Protein AF-0000000085030422 (afdb_homodimer)

Solvent-accessible surface area (backbone atoms only — not comparable to full-atom values): 24181 Å² total; per-residue (Å²): 124,34,35,36,41,31,42,29,16,66,44,42,18,39,69,92,37,77,67,31,69,33,58,70,54,45,41,51,40,28,44,49,54,39,71,50,86,71,44,41,37,40,26,30,38,37,32,14,23,27,50,48,40,49,71,70,34,94,43,62,76,78,30,46,45,57,26,44,47,33,33,46,54,53,47,51,53,54,49,51,43,27,50,75,46,64,30,50,46,41,75,43,46,53,57,44,62,80,77,45,62,60,67,52,55,56,35,43,77,58,68,28,27,36,30,37,41,26,42,74,26,80,28,88,91,57,81,48,61,38,79,42,46,32,66,56,51,53,46,59,55,44,77,76,54,33,56,33,38,35,46,22,29,80,43,62,34,49,46,92,56,62,75,88,63,74,70,52,39,59,70,35,40,35,67,53,28,41,52,50,18,57,59,43,56,77,68,54,77,90,52,88,90,53,43,73,30,50,51,28,43,43,40,20,55,37,10,73,70,65,18,41,23,27,32,20,33,46,69,41,44,66,47,48,47,37,45,75,72,69,43,92,45,40,17,32,29,33,117,125,34,35,37,41,32,41,29,16,66,43,42,18,40,69,91,38,77,66,32,69,34,60,70,56,47,42,50,40,28,45,50,55,40,72,50,86,72,46,40,39,40,27,29,38,38,32,15,24,28,51,48,39,50,71,69,34,94,43,63,75,79,31,48,45,57,28,45,50,33,34,47,54,53,46,51,51,53,49,51,43,26,49,74,45,63,31,48,46,42,76,44,46,53,57,46,62,80,77,46,63,59,68,52,55,56,34,43,77,57,68,27,26,36,31,37,40,25,42,73,26,79,27,88,93,55,80,49,60,39,79,41,46,31,67,56,50,53,47,59,56,42,77,77,55,34,56,32,36,35,46,23,28,80,43,62,34,50,47,92,55,62,76,88,64,74,69,52,39,59,69,33,41,36,66,54,28,40,53,50,19,58,59,43,56,76,68,54,79,89,52,88,91,53,42,73,31,52,51,28,43,44,42,19,57,38,11,73,70,67,17,39,24,30,32,20,33,44,68,40,43,66,47,47,46,37,46,76,70,69,43,91,45,41,17,33,29,33,118

Sequence (478 aa):
MFTVLKLGGSVITDKSKPKTAREDRIRRLMKVISDWRGDLVLIHGGGSFGHYAASRVSDLQKGVSEVRRAMHELLSIVEKVAVDSGVRVYPVTPATVLYSLNVLVDLLERGCVPLLYGDVVPDHDGDGFRIMSGDEIAERVSWLGPDRVGFGMSVDGVYPRTPEEGEPLRELSPDEARDLARQLEGSAGVDVTGGIAEKLRRAARIAERGAEVYMFDARDPENVDRFLRGEHVGTRITRMFTVLKLGGSVITDKSKPKTAREDRIRRLMKVISDWRGDLVLIHGGGSFGHYAASRVSDLQKGVSEVRRAMHELLSIVEKVAVDSGVRVYPVTPATVLYSLNVLVDLLERGCVPLLYGDVVPDHDGDGFRIMSGDEIAERVSWLGPDRVGFGMSVDGVYPRTPEEGEPLRELSPDEARDLARQLEGSAGVDVTGGIAEKLRRAARIAERGAEVYMFDARDPENVDRFLRGEHVGTRITR

pLDDT: mean 93.3, std 11.18, range [38.88, 98.94]

Foldseek 3Di:
DEEEEEAELVLQAPLVDALGGPLVLLLLLLLLVQPFQGQYAYEYELRNQLVVQVVPDPDCQVSQVSSQVSSVSVVVSSVVSNVVSRAQEDEDELLVLVPDPVVSVVQSVVRHHYYYYWGWYDDPVDGGIDTDHSLNSQLSNLVVPHQEYEDADQAQADDLDPPVDDAFAQEDELVRLQVSLVVVVVPDPDPPNDPSSVSSNSLSSSQVSPYKYAYGHVSDSVLVSCVSVVHGTYYIYHD/DEEEEEAELVLQAPLVDALGGPLVLLLLLLLLVQPFQGQYAYEYELRNQLVVQVVPDPDCQVSQVSSQVSSVSVVVSSVVSNVVSRAQEDEDELLVLVPDPVVSVVQSVVRHHYYYYWGWYDDPVDGGIDTDHSLNSQLSNLVVPHQEYEDADQAQADCLDPPVDDAFAQEDELVRLQVSLVVVVVPDPDDPNDPSSVSSNSLSSSQVSPYKYAYGHVSDSVQVSCVSVVHGTYYIYHD

Structure (mmCIF, N/CA/C/O backbone):
data_AF-0000000085030422-model_v1
#
loop_
_entity.id
_entity.type
_entity.pdbx_description
1 polymer 'Isopentenyl phosphate kinase'
#
loop_
_atom_site.group_PDB
_atom_site.id
_atom_site.type_symbol
_atom_site.label_atom_id
_atom_site.label_alt_id
_atom_site.label_comp_id
_atom_site.label_asym_id
_atom_site.label_entity_id
_atom_site.label_seq_id
_atom_site.pdbx_PDB_ins_code
_atom_site.Cartn_x
_atom_site.Cartn_y
_atom_site.Cartn_z
_atom_site.occupancy
_atom_site.B_iso_or_equiv
_atom_site.auth_seq_id
_atom_site.auth_comp_id
_atom_site.auth_asym_id
_atom_site.auth_atom_id
_atom_site.pdbx_PDB_model_num
ATOM 1 N N . MET A 1 1 ? 15.18 11.633 15.047 1 86.69 1 MET A N 1
ATOM 2 C CA . MET A 1 1 ? 14.211 12.727 15.016 1 86.69 1 MET A CA 1
ATOM 3 C C . MET A 1 1 ? 13.523 12.805 13.656 1 86.69 1 MET A C 1
ATOM 5 O O . MET A 1 1 ? 14.172 12.695 12.617 1 86.69 1 MET A O 1
ATOM 9 N N . PHE A 1 2 ? 12.102 12.781 13.664 1 96.81 2 PHE A N 1
ATOM 10 C CA . PHE A 1 2 ? 11.438 12.914 12.367 1 96.81 2 PHE A CA 1
ATOM 11 C C . PHE A 1 2 ? 10.203 13.797 12.484 1 96.81 2 PHE A C 1
ATOM 13 O O . PHE A 1 2 ? 9.781 14.141 13.594 1 96.81 2 PHE A O 1
ATOM 20 N N . THR A 1 3 ? 9.789 14.336 11.344 1 98.62 3 THR A N 1
ATOM 21 C CA . THR A 1 3 ? 8.648 15.234 11.211 1 98.62 3 THR A CA 1
ATOM 22 C C . THR A 1 3 ? 7.52 14.562 10.43 1 98.62 3 THR A C 1
ATOM 24 O O . THR A 1 3 ? 7.773 13.734 9.547 1 98.62 3 THR A O 1
ATOM 27 N N . VAL A 1 4 ? 6.273 14.852 10.789 1 98.94 4 VAL A N 1
ATOM 28 C CA . VAL A 1 4 ? 5.105 14.398 10.039 1 98.94 4 VAL A CA 1
ATOM 29 C C . VAL A 1 4 ? 4.398 15.602 9.414 1 98.94 4 VAL A C 1
ATOM 31 O O . VAL A 1 4 ? 4.129 16.594 10.094 1 98.94 4 VAL A O 1
ATOM 34 N N . LEU A 1 5 ? 4.145 15.57 8.141 1 98.94 5 LEU A N 1
ATOM 35 C CA . LEU A 1 5 ? 3.422 16.625 7.438 1 98.94 5 LEU A CA 1
ATOM 36 C C . LEU A 1 5 ? 2.217 16.047 6.695 1 98.94 5 LEU A C 1
ATOM 38 O O . LEU A 1 5 ? 2.369 15.188 5.832 1 98.94 5 LEU A O 1
ATOM 42 N N . LYS A 1 6 ? 1.058 16.453 7.09 1 98.81 6 LYS A N 1
ATOM 43 C CA . LYS A 1 6 ? -0.168 16.125 6.367 1 98.81 6 LYS A CA 1
ATOM 44 C C . LYS A 1 6 ? -0.597 17.281 5.461 1 98.81 6 LYS A C 1
ATOM 46 O O . LYS A 1 6 ? -0.804 18.406 5.934 1 98.81 6 LYS A O 1
ATOM 51 N N . LEU A 1 7 ? -0.653 17.062 4.211 1 98.75 7 LEU A N 1
ATOM 52 C CA . LEU A 1 7 ? -1.228 18.016 3.258 1 98.75 7 LEU A CA 1
ATOM 53 C C . LEU A 1 7 ? -2.705 17.719 3.025 1 98.75 7 LEU A C 1
ATOM 55 O O . LEU A 1 7 ? -3.053 16.703 2.416 1 98.75 7 LEU A O 1
ATOM 59 N N . GLY A 1 8 ? -3.555 18.609 3.445 1 97.31 8 GLY A N 1
ATOM 60 C CA . GLY A 1 8 ? -4.988 18.422 3.314 1 97.31 8 GLY A CA 1
ATOM 61 C C . GLY A 1 8 ? -5.441 18.266 1.876 1 97.31 8 GLY A C 1
ATOM 62 O O . GLY A 1 8 ? -4.789 18.766 0.958 1 97.31 8 GLY A O 1
ATOM 63 N N . GLY A 1 9 ? -6.559 17.594 1.71 1 96.25 9 GLY A N 1
ATOM 64 C CA . GLY A 1 9 ? -7.129 17.438 0.38 1 96.25 9 GLY A CA 1
ATOM 65 C C . GLY A 1 9 ? -7.395 18.766 -0.303 1 96.25 9 GLY A C 1
ATOM 66 O O . GLY A 1 9 ? -7.199 18.906 -1.514 1 96.25 9 GLY A O 1
ATOM 67 N N . SER A 1 10 ? -7.762 19.766 0.495 1 94.62 10 SER A N 1
ATOM 68 C CA . SER A 1 10 ? -8.062 21.094 -0.056 1 94.62 10 SER A CA 1
ATOM 69 C C . SER A 1 10 ? -6.789 21.812 -0.495 1 94.62 10 SER A C 1
ATOM 71 O O . SER A 1 10 ? -6.844 22.766 -1.277 1 94.62 10 SER A O 1
ATOM 73 N N . VAL A 1 11 ? -5.695 21.359 0.06 1 97.5 11 VAL A N 1
ATOM 74 C CA . VAL A 1 11 ? -4.414 21.953 -0.306 1 97.5 11 VAL A CA 1
ATOM 75 C C . VAL A 1 11 ? -3.967 21.422 -1.667 1 97.5 11 VAL A C 1
ATOM 77 O O . VAL A 1 11 ? -3.492 22.188 -2.512 1 97.5 11 VAL A O 1
ATOM 80 N N . ILE A 1 12 ? -4.266 20.109 -1.946 1 98.19 12 ILE A N 1
ATOM 81 C CA . ILE A 1 12 ? -3.605 19.516 -3.1 1 98.19 12 ILE A CA 1
ATOM 82 C C . ILE A 1 12 ? -4.633 19.219 -4.191 1 98.19 12 ILE A C 1
ATOM 84 O O . ILE A 1 12 ? -4.281 18.75 -5.277 1 98.19 12 ILE A O 1
ATOM 88 N N . THR A 1 13 ? -5.914 19.453 -3.936 1 97.88 13 THR A N 1
ATOM 89 C CA . THR A 1 13 ? -6.941 19.25 -4.949 1 97.88 13 THR A CA 1
ATOM 90 C C . THR A 1 13 ? -7.891 20.438 -5 1 97.88 13 THR A C 1
ATOM 92 O O . THR A 1 13 ? -7.906 21.266 -4.09 1 97.88 13 THR A O 1
ATOM 95 N N . ASP A 1 14 ? -8.602 20.578 -6.137 1 95.94 14 ASP A N 1
ATOM 96 C CA . ASP A 1 14 ? -9.719 21.516 -6.266 1 95.94 14 ASP A CA 1
ATOM 97 C C . ASP A 1 14 ? -11.031 20.859 -5.84 1 95.94 14 ASP A C 1
ATOM 99 O O . ASP A 1 14 ? -11.594 20.047 -6.582 1 95.94 14 ASP A O 1
ATOM 103 N N . LYS A 1 15 ? -11.508 21.188 -4.727 1 89.75 15 LYS A N 1
ATOM 104 C CA . LYS A 1 15 ? -12.672 20.531 -4.141 1 89.75 15 LYS A CA 1
ATOM 105 C C . LYS A 1 15 ? -13.945 20.875 -4.918 1 89.75 15 LYS A C 1
ATOM 107 O O . LYS A 1 15 ? -14.969 20.203 -4.773 1 89.75 15 LYS A O 1
ATOM 112 N N . SER A 1 16 ? -13.875 21.922 -5.73 1 90.12 16 SER A N 1
ATOM 113 C CA . SER A 1 16 ? -15.047 22.359 -6.477 1 90.12 16 SER A CA 1
ATOM 114 C C . SER A 1 16 ? -15.234 21.531 -7.75 1 90.12 16 SER A C 1
ATOM 116 O O . SER A 1 16 ? -16.297 21.578 -8.383 1 90.12 16 SER A O 1
ATOM 118 N N . LYS A 1 17 ? -14.227 20.75 -8.125 1 93.38 17 LYS A N 1
ATOM 119 C CA . LYS A 1 17 ? -14.258 19.922 -9.32 1 93.38 17 LYS A CA 1
ATOM 120 C C . LYS A 1 17 ? -13.836 18.484 -9 1 93.38 17 LYS A C 1
ATOM 122 O O . LYS A 1 17 ? -12.789 18.266 -8.375 1 93.38 17 LYS A O 1
ATOM 127 N N . PRO A 1 18 ? -14.648 17.562 -9.438 1 91.81 18 PRO A N 1
ATOM 128 C CA . PRO A 1 18 ? -14.297 16.172 -9.156 1 91.81 18 PRO A CA 1
ATOM 129 C C . PRO A 1 18 ? -12.938 15.781 -9.734 1 91.81 18 PRO A C 1
ATOM 131 O O . PRO A 1 18 ? -12.586 16.203 -10.844 1 91.81 18 PRO A O 1
ATOM 134 N N . LYS A 1 19 ? -12.203 15.078 -8.938 1 94.31 19 LYS A N 1
ATOM 135 C CA . LYS A 1 19 ? -10.969 14.422 -9.375 1 94.31 19 LYS A CA 1
ATOM 136 C C . LYS A 1 19 ? -10.023 15.414 -10.047 1 94.31 19 LYS A C 1
ATOM 138 O O . LYS A 1 19 ? -9.562 15.18 -11.164 1 94.31 19 LYS A O 1
ATOM 143 N N . THR A 1 20 ? -9.75 16.531 -9.336 1 96.94 20 THR A N 1
ATOM 144 C CA . THR A 1 20 ? -8.883 17.562 -9.883 1 96.94 20 THR A CA 1
ATOM 145 C C . THR A 1 20 ? -7.746 17.891 -8.922 1 96.94 20 THR A C 1
ATOM 147 O O . THR A 1 20 ? -7.941 18.594 -7.93 1 96.94 20 THR A O 1
ATOM 150 N N . ALA A 1 21 ? -6.598 17.422 -9.25 1 98 21 ALA A N 1
ATOM 151 C CA . ALA A 1 21 ? -5.402 17.703 -8.461 1 98 21 ALA A CA 1
ATOM 152 C C . ALA A 1 21 ? -4.828 19.078 -8.805 1 98 21 ALA A C 1
ATOM 154 O O . ALA A 1 21 ? -4.875 19.5 -9.961 1 98 21 ALA A O 1
ATOM 155 N N . ARG A 1 22 ? -4.359 19.766 -7.855 1 98.19 22 ARG A N 1
ATOM 156 C CA . ARG A 1 22 ? -3.596 20.984 -8.078 1 98.19 22 ARG A CA 1
ATOM 157 C C . ARG A 1 22 ? -2.119 20.688 -8.297 1 98.19 22 ARG A C 1
ATOM 159 O O . ARG A 1 22 ? -1.28 20.984 -7.445 1 98.19 22 ARG A O 1
ATOM 166 N N . GLU A 1 23 ? -1.843 20.172 -9.445 1 98.25 23 GLU A N 1
ATOM 167 C CA . GLU A 1 23 ? -0.521 19.625 -9.727 1 98.25 23 GLU A CA 1
ATOM 168 C C . GLU A 1 23 ? 0.562 20.703 -9.594 1 98.25 23 GLU A C 1
ATOM 170 O O . GLU A 1 23 ? 1.666 20.406 -9.125 1 98.25 23 GLU A O 1
ATOM 175 N N . ASP A 1 24 ? 0.273 21.938 -10.023 1 98.19 24 ASP A N 1
ATOM 176 C CA . ASP A 1 24 ? 1.242 23.016 -9.914 1 98.19 24 ASP A CA 1
ATOM 177 C C . ASP A 1 24 ? 1.593 23.297 -8.453 1 98.19 24 ASP A C 1
ATOM 179 O O . ASP A 1 24 ? 2.762 23.5 -8.117 1 98.19 24 ASP A O 1
ATOM 183 N N . ARG A 1 25 ? 0.622 23.344 -7.617 1 98.5 25 ARG A N 1
ATOM 184 C CA . ARG A 1 25 ? 0.862 23.562 -6.195 1 98.5 25 ARG A CA 1
ATOM 185 C C . ARG A 1 25 ? 1.615 22.391 -5.582 1 98.5 25 ARG A C 1
ATOM 187 O O . ARG A 1 25 ? 2.541 22.578 -4.789 1 98.5 25 ARG A O 1
ATOM 194 N N . ILE A 1 26 ? 1.186 21.172 -5.926 1 98.81 26 ILE A N 1
ATOM 195 C CA . ILE A 1 26 ? 1.886 19.984 -5.445 1 98.81 26 ILE A CA 1
ATOM 196 C C . ILE A 1 26 ? 3.363 20.062 -5.816 1 98.81 26 ILE A C 1
ATOM 198 O O . ILE A 1 26 ? 4.234 19.797 -4.992 1 98.81 26 ILE A O 1
ATOM 202 N N . ARG A 1 27 ? 3.625 20.469 -7.031 1 98.75 27 ARG A N 1
ATOM 203 C CA . ARG A 1 27 ? 5 20.578 -7.508 1 98.75 27 ARG A CA 1
ATOM 204 C C . ARG A 1 27 ? 5.789 21.578 -6.68 1 98.75 27 ARG A C 1
ATOM 206 O O . ARG A 1 27 ? 6.926 21.312 -6.289 1 98.75 27 ARG A O 1
ATOM 213 N N . ARG A 1 28 ? 5.211 22.719 -6.406 1 98.69 28 ARG A N 1
ATOM 214 C CA . ARG A 1 28 ? 5.879 23.734 -5.609 1 98.69 28 ARG A CA 1
ATOM 215 C C . ARG A 1 28 ? 6.137 23.234 -4.191 1 98.69 28 ARG A C 1
ATOM 217 O O . ARG A 1 28 ? 7.195 23.5 -3.615 1 98.69 28 ARG A O 1
ATOM 224 N N . LEU A 1 29 ? 5.227 22.562 -3.619 1 98.88 29 LEU A N 1
ATOM 225 C CA . LEU A 1 29 ? 5.379 22 -2.283 1 98.88 29 LEU A CA 1
ATOM 226 C C . LEU A 1 29 ? 6.48 20.953 -2.264 1 98.88 29 LEU A C 1
ATOM 228 O O . LEU A 1 29 ? 7.309 20.922 -1.348 1 98.88 29 LEU A O 1
ATOM 232 N N . MET A 1 30 ? 6.488 20.078 -3.299 1 98.69 30 MET A N 1
ATOM 233 C CA . MET A 1 30 ? 7.477 19 -3.352 1 98.69 30 MET A CA 1
ATOM 234 C C . MET A 1 30 ? 8.883 19.562 -3.539 1 98.69 30 MET A C 1
ATOM 236 O O . MET A 1 30 ? 9.852 19 -3.039 1 98.69 30 MET A O 1
ATOM 240 N N . LYS A 1 31 ? 9.008 20.703 -4.211 1 98.19 31 LYS A N 1
ATOM 241 C CA . LYS A 1 31 ? 10.312 21.359 -4.344 1 98.19 31 LYS A CA 1
ATOM 242 C C . LYS A 1 31 ? 10.859 21.766 -2.979 1 98.19 31 LYS A C 1
ATOM 244 O O . LYS A 1 31 ? 12.039 21.531 -2.682 1 98.19 31 LYS A O 1
ATOM 249 N N . VAL A 1 32 ? 10.031 22.312 -2.172 1 98.5 32 VAL A N 1
ATOM 250 C CA . VAL A 1 32 ? 10.422 22.703 -0.821 1 98.5 32 VAL A CA 1
ATOM 251 C C . VAL A 1 32 ? 10.812 21.453 -0.02 1 98.5 32 VAL A C 1
ATOM 253 O O . VAL A 1 32 ? 11.836 21.453 0.675 1 98.5 32 VAL A O 1
ATOM 256 N N . ILE A 1 33 ? 10.055 20.422 -0.126 1 98.38 33 ILE A N 1
ATOM 257 C CA . ILE A 1 33 ? 10.281 19.188 0.611 1 98.38 33 ILE A CA 1
ATOM 258 C C . ILE A 1 33 ? 11.586 18.547 0.151 1 98.38 33 ILE A C 1
ATOM 260 O O . ILE A 1 33 ? 12.336 18 0.962 1 98.38 33 ILE A O 1
ATOM 264 N N . SER A 1 34 ? 11.852 18.625 -1.151 1 97.5 34 SER A N 1
ATOM 265 C CA . SER A 1 34 ? 13.055 18.016 -1.716 1 97.5 34 SER A CA 1
ATOM 266 C C . SER A 1 34 ? 14.312 18.703 -1.179 1 97.5 34 SER A C 1
ATOM 268 O O . SER A 1 34 ? 15.375 18.078 -1.13 1 97.5 34 SER A O 1
ATOM 270 N N . ASP A 1 35 ? 14.188 19.938 -0.762 1 96.19 35 ASP A N 1
ATOM 271 C CA . ASP A 1 35 ? 15.32 20.719 -0.269 1 96.19 35 ASP A CA 1
ATOM 272 C C . ASP A 1 35 ? 15.562 20.453 1.215 1 96.19 35 ASP A C 1
ATOM 274 O O . ASP A 1 35 ? 16.609 20.812 1.752 1 96.19 35 ASP A O 1
ATOM 278 N N . TRP A 1 36 ? 14.609 19.812 1.808 1 93.31 36 TRP A N 1
ATOM 279 C CA . TRP A 1 36 ? 14.703 19.516 3.232 1 93.31 36 TRP A CA 1
ATOM 280 C C . TRP A 1 36 ? 15.477 18.219 3.467 1 93.31 36 TRP A C 1
ATOM 282 O O . TRP A 1 36 ? 15.297 17.25 2.732 1 93.31 36 TRP A O 1
ATOM 292 N N . ARG A 1 37 ? 16.344 18.109 4.492 1 89.62 37 ARG A N 1
ATOM 293 C CA . ARG A 1 37 ? 17.219 16.969 4.703 1 89.62 37 ARG A CA 1
ATOM 294 C C . ARG A 1 37 ? 16.781 16.156 5.914 1 89.62 37 ARG A C 1
ATOM 296 O O . ARG A 1 37 ? 17.359 15.094 6.199 1 89.62 37 ARG A O 1
ATOM 303 N N . GLY A 1 38 ? 15.797 16.562 6.609 1 95 38 GLY A N 1
ATOM 304 C CA . GLY A 1 38 ? 15.336 15.828 7.773 1 95 38 GLY A CA 1
ATOM 305 C C . GLY A 1 38 ? 14.414 14.672 7.426 1 95 38 GLY A C 1
ATOM 306 O O . GLY A 1 38 ? 13.961 14.555 6.285 1 95 38 GLY A O 1
ATOM 307 N N . ASP A 1 39 ? 14.219 13.711 8.359 1 98 39 ASP A N 1
ATOM 308 C CA . ASP A 1 39 ? 13.305 12.586 8.203 1 98 39 ASP A CA 1
ATOM 309 C C . ASP A 1 39 ? 11.852 13.047 8.195 1 98 39 ASP A C 1
ATOM 311 O O . ASP A 1 39 ? 11.438 13.828 9.062 1 98 39 ASP A O 1
ATOM 315 N N . LEU A 1 40 ? 11.133 12.609 7.211 1 98.75 40 LEU A N 1
ATOM 316 C CA . LEU A 1 40 ? 9.781 13.109 7 1 98.75 40 LEU A CA 1
ATOM 317 C C . LEU A 1 40 ? 8.828 11.969 6.66 1 98.75 40 LEU A C 1
ATOM 319 O O . LEU A 1 40 ? 9.164 11.086 5.867 1 98.75 40 LEU A O 1
ATOM 323 N N . VAL A 1 41 ? 7.734 11.914 7.328 1 98.88 41 VAL A N 1
ATOM 324 C CA . VAL A 1 41 ? 6.57 11.164 6.867 1 98.88 41 VAL A CA 1
ATOM 325 C C . VAL A 1 41 ? 5.559 12.117 6.234 1 98.88 41 VAL A C 1
ATOM 327 O O . VAL A 1 41 ? 5.145 13.102 6.855 1 98.88 41 VAL A O 1
ATOM 330 N N . LEU A 1 42 ? 5.211 11.859 5.008 1 98.94 42 LEU A N 1
ATOM 331 C CA . LEU A 1 42 ? 4.277 12.688 4.254 1 98.94 42 LEU A CA 1
ATOM 332 C C . LEU A 1 42 ? 2.922 12 4.129 1 98.94 42 LEU A C 1
ATOM 334 O O . LEU A 1 42 ? 2.854 10.797 3.854 1 98.94 42 LEU A O 1
ATOM 338 N N . ILE A 1 43 ? 1.856 12.734 4.422 1 98.94 43 ILE A N 1
ATOM 339 C CA . ILE A 1 43 ? 0.488 12.234 4.32 1 98.94 43 ILE A CA 1
ATOM 340 C C . ILE A 1 43 ? -0.352 13.211 3.492 1 98.94 43 ILE A C 1
ATOM 342 O O . ILE A 1 43 ? -0.25 14.422 3.66 1 98.94 43 ILE A O 1
ATOM 346 N N . HIS A 1 44 ? -1.115 12.719 2.57 1 98.56 44 HIS A N 1
ATOM 347 C CA . HIS A 1 44 ? -2.02 13.648 1.896 1 98.56 44 HIS A CA 1
ATOM 348 C C . HIS A 1 44 ? -3.475 13.219 2.072 1 98.56 44 HIS A C 1
ATOM 350 O O . HIS A 1 44 ? -3.754 12.047 2.338 1 98.56 44 HIS A O 1
ATOM 356 N N . GLY A 1 45 ? -4.395 14.164 1.975 1 96.62 45 GLY A N 1
ATOM 357 C CA . GLY A 1 45 ? -5.824 13.906 2.029 1 96.62 45 GLY A CA 1
ATOM 358 C C . GLY A 1 45 ? -6.402 13.461 0.698 1 96.62 45 GLY A C 1
ATOM 359 O O . GLY A 1 45 ? -5.668 13.281 -0.275 1 96.62 45 GLY A O 1
ATOM 360 N N . GLY A 1 46 ? -7.715 13.211 0.713 1 94.44 46 GLY A N 1
ATOM 361 C CA . GLY A 1 46 ? -8.352 12.672 -0.479 1 94.44 46 GLY A CA 1
ATOM 362 C C . GLY A 1 46 ? -8.945 13.742 -1.374 1 94.44 46 GLY A C 1
ATOM 363 O O . GLY A 1 46 ? -9.125 13.523 -2.574 1 94.44 46 GLY A O 1
ATOM 364 N N . GLY A 1 47 ? -9.32 14.867 -0.762 1 92.5 47 GLY A N 1
ATOM 365 C CA . GLY A 1 47 ? -9.875 15.992 -1.503 1 92.5 47 GLY A CA 1
ATOM 366 C C . GLY A 1 47 ? -10.977 15.586 -2.459 1 92.5 47 GLY A C 1
ATOM 367 O O . GLY A 1 47 ? -11.906 14.875 -2.076 1 92.5 47 GLY A O 1
ATOM 368 N N . SER A 1 48 ? -10.891 16.094 -3.682 1 91.88 48 SER A N 1
ATOM 369 C CA . SER A 1 48 ? -11.953 15.922 -4.668 1 91.88 48 SER A CA 1
ATOM 370 C C . SER A 1 48 ? -11.922 14.531 -5.289 1 91.88 48 SER A C 1
ATOM 372 O O . SER A 1 48 ? -12.703 14.227 -6.191 1 91.88 48 SER A O 1
ATOM 374 N N . PHE A 1 49 ? -11.008 13.633 -4.836 1 94.38 49 PHE A N 1
ATOM 375 C CA . PHE A 1 49 ? -10.938 12.258 -5.301 1 94.38 49 PHE A CA 1
ATOM 376 C C . PHE A 1 49 ? -11.664 11.32 -4.34 1 94.38 49 PHE A C 1
ATOM 378 O O . PHE A 1 49 ? -12.727 10.797 -4.672 1 94.38 49 PHE A O 1
ATOM 385 N N . GLY A 1 50 ? -11.156 11.234 -3.156 1 91.06 50 GLY A N 1
ATOM 386 C CA . GLY A 1 50 ? -11.742 10.352 -2.164 1 91.06 50 GLY A CA 1
ATOM 387 C C . GLY A 1 50 ? -13.164 10.734 -1.786 1 91.06 50 GLY A C 1
ATOM 388 O O . GLY A 1 50 ? -14.055 9.883 -1.766 1 91.06 50 GLY A O 1
ATOM 389 N N . HIS A 1 51 ? -13.32 11.969 -1.562 1 86.88 51 HIS A N 1
ATOM 390 C CA . HIS A 1 51 ? -14.633 12.453 -1.146 1 86.88 51 HIS A CA 1
ATOM 391 C C . HIS A 1 51 ? -15.672 12.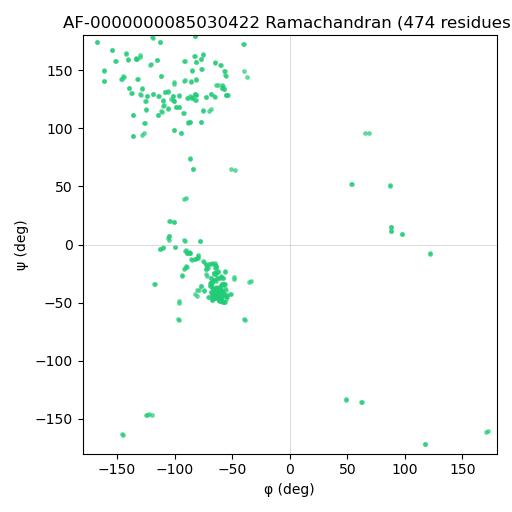25 -2.248 1 86.88 51 HIS A C 1
ATOM 393 O O . HIS A 1 51 ? -16.797 11.812 -1.977 1 86.88 51 HIS A O 1
ATOM 399 N N . TYR A 1 52 ? -15.297 12.594 -3.336 1 86.12 52 TYR A N 1
ATOM 400 C CA . TYR A 1 52 ? -16.203 12.422 -4.473 1 86.12 52 TYR A CA 1
ATOM 401 C C . TYR A 1 52 ? -16.562 10.953 -4.664 1 86.12 52 TYR A C 1
ATOM 403 O O . TYR A 1 52 ? -17.75 10.609 -4.789 1 86.12 52 TYR A O 1
ATOM 411 N N . ALA A 1 53 ? -15.609 10.078 -4.68 1 90.44 53 ALA A N 1
ATOM 412 C CA . ALA A 1 53 ? -15.859 8.656 -4.871 1 90.44 53 ALA A CA 1
ATOM 413 C C . ALA A 1 53 ? -16.719 8.086 -3.74 1 90.44 53 ALA A C 1
ATOM 415 O O . ALA A 1 53 ? -17.641 7.309 -3.982 1 90.44 53 ALA A O 1
ATOM 416 N N . ALA A 1 54 ? -16.406 8.508 -2.557 1 88.81 54 ALA A N 1
ATOM 417 C CA . ALA A 1 54 ? -17.156 8.031 -1.396 1 88.81 54 ALA A CA 1
ATOM 418 C C . ALA A 1 54 ? -18.609 8.477 -1.463 1 88.81 54 ALA A C 1
ATOM 420 O O . ALA A 1 54 ? -19.516 7.734 -1.07 1 88.81 54 ALA A O 1
ATOM 421 N N . SER A 1 55 ? -18.812 9.695 -1.925 1 87.94 55 SER A N 1
ATOM 422 C CA . SER A 1 55 ? -20.172 10.234 -2 1 87.94 55 SER A CA 1
ATOM 423 C C . SER A 1 55 ? -20.984 9.555 -3.098 1 87.94 55 SER A C 1
ATOM 425 O O . SER A 1 55 ? -22.203 9.562 -3.064 1 87.94 55 SER A O 1
ATOM 427 N N . ARG A 1 56 ? -20.359 8.961 -4 1 88.88 56 ARG A N 1
ATOM 428 C CA . ARG A 1 56 ? -21.031 8.359 -5.148 1 88.88 56 ARG A CA 1
ATOM 429 C C . ARG A 1 56 ? -21.406 6.91 -4.863 1 88.88 56 ARG A C 1
ATOM 431 O O . ARG A 1 56 ? -22.203 6.316 -5.594 1 88.88 56 ARG A O 1
ATOM 438 N N . VAL A 1 57 ? -20.75 6.375 -3.852 1 88.25 57 VAL A N 1
ATOM 439 C CA . VAL A 1 57 ? -21.078 4.992 -3.518 1 88.25 57 VAL A CA 1
ATOM 440 C C . VAL A 1 57 ? -22.219 4.965 -2.512 1 88.25 57 VAL A C 1
ATOM 442 O O . VAL A 1 57 ? -22.203 5.703 -1.525 1 88.25 57 VAL A O 1
ATOM 445 N N . SER A 1 58 ? -23.312 4.27 -2.729 1 86.06 58 SER A N 1
ATOM 446 C CA . SER A 1 58 ? -24.469 4.172 -1.853 1 86.06 58 SER A CA 1
ATOM 447 C C . SER A 1 58 ? -24.141 3.406 -0.575 1 86.06 58 SER A C 1
ATOM 449 O O . SER A 1 58 ? -24.719 3.672 0.482 1 86.06 58 SER A O 1
ATOM 451 N N . ASP A 1 59 ? -23.281 2.486 -0.707 1 91.75 59 ASP A N 1
ATOM 452 C CA . ASP A 1 59 ? -22.812 1.619 0.37 1 91.75 59 ASP A CA 1
ATOM 453 C C . ASP A 1 59 ? -21.297 1.457 0.323 1 91.75 59 ASP A C 1
ATOM 455 O O . ASP A 1 59 ? -20.766 0.784 -0.563 1 91.75 59 ASP A O 1
ATOM 459 N N . LEU A 1 60 ? -20.609 2.027 1.316 1 90.5 60 LEU A N 1
ATOM 460 C CA . LEU A 1 60 ? -19.156 1.976 1.361 1 90.5 60 LEU A CA 1
ATOM 461 C C . LEU A 1 60 ? -18.656 0.533 1.35 1 90.5 60 LEU A C 1
ATOM 463 O O . LEU A 1 60 ? -17.625 0.232 0.75 1 90.5 60 LEU A O 1
ATOM 467 N N . GLN A 1 61 ? -19.422 -0.312 1.965 1 91.25 61 GLN A N 1
ATOM 468 C CA . GLN A 1 61 ? -19 -1.706 2.072 1 91.25 61 GLN A CA 1
ATOM 469 C C . GLN A 1 61 ? -18.938 -2.369 0.7 1 91.25 61 GLN A C 1
ATOM 471 O O . GLN A 1 61 ? -18.109 -3.25 0.467 1 91.25 61 GLN A O 1
ATOM 476 N N . LYS A 1 62 ? -19.766 -1.923 -0.165 1 90.62 62 LYS A N 1
ATOM 477 C CA . LYS A 1 62 ? -19.812 -2.477 -1.516 1 90.62 62 LYS A CA 1
ATOM 478 C C . LYS A 1 62 ? -18.906 -1.695 -2.459 1 90.62 62 LYS A C 1
ATOM 480 O O . LYS A 1 62 ? -18.469 -2.217 -3.49 1 90.62 62 LYS A O 1
ATOM 485 N N . GLY A 1 63 ? -18.594 -0.438 -2.062 1 93.81 63 GLY A N 1
ATOM 486 C CA . GLY A 1 63 ? -17.875 0.46 -2.949 1 93.81 63 GLY A CA 1
ATOM 487 C C . GLY A 1 63 ? -16.422 0.625 -2.574 1 93.81 63 GLY A C 1
ATOM 488 O O . GLY A 1 63 ? -15.766 1.59 -2.986 1 93.81 63 GLY A O 1
ATOM 489 N N . VAL A 1 64 ? -15.797 -0.251 -1.824 1 95.88 64 VAL A N 1
ATOM 490 C CA . VAL A 1 64 ? -14.445 -0.133 -1.28 1 95.88 64 VAL A CA 1
ATOM 491 C C . VAL A 1 64 ? -13.438 -0.019 -2.42 1 95.88 64 VAL A C 1
ATOM 493 O O . VAL A 1 64 ? -12.602 0.888 -2.428 1 95.88 64 VAL A O 1
ATOM 496 N N . SER A 1 65 ? -13.578 -0.856 -3.414 1 95 65 SER A N 1
ATOM 497 C CA . SER A 1 65 ? -12.609 -0.885 -4.504 1 95 65 SER A CA 1
ATOM 498 C C . SER A 1 65 ? -12.672 0.391 -5.336 1 95 65 SER A C 1
ATOM 500 O O . SER A 1 65 ? -11.648 0.872 -5.828 1 95 65 SER A O 1
ATOM 502 N N . GLU A 1 66 ? -13.844 0.945 -5.441 1 93.12 66 GLU A N 1
ATOM 503 C CA . GLU A 1 66 ? -14.023 2.176 -6.207 1 93.12 66 GLU A CA 1
ATOM 504 C C . GLU A 1 66 ? -13.391 3.365 -5.496 1 93.12 66 GLU A C 1
ATOM 506 O O . GLU A 1 66 ? -12.727 4.191 -6.125 1 93.12 66 GLU A O 1
ATOM 511 N N . VAL A 1 67 ? -13.641 3.441 -4.238 1 95.25 67 VAL A N 1
ATOM 512 C CA . VAL A 1 67 ? -13.07 4.539 -3.463 1 95.25 67 VAL A CA 1
ATOM 513 C C . VAL A 1 67 ? -11.547 4.414 -3.426 1 95.25 67 VAL A C 1
ATOM 515 O O . VAL A 1 67 ? -10.836 5.402 -3.598 1 95.25 67 VAL A O 1
ATOM 518 N N . ARG A 1 68 ? -11.086 3.17 -3.268 1 96.81 68 ARG A N 1
ATOM 519 C CA . ARG A 1 68 ? -9.648 2.92 -3.256 1 96.81 68 ARG A CA 1
ATOM 520 C C . ARG A 1 68 ? -9.008 3.32 -4.582 1 96.81 68 ARG A C 1
ATOM 522 O O . ARG A 1 68 ? -7.922 3.898 -4.605 1 96.81 68 ARG A O 1
ATOM 529 N N . ARG A 1 69 ? -9.656 3.014 -5.605 1 94.5 69 ARG A N 1
ATOM 530 C CA . ARG A 1 69 ? -9.125 3.352 -6.926 1 94.5 69 ARG A CA 1
ATOM 531 C C . ARG A 1 69 ? -9 4.859 -7.094 1 94.5 69 ARG A C 1
ATOM 533 O O . ARG A 1 69 ? -8.008 5.348 -7.637 1 94.5 69 ARG A O 1
ATOM 540 N N . ALA A 1 70 ? -10.008 5.594 -6.633 1 95.44 70 ALA A N 1
ATOM 541 C CA . ALA A 1 70 ? -9.953 7.055 -6.699 1 95.44 70 ALA A CA 1
ATOM 542 C C . ALA A 1 70 ? -8.773 7.594 -5.898 1 95.44 70 ALA A C 1
ATOM 544 O O . ALA A 1 70 ? -8.07 8.5 -6.352 1 95.44 70 ALA A O 1
ATOM 545 N N . MET A 1 71 ? -8.555 7.008 -4.754 1 97.31 71 MET A N 1
ATOM 546 C CA . MET A 1 71 ? -7.441 7.441 -3.918 1 97.31 71 MET A CA 1
ATOM 547 C C . MET A 1 71 ? -6.105 7.09 -4.566 1 97.31 71 MET A C 1
ATOM 549 O O . MET A 1 71 ? -5.141 7.844 -4.453 1 97.31 71 MET A O 1
ATOM 553 N N . HIS A 1 72 ? -6.059 5.984 -5.277 1 97.12 72 HIS A N 1
ATOM 554 C CA . HIS A 1 72 ? -4.844 5.582 -5.977 1 97.12 72 HIS A CA 1
ATOM 555 C C . HIS A 1 72 ? -4.539 6.52 -7.141 1 97.12 72 HIS A C 1
ATOM 557 O O . HIS A 1 72 ? -3.375 6.777 -7.449 1 97.12 72 HIS A O 1
ATOM 563 N N . GLU A 1 73 ? -5.57 6.98 -7.766 1 96.06 73 GLU A N 1
ATOM 564 C CA . GLU A 1 73 ? -5.363 7.961 -8.828 1 96.06 73 GLU A CA 1
ATOM 565 C C . GLU A 1 73 ? -4.672 9.211 -8.289 1 96.06 73 GLU A C 1
ATOM 567 O O . GLU A 1 73 ? -3.709 9.695 -8.891 1 96.06 73 GLU A O 1
ATOM 572 N N . LEU A 1 74 ? -5.164 9.703 -7.168 1 97.88 74 LEU A N 1
ATOM 573 C CA . LEU A 1 74 ? -4.539 10.875 -6.566 1 97.88 74 LEU A CA 1
ATOM 574 C C . LEU A 1 74 ? -3.119 10.555 -6.105 1 97.88 74 LEU A C 1
ATOM 576 O O . LEU A 1 74 ? -2.199 11.352 -6.316 1 97.88 74 LEU A O 1
ATOM 580 N N . LEU A 1 75 ? -2.969 9.414 -5.504 1 98.06 75 LEU A N 1
ATOM 581 C CA . LEU A 1 75 ? -1.645 8.992 -5.062 1 98.06 75 LEU A CA 1
ATOM 582 C C . LEU A 1 75 ? -0.66 8.977 -6.23 1 98.06 75 LEU A C 1
ATOM 584 O O . LEU A 1 75 ? 0.488 9.406 -6.082 1 98.06 75 LEU A O 1
ATOM 588 N N . SER A 1 76 ? -1.111 8.461 -7.348 1 97.06 76 SER A N 1
ATOM 589 C CA . SER A 1 76 ? -0.247 8.359 -8.516 1 97.06 76 SER A CA 1
ATOM 590 C C . SER A 1 76 ? 0.255 9.734 -8.953 1 97.06 76 SER A C 1
ATOM 592 O O . SER A 1 76 ? 1.42 9.891 -9.328 1 97.06 76 SER A O 1
ATOM 594 N N . ILE A 1 77 ? -0.573 10.719 -8.891 1 97.81 77 ILE A N 1
ATOM 595 C CA . ILE A 1 77 ? -0.206 12.086 -9.266 1 97.81 77 ILE A CA 1
ATOM 596 C C . ILE A 1 77 ? 0.809 12.633 -8.266 1 97.81 77 ILE A C 1
ATOM 598 O O . ILE A 1 77 ? 1.858 13.148 -8.656 1 97.81 77 ILE A O 1
ATOM 602 N N . VAL A 1 78 ? 0.521 12.469 -6.965 1 98.56 78 VAL A N 1
ATOM 603 C CA . VAL A 1 78 ? 1.396 12.992 -5.918 1 98.56 78 VAL A CA 1
ATOM 604 C C . VAL A 1 78 ? 2.756 12.305 -5.992 1 98.56 78 VAL A C 1
ATOM 606 O O . VAL A 1 78 ? 3.797 12.961 -5.918 1 98.56 78 VAL A O 1
ATOM 609 N N . GLU A 1 79 ? 2.709 11.008 -6.168 1 98.25 79 GLU A N 1
ATOM 610 C CA . GLU A 1 79 ? 3.938 10.227 -6.258 1 98.25 79 GLU A CA 1
ATOM 611 C C . GLU A 1 79 ? 4.781 10.656 -7.453 1 98.25 79 GLU A C 1
ATOM 613 O O . GLU A 1 79 ? 5.992 10.844 -7.332 1 98.25 79 GLU A O 1
ATOM 618 N N . LYS A 1 80 ? 4.152 10.773 -8.578 1 97.19 80 LYS A N 1
ATOM 619 C CA . LYS A 1 80 ? 4.863 11.18 -9.789 1 97.19 80 LYS A CA 1
ATOM 620 C C . LYS A 1 80 ? 5.555 12.531 -9.58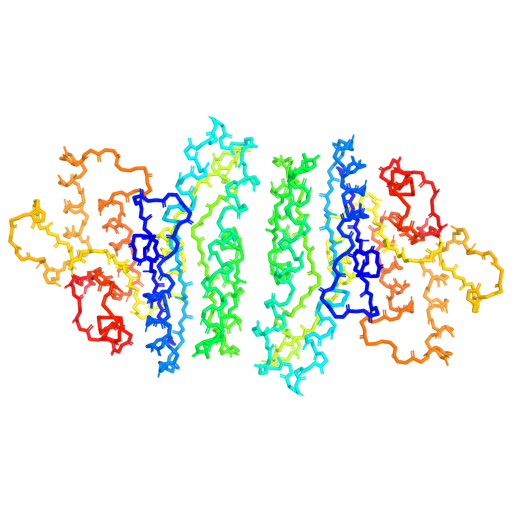6 1 97.19 80 LYS A C 1
ATOM 622 O O . LYS A 1 80 ? 6.738 12.68 -9.898 1 97.19 80 LYS A O 1
ATOM 627 N N . VAL A 1 81 ? 4.824 13.508 -9.078 1 98.31 81 VAL A N 1
ATOM 628 C CA . VAL A 1 81 ? 5.359 14.852 -8.891 1 98.31 81 VAL A CA 1
ATOM 629 C C . VAL A 1 81 ? 6.484 14.82 -7.855 1 98.31 81 VAL A C 1
ATOM 631 O O . VAL A 1 81 ? 7.508 15.492 -8.023 1 98.31 81 VAL A O 1
ATOM 634 N N . ALA A 1 82 ? 6.289 14.047 -6.789 1 98.12 82 ALA A N 1
ATOM 635 C CA . ALA A 1 82 ? 7.312 13.938 -5.75 1 98.12 82 ALA A CA 1
ATOM 636 C C . ALA A 1 82 ? 8.609 13.367 -6.32 1 98.12 82 ALA A C 1
ATOM 638 O O . ALA A 1 82 ? 9.688 13.93 -6.109 1 98.12 82 ALA A O 1
ATOM 639 N N . VAL A 1 83 ? 8.484 12.281 -7.09 1 96.62 83 VAL A N 1
ATOM 640 C CA . VAL A 1 83 ? 9.656 11.625 -7.672 1 96.62 83 VAL A CA 1
ATOM 641 C C . VAL A 1 83 ? 10.328 12.562 -8.672 1 96.62 83 VAL A C 1
ATOM 643 O O . VAL A 1 83 ? 11.555 12.727 -8.648 1 96.62 83 VAL A O 1
ATOM 646 N N . ASP A 1 84 ? 9.555 13.234 -9.469 1 96.81 84 ASP A N 1
ATOM 647 C CA . ASP A 1 84 ? 10.078 14.172 -10.453 1 96.81 84 ASP A CA 1
ATOM 648 C C . ASP A 1 84 ? 10.805 15.336 -9.773 1 96.81 84 ASP A C 1
ATOM 650 O O . ASP A 1 84 ? 11.703 15.938 -10.359 1 96.81 84 ASP A O 1
ATOM 654 N N . SER A 1 85 ? 10.398 15.672 -8.562 1 97.25 85 SER A N 1
ATOM 655 C CA . SER A 1 85 ? 10.977 16.797 -7.824 1 97.25 85 SER A CA 1
ATOM 656 C C . SER A 1 85 ? 12.18 16.359 -6.996 1 97.25 85 SER A C 1
ATOM 658 O O . SER A 1 85 ? 12.805 17.172 -6.32 1 97.25 85 SER A O 1
ATOM 660 N N . GLY A 1 86 ? 12.461 15.016 -6.93 1 95.38 86 GLY A N 1
ATOM 661 C CA . GLY A 1 86 ? 13.641 14.516 -6.242 1 95.38 86 GLY A CA 1
ATOM 662 C C . GLY A 1 86 ? 13.352 14.047 -4.828 1 95.38 86 GLY A C 1
ATOM 663 O O . GLY A 1 86 ? 14.273 13.805 -4.047 1 95.38 86 GLY A O 1
ATOM 664 N N . VAL A 1 87 ? 12.086 13.977 -4.477 1 97.31 87 VAL A N 1
ATOM 665 C CA . VAL A 1 87 ? 11.734 13.453 -3.16 1 97.31 87 VAL A CA 1
ATOM 666 C C . VAL A 1 87 ? 11.719 11.93 -3.195 1 97.31 87 VAL A C 1
ATOM 668 O O . VAL A 1 87 ? 11.062 11.328 -4.051 1 97.31 87 VAL A O 1
ATOM 671 N N . ARG A 1 88 ? 12.359 11.227 -2.311 1 96.25 88 ARG A N 1
ATOM 672 C CA . ARG A 1 88 ? 12.461 9.773 -2.266 1 96.25 88 ARG A CA 1
ATOM 673 C C . ARG A 1 88 ? 11.25 9.156 -1.565 1 96.25 88 ARG A C 1
ATOM 675 O O . ARG A 1 88 ? 11.391 8.484 -0.545 1 96.25 88 ARG A O 1
ATOM 682 N N . VAL A 1 89 ? 10.141 9.336 -2.176 1 97.81 89 VAL A N 1
ATOM 683 C CA . VAL A 1 89 ? 8.906 8.867 -1.55 1 97.81 89 VAL A CA 1
ATOM 684 C C . VAL A 1 89 ? 8.805 7.348 -1.688 1 97.81 89 VAL A C 1
ATOM 686 O O . VAL A 1 89 ? 9.32 6.77 -2.643 1 97.81 89 VAL A O 1
ATOM 689 N N . TYR A 1 90 ? 8.156 6.762 -0.759 1 98.31 90 TYR A N 1
ATOM 690 C CA . TYR A 1 90 ? 7.758 5.359 -0.724 1 98.31 90 TYR A CA 1
ATOM 691 C C . TYR A 1 90 ? 6.316 5.219 -0.252 1 98.31 90 TYR A C 1
ATOM 693 O O . TYR A 1 90 ? 6.051 5.18 0.952 1 98.31 90 TYR A O 1
ATOM 701 N N . PRO A 1 91 ? 5.363 5.176 -1.231 1 98.44 91 PRO A N 1
ATOM 702 C CA . PRO A 1 91 ? 3.957 5.016 -0.847 1 98.44 91 PRO A CA 1
ATOM 703 C C . PRO A 1 91 ? 3.707 3.732 -0.056 1 98.44 91 PRO A C 1
ATOM 705 O O . PRO A 1 91 ? 4.281 2.688 -0.369 1 98.44 91 PRO A O 1
ATOM 708 N N . VAL A 1 92 ? 2.973 3.838 0.991 1 98.31 92 VAL A N 1
ATOM 709 C CA . VAL A 1 92 ? 2.559 2.738 1.856 1 98.31 92 VAL A CA 1
ATOM 710 C C . VAL A 1 92 ? 1.036 2.711 1.967 1 98.31 92 VAL A C 1
ATOM 712 O O . VAL A 1 92 ? 0.41 3.734 2.256 1 98.31 92 VAL A O 1
ATOM 715 N N . THR A 1 93 ? 0.449 1.555 1.713 1 97.81 93 THR A N 1
ATOM 716 C CA . THR A 1 93 ? -0.994 1.429 1.884 1 97.81 93 THR A CA 1
ATOM 717 C C . THR A 1 93 ? -1.41 1.838 3.293 1 97.81 93 THR A C 1
ATOM 719 O O . THR A 1 93 ? -0.887 1.312 4.277 1 97.81 93 THR A O 1
ATOM 722 N N . PRO A 1 94 ? -2.381 2.721 3.424 1 98.19 94 PRO A N 1
ATOM 723 C CA . PRO A 1 94 ? -2.734 3.277 4.73 1 98.19 94 PRO A CA 1
ATOM 724 C C . PRO A 1 94 ? -3.164 2.209 5.734 1 98.19 94 PRO A C 1
ATOM 726 O O . PRO A 1 94 ? -2.84 2.301 6.918 1 98.19 94 PRO A O 1
ATOM 729 N N . ALA A 1 95 ? -3.836 1.173 5.316 1 97.75 95 ALA A N 1
ATOM 730 C CA . ALA A 1 95 ? -4.277 0.109 6.215 1 97.75 95 ALA A CA 1
ATOM 731 C C . ALA A 1 95 ? -3.1 -0.488 6.98 1 97.75 95 ALA A C 1
ATOM 733 O O . ALA A 1 95 ? -3.275 -1.044 8.062 1 97.75 95 ALA A O 1
ATOM 734 N N . THR A 1 96 ? -1.898 -0.361 6.445 1 97.19 96 THR A N 1
ATOM 735 C CA . THR A 1 96 ? -0.699 -0.949 7.031 1 97.19 96 THR A CA 1
ATOM 736 C C . THR A 1 96 ? -0.481 -0.433 8.453 1 97.19 96 THR A C 1
ATOM 738 O O . THR A 1 96 ? -0.073 -1.188 9.336 1 97.19 96 THR A O 1
ATOM 741 N N . VAL A 1 97 ? -0.824 0.791 8.711 1 97.31 97 VAL A N 1
ATOM 742 C CA . VAL A 1 97 ? -0.486 1.405 9.984 1 97.31 97 VAL A CA 1
ATOM 743 C C . VAL A 1 97 ? -1.471 0.943 11.062 1 97.31 97 VAL A C 1
ATOM 745 O O . VAL A 1 97 ? -1.297 1.244 12.242 1 97.31 97 VAL A O 1
ATOM 748 N N . LEU A 1 98 ? -2.561 0.244 10.648 1 97.19 98 LEU A N 1
ATOM 749 C CA . LEU A 1 98 ? -3.447 -0.386 11.625 1 97.19 98 LEU A CA 1
ATOM 750 C C . LEU A 1 98 ? -2.791 -1.616 12.242 1 97.19 98 LEU A C 1
ATOM 752 O O . LEU A 1 98 ? -3.211 -2.082 13.305 1 97.19 98 LEU A O 1
ATOM 756 N N . TYR A 1 99 ? -1.769 -2.09 11.594 1 96.75 99 TYR A N 1
ATOM 757 C CA . TYR A 1 99 ? -1.196 -3.371 11.992 1 96.75 99 TYR A CA 1
ATOM 758 C C . TYR A 1 99 ? 0.246 -3.201 12.453 1 96.75 99 TYR A C 1
ATOM 760 O O . TYR A 1 99 ? 0.716 -3.938 13.328 1 96.75 99 TYR A O 1
ATOM 768 N N . SER A 1 100 ? 0.967 -2.273 11.836 1 96.31 100 SER A N 1
ATOM 769 C CA . SER A 1 100 ? 2.359 -2.045 12.211 1 96.31 100 SER A CA 1
ATOM 770 C C . SER A 1 100 ? 2.844 -0.682 11.727 1 96.31 100 SER A C 1
ATOM 772 O O . SER A 1 100 ? 2.529 -0.263 10.609 1 96.31 100 SER A O 1
ATOM 774 N N . LEU A 1 101 ? 3.623 -0.055 12.594 1 97.75 101 LEU A N 1
ATOM 775 C CA . LEU A 1 101 ? 4.27 1.197 12.219 1 97.75 101 LEU A CA 1
ATOM 776 C C . LEU A 1 101 ? 5.723 0.958 11.812 1 97.75 101 LEU A C 1
ATOM 778 O O . LEU A 1 101 ? 6.387 1.865 11.305 1 97.75 101 LEU A O 1
ATOM 782 N N . ASN A 1 102 ? 6.18 -0.274 11.891 1 97.19 102 ASN A N 1
ATOM 783 C CA . ASN A 1 102 ? 7.594 -0.581 11.719 1 97.19 102 ASN A CA 1
ATOM 784 C C . ASN A 1 102 ? 8.055 -0.35 10.281 1 97.19 102 ASN A C 1
ATOM 786 O O . ASN A 1 102 ? 9.219 -0.029 10.039 1 97.19 102 ASN A O 1
ATOM 790 N N . VAL A 1 103 ? 7.125 -0.506 9.383 1 97.19 103 VAL A N 1
ATOM 791 C CA . VAL A 1 103 ? 7.48 -0.267 7.992 1 97.19 103 VAL A CA 1
ATOM 792 C C . VAL A 1 103 ? 7.93 1.182 7.812 1 97.19 103 VAL A C 1
ATOM 794 O O . VAL A 1 103 ? 8.859 1.459 7.051 1 97.19 103 VAL A O 1
ATOM 797 N N . LEU A 1 104 ? 7.32 2.096 8.508 1 98.31 104 LEU A N 1
ATOM 798 C CA . LEU A 1 104 ? 7.68 3.506 8.406 1 98.31 104 LEU A CA 1
ATOM 799 C C . LEU A 1 104 ? 9.062 3.76 8.992 1 98.31 104 LEU A C 1
ATOM 801 O O . LEU A 1 104 ? 9.859 4.5 8.414 1 98.31 104 LEU A O 1
ATOM 805 N N . VAL A 1 105 ? 9.367 3.127 10.125 1 97.62 105 VAL A N 1
ATOM 806 C CA . VAL A 1 105 ? 10.664 3.26 10.781 1 97.62 105 VAL A CA 1
ATOM 807 C C . VAL A 1 105 ? 11.766 2.785 9.836 1 97.62 105 VAL A C 1
ATOM 809 O O . VAL A 1 105 ? 12.766 3.48 9.641 1 97.62 105 VAL A O 1
ATOM 812 N N . ASP A 1 106 ? 11.547 1.629 9.219 1 97.19 106 ASP A N 1
ATOM 813 C CA . ASP A 1 106 ? 12.531 1.045 8.312 1 97.19 106 ASP A CA 1
ATOM 814 C C . ASP A 1 106 ? 12.773 1.95 7.105 1 97.19 106 ASP A C 1
ATOM 816 O O . ASP A 1 106 ? 13.906 2.1 6.648 1 97.19 106 ASP A O 1
ATOM 820 N N . LEU A 1 107 ? 11.727 2.508 6.617 1 97.38 107 LEU A N 1
ATOM 821 C CA . LEU A 1 107 ? 11.844 3.375 5.449 1 97.38 107 LEU A CA 1
ATOM 822 C C . LEU A 1 107 ? 12.602 4.652 5.797 1 97.38 107 LEU A C 1
ATOM 824 O O . LEU A 1 107 ? 13.461 5.102 5.031 1 97.38 107 LEU A O 1
ATOM 828 N N . LEU A 1 108 ? 12.281 5.223 6.965 1 97.38 108 LEU A N 1
ATOM 829 C CA . LEU A 1 108 ? 12.969 6.426 7.422 1 97.38 108 LEU A CA 1
ATOM 830 C C . LEU A 1 108 ? 14.461 6.16 7.594 1 97.38 108 LEU A C 1
ATOM 832 O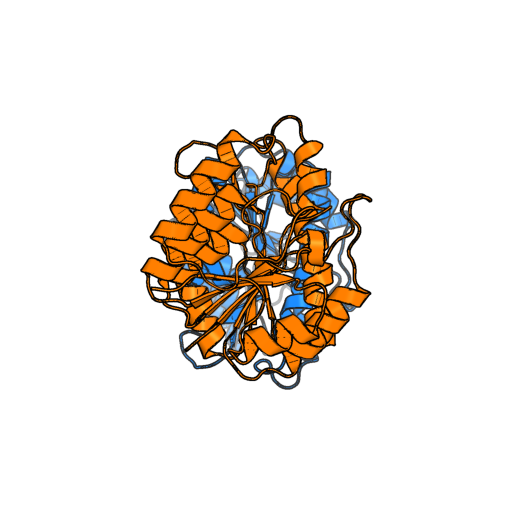 O . LEU A 1 108 ? 15.297 6.957 7.148 1 97.38 108 LEU A O 1
ATOM 836 N N . GLU A 1 109 ? 14.773 5.035 8.141 1 96.31 109 GLU A N 1
ATOM 837 C CA . GLU A 1 109 ? 16.156 4.668 8.391 1 96.31 109 GLU A CA 1
ATOM 838 C C . GLU A 1 109 ? 16.938 4.508 7.086 1 96.31 109 GLU A C 1
ATOM 840 O O . GLU A 1 109 ? 18.156 4.633 7.066 1 96.31 109 GLU A O 1
ATOM 845 N N . ARG A 1 110 ? 16.203 4.305 6.039 1 96.06 110 ARG A N 1
ATOM 846 C CA . ARG A 1 110 ? 16.828 4.059 4.746 1 96.06 110 ARG A CA 1
ATOM 847 C C . ARG A 1 110 ? 16.734 5.285 3.848 1 96.06 110 ARG A C 1
ATOM 849 O O . ARG A 1 110 ? 16.984 5.203 2.645 1 96.06 110 ARG A O 1
ATOM 856 N N . GLY A 1 111 ? 16.266 6.379 4.406 1 95.12 111 GLY A N 1
ATOM 857 C CA . GLY A 1 111 ? 16.328 7.66 3.723 1 95.12 111 GLY A CA 1
ATOM 858 C C . GLY A 1 111 ? 15.133 7.922 2.832 1 95.12 111 GLY A C 1
ATOM 859 O O . GLY A 1 111 ? 15.156 8.82 1.991 1 95.12 111 GLY A O 1
ATOM 860 N N . CYS A 1 112 ? 14.109 7.133 2.953 1 96.88 112 CYS A N 1
ATOM 861 C CA . CYS A 1 112 ? 12.898 7.352 2.17 1 96.88 112 CYS A CA 1
ATOM 862 C C . CYS A 1 112 ? 11.914 8.234 2.924 1 96.88 112 CYS A C 1
ATOM 864 O O . CYS A 1 112 ? 12.031 8.414 4.137 1 96.88 112 CYS A O 1
ATOM 866 N N . VAL A 1 113 ? 11.07 8.828 2.189 1 98.19 113 VAL A N 1
ATOM 867 C CA . VAL A 1 113 ? 9.914 9.531 2.734 1 98.19 113 VAL A CA 1
ATOM 868 C C . VAL A 1 113 ? 8.672 8.656 2.602 1 98.19 113 VAL A C 1
ATOM 870 O O . VAL A 1 113 ? 8.07 8.578 1.527 1 98.19 113 VAL A O 1
ATOM 873 N N . PRO A 1 114 ? 8.305 7.961 3.713 1 98.56 114 PRO A N 1
ATOM 874 C CA . PRO A 1 114 ? 7.016 7.266 3.631 1 98.56 114 PRO A CA 1
ATOM 875 C C . PRO A 1 114 ? 5.867 8.188 3.23 1 98.56 114 PRO A C 1
ATOM 877 O O . PRO A 1 114 ? 5.719 9.281 3.797 1 98.56 114 PRO A O 1
ATOM 880 N N . LEU A 1 115 ? 5.133 7.773 2.225 1 98.75 115 LEU A N 1
ATOM 881 C CA . LEU A 1 115 ? 3.996 8.531 1.714 1 98.75 115 LEU A CA 1
ATOM 882 C C . LEU A 1 115 ? 2.689 7.785 1.954 1 98.75 115 LEU A C 1
ATOM 884 O O . LEU A 1 115 ? 2.475 6.707 1.397 1 98.75 115 LEU A O 1
ATOM 888 N N . LEU A 1 116 ? 1.855 8.336 2.85 1 98.81 116 LEU A N 1
ATOM 889 C CA . LEU A 1 116 ? 0.542 7.777 3.156 1 98.81 116 LEU A CA 1
ATOM 890 C C . LEU A 1 116 ? -0.567 8.711 2.684 1 98.81 116 LEU A C 1
ATOM 892 O O . LEU A 1 116 ? -0.294 9.805 2.184 1 98.81 116 LEU A O 1
ATOM 896 N N . TYR A 1 117 ? -1.8 8.258 2.801 1 98.62 117 TYR A N 1
ATOM 897 C CA . TYR A 1 117 ? -2.953 9.023 2.336 1 98.62 117 TYR A CA 1
ATOM 898 C C . TYR A 1 117 ? -4.238 8.516 2.977 1 98.62 117 TYR A C 1
ATOM 900 O O . TYR A 1 117 ? -4.316 7.352 3.383 1 98.62 117 TYR A O 1
ATOM 908 N N . GLY A 1 118 ? -5.195 9.414 3.158 1 97.69 118 GLY A N 1
ATOM 909 C CA . GLY A 1 118 ? -6.5 8.938 3.586 1 97.69 118 GLY A CA 1
ATOM 910 C C . GLY A 1 118 ? -7.082 7.883 2.66 1 97.69 118 GLY A C 1
ATOM 911 O O . GLY A 1 118 ? -6.914 7.961 1.441 1 97.69 118 GLY A O 1
ATOM 912 N N . ASP A 1 119 ? -7.809 6.945 3.316 1 97.38 119 ASP A N 1
ATOM 913 C CA . ASP A 1 119 ? -8.297 5.84 2.5 1 97.38 119 ASP A CA 1
ATOM 914 C C . ASP A 1 119 ? -9.352 5.027 3.25 1 97.38 119 ASP A C 1
ATOM 916 O O . ASP A 1 119 ? -9.672 5.332 4.402 1 97.38 119 ASP A O 1
ATOM 920 N N . VAL A 1 120 ? -9.938 4.078 2.527 1 97.06 120 VAL A N 1
ATOM 921 C CA . VAL A 1 120 ? -10.82 3.086 3.131 1 97.06 120 VAL A CA 1
ATOM 922 C C . VAL A 1 120 ? -9.992 1.968 3.756 1 97.06 120 VAL A C 1
ATOM 924 O O . VAL A 1 120 ? -9.07 1.439 3.123 1 97.06 120 VAL A O 1
ATOM 927 N N . VAL A 1 121 ? -10.273 1.665 5.016 1 97.81 121 VAL A N 1
ATOM 928 C CA . VAL A 1 121 ? -9.508 0.654 5.738 1 97.81 121 VAL A CA 1
ATOM 929 C C . VAL A 1 121 ? -10.453 -0.286 6.473 1 97.81 121 VAL A C 1
ATOM 931 O O . VAL A 1 121 ? -11.625 0.042 6.68 1 97.81 121 VAL A O 1
ATOM 934 N N . PRO A 1 122 ? -9.992 -1.469 6.84 1 97.62 122 PRO A N 1
ATOM 935 C CA . PRO A 1 122 ? -10.82 -2.34 7.68 1 97.62 122 PRO A CA 1
ATOM 936 C C . PRO A 1 122 ? -11.234 -1.673 8.992 1 97.62 122 PRO A C 1
ATOM 938 O O . PRO A 1 122 ? -10.43 -0.969 9.609 1 97.62 122 PRO A O 1
ATOM 941 N N . ASP A 1 123 ? -12.477 -1.796 9.32 1 96.81 123 ASP A N 1
ATOM 942 C CA . ASP A 1 123 ? -13 -1.297 10.594 1 96.81 123 ASP A CA 1
ATOM 943 C C . ASP A 1 123 ? -12.836 -2.338 11.695 1 96.81 123 ASP A C 1
ATOM 945 O O . ASP A 1 123 ? -13.625 -3.273 11.797 1 96.81 123 ASP A O 1
ATOM 949 N N . HIS A 1 124 ? -11.914 -2.156 12.57 1 94.38 124 HIS A N 1
ATOM 950 C CA . HIS A 1 124 ? -11.633 -3.137 13.609 1 94.38 124 HIS A CA 1
ATOM 951 C C . HIS A 1 124 ? -12.703 -3.111 14.695 1 94.38 124 HIS A C 1
ATOM 953 O O . HIS A 1 124 ? -12.773 -4.023 15.523 1 94.38 124 HIS A O 1
ATOM 959 N N . ASP A 1 125 ? -13.492 -2.08 14.711 1 92.31 125 ASP A N 1
ATOM 960 C CA . ASP A 1 125 ? -14.594 -1.998 15.664 1 92.31 125 ASP A CA 1
ATOM 961 C C . ASP A 1 125 ? -15.875 -2.602 15.086 1 92.31 125 ASP A C 1
ATOM 963 O O . ASP A 1 125 ? -16.891 -2.676 15.773 1 92.31 125 ASP A O 1
ATOM 967 N N . GLY A 1 126 ? -15.828 -3.023 13.781 1 90 126 GLY A N 1
ATOM 968 C CA . GLY A 1 126 ? -16.969 -3.617 13.102 1 90 126 GLY A CA 1
ATOM 969 C C . GLY A 1 126 ? -16.562 -4.688 12.102 1 90 126 GLY A C 1
ATOM 970 O O . GLY A 1 126 ? -15.5 -5.285 12.211 1 90 126 GLY A O 1
ATOM 971 N N . ASP A 1 127 ? -17.562 -5.008 11.195 1 87.31 127 ASP A N 1
ATOM 972 C CA . ASP A 1 127 ? -17.312 -6.094 10.258 1 87.31 127 ASP A CA 1
ATOM 973 C C . ASP A 1 127 ? -17.047 -5.551 8.852 1 87.31 127 ASP A C 1
ATOM 975 O O . ASP A 1 127 ? -16.75 -6.32 7.934 1 87.31 127 ASP A O 1
ATOM 979 N N . GLY A 1 128 ? -16.969 -4.293 8.75 1 95.81 128 GLY A N 1
ATOM 980 C CA . GLY A 1 128 ? -16.828 -3.725 7.418 1 95.81 128 GLY A CA 1
ATOM 981 C C . GLY A 1 128 ? -15.617 -2.818 7.285 1 95.81 128 GLY A C 1
ATOM 982 O O . GLY A 1 128 ? -14.539 -3.139 7.789 1 95.81 128 GLY A O 1
ATOM 983 N N . PHE A 1 129 ? -15.797 -1.837 6.473 1 97.19 129 PHE A N 1
ATOM 984 C CA . PHE A 1 129 ? -14.758 -0.857 6.199 1 97.19 129 PHE A CA 1
ATOM 985 C C . PHE A 1 129 ? -15.172 0.528 6.68 1 97.19 129 PHE A C 1
ATOM 987 O O . PHE A 1 129 ? -16.359 0.783 6.906 1 97.19 129 PHE A O 1
ATOM 994 N N . ARG A 1 130 ? -14.211 1.366 6.883 1 96.06 130 ARG A N 1
ATOM 995 C CA . ARG A 1 130 ? -14.414 2.768 7.234 1 96.06 130 ARG A CA 1
ATOM 996 C C . ARG A 1 130 ? -13.383 3.662 6.555 1 96.06 130 ARG A C 1
ATOM 998 O O . ARG A 1 130 ? -12.367 3.176 6.059 1 96.06 130 ARG A O 1
ATOM 1005 N N . ILE A 1 131 ? -13.672 4.898 6.551 1 95.56 131 ILE A N 1
ATOM 1006 C CA . ILE A 1 131 ? -12.719 5.867 6.035 1 95.56 131 ILE A CA 1
ATOM 1007 C C . ILE A 1 131 ? -11.727 6.254 7.137 1 95.56 131 ILE A C 1
ATOM 1009 O O . ILE A 1 131 ? -12.133 6.555 8.258 1 95.56 131 ILE A O 1
ATOM 1013 N N . MET A 1 132 ? -10.516 6.148 6.906 1 96.75 132 MET A N 1
ATOM 1014 C CA . MET A 1 132 ? -9.461 6.68 7.766 1 96.75 132 MET A CA 1
ATOM 1015 C C . MET A 1 132 ? -8.828 7.922 7.145 1 96.75 132 MET A C 1
ATOM 1017 O O . MET A 1 132 ? -8.234 7.852 6.07 1 96.75 132 MET A O 1
ATOM 1021 N N . SER A 1 133 ? -8.977 9.031 7.824 1 96.56 133 SER A N 1
ATOM 1022 C CA . SER A 1 133 ? -8.5 10.297 7.297 1 96.56 133 SER A CA 1
ATOM 1023 C C . SER A 1 133 ? -6.984 10.422 7.441 1 96.56 133 SER A C 1
ATOM 1025 O O . SER A 1 133 ? -6.371 9.695 8.234 1 96.56 133 SER A O 1
ATOM 1027 N N . GLY A 1 134 ? -6.434 11.312 6.629 1 97.81 134 GLY A N 1
ATOM 1028 C CA . GLY A 1 134 ? -5.031 11.633 6.812 1 97.81 134 GLY A CA 1
ATOM 1029 C C . GLY A 1 134 ? -4.719 12.156 8.203 1 97.81 134 GLY A C 1
ATOM 1030 O O . GLY A 1 134 ? -3.621 11.93 8.727 1 97.81 134 GLY A O 1
ATOM 1031 N N . ASP A 1 135 ? -5.66 12.805 8.859 1 97.81 135 ASP A N 1
ATOM 1032 C CA . ASP A 1 135 ? -5.484 13.297 10.219 1 97.81 135 ASP A CA 1
ATOM 1033 C C . ASP A 1 135 ? -5.34 12.148 11.211 1 97.81 135 ASP A C 1
ATOM 1035 O O . ASP A 1 135 ? -4.512 12.211 12.125 1 97.81 135 ASP A O 1
ATOM 1039 N N . GLU A 1 136 ? -6.188 11.188 11.031 1 97.81 136 GLU A N 1
ATOM 1040 C CA . GLU A 1 136 ? -6.094 10.016 11.891 1 97.81 136 GLU A CA 1
ATOM 1041 C C . GLU A 1 136 ? -4.766 9.289 11.695 1 97.81 136 GLU A C 1
ATOM 1043 O O . GLU A 1 136 ? -4.176 8.797 12.656 1 97.81 136 GLU A O 1
ATOM 1048 N N . ILE A 1 137 ? -4.309 9.188 10.453 1 98.69 137 ILE A N 1
ATOM 1049 C CA . ILE A 1 137 ? -3.023 8.562 10.164 1 98.69 137 ILE A CA 1
ATOM 1050 C C . ILE A 1 137 ? -1.907 9.32 10.875 1 98.69 137 ILE A C 1
ATOM 1052 O O . ILE A 1 137 ? -1.031 8.711 11.492 1 98.69 137 ILE A O 1
ATOM 1056 N N . ALA A 1 138 ? -1.943 10.68 10.844 1 98.75 138 ALA A N 1
ATOM 1057 C CA . ALA A 1 138 ? -0.947 11.5 11.539 1 98.75 138 ALA A CA 1
ATOM 1058 C C . ALA A 1 138 ? -0.942 11.203 13.031 1 98.75 138 ALA A C 1
ATOM 1060 O O . ALA A 1 138 ? 0.122 11.102 13.648 1 98.75 138 ALA A O 1
ATOM 1061 N N . GLU A 1 139 ? -2.148 11.078 13.586 1 98.62 139 GLU A N 1
ATOM 1062 C CA . GLU A 1 139 ? -2.244 10.75 15.008 1 98.62 139 GLU A CA 1
ATOM 1063 C C . GLU A 1 139 ? -1.623 9.391 15.305 1 98.62 139 GLU A C 1
ATOM 1065 O O . GLU A 1 139 ? -0.889 9.234 16.281 1 98.62 139 GLU A O 1
ATOM 1070 N N . ARG A 1 140 ? -1.896 8.43 14.469 1 98.31 140 ARG A N 1
ATOM 1071 C CA . ARG A 1 140 ? -1.35 7.09 14.672 1 98.31 140 ARG A CA 1
ATOM 1072 C C . ARG A 1 140 ? 0.171 7.094 14.555 1 98.31 140 ARG A C 1
ATOM 1074 O O . ARG A 1 140 ? 0.864 6.488 15.375 1 98.31 140 ARG A O 1
ATOM 1081 N N . VAL A 1 141 ? 0.677 7.758 13.57 1 98.62 141 VAL A N 1
ATOM 1082 C CA . VAL A 1 141 ? 2.113 7.816 13.328 1 98.62 141 VAL A CA 1
ATOM 1083 C C . VAL A 1 141 ? 2.809 8.516 14.492 1 98.62 141 VAL A C 1
ATOM 1085 O O . VAL A 1 141 ? 3.975 8.242 14.789 1 98.62 141 VAL A O 1
ATOM 1088 N N . SER A 1 142 ? 2.074 9.359 15.227 1 98.25 142 SER A N 1
ATOM 1089 C CA . SER A 1 142 ? 2.66 10.141 16.312 1 98.25 142 SER A CA 1
ATOM 1090 C C . SER A 1 142 ? 3.102 9.234 17.469 1 98.25 142 SER A C 1
ATOM 1092 O O . SER A 1 142 ? 3.896 9.648 18.312 1 98.25 142 SER A O 1
ATOM 1094 N N . TRP A 1 143 ? 2.623 7.988 17.5 1 97.94 143 TRP A N 1
ATOM 1095 C CA . TRP A 1 143 ? 3.064 7.031 18.516 1 97.94 143 TRP A CA 1
ATOM 1096 C C . TRP A 1 143 ? 4.547 6.719 18.359 1 97.94 143 TRP A C 1
ATOM 1098 O O . TRP A 1 143 ? 5.184 6.219 19.297 1 97.94 143 TRP A O 1
ATOM 1108 N N . LEU A 1 144 ? 5.141 7.016 17.156 1 97.94 144 LEU A N 1
ATOM 1109 C CA . LEU A 1 144 ? 6.562 6.793 16.922 1 97.94 144 LEU A CA 1
ATOM 1110 C C . LEU A 1 144 ? 7.395 7.922 17.516 1 97.94 144 LEU A C 1
ATOM 1112 O O . LEU A 1 144 ? 8.625 7.859 17.516 1 97.94 144 LEU A O 1
ATOM 1116 N N . GLY A 1 145 ? 6.816 9.023 17.938 1 97.94 145 GLY A N 1
ATOM 1117 C CA . GLY A 1 145 ? 7.484 10.094 18.656 1 97.94 145 GLY A CA 1
ATOM 1118 C C . GLY A 1 145 ? 8.125 11.117 17.734 1 97.94 145 GLY A C 1
ATOM 1119 O O . GLY A 1 145 ? 9.312 11.414 17.859 1 97.94 145 GLY A O 1
ATOM 1120 N N . PRO A 1 146 ? 7.367 11.633 16.766 1 98.44 146 PRO A N 1
ATOM 1121 C CA . PRO A 1 146 ? 7.914 12.727 15.969 1 98.44 146 PRO A CA 1
ATOM 1122 C C . PRO A 1 146 ? 8.172 13.992 16.781 1 98.44 146 PRO A C 1
ATOM 1124 O O . PRO A 1 146 ? 7.523 14.211 17.812 1 98.44 146 PRO A O 1
ATOM 1127 N N . ASP A 1 147 ? 9.109 14.836 16.25 1 97.62 147 ASP A N 1
ATOM 1128 C CA . ASP A 1 147 ? 9.375 16.125 16.875 1 97.62 147 ASP A CA 1
ATOM 1129 C C . ASP A 1 147 ? 8.234 17.109 16.594 1 97.62 147 ASP A C 1
ATOM 1131 O O . ASP A 1 147 ? 7.832 17.859 17.484 1 97.62 147 ASP A O 1
ATOM 1135 N N . ARG A 1 148 ? 7.746 17.047 15.414 1 98.38 148 ARG A N 1
ATOM 1136 C CA . ARG A 1 148 ? 6.691 17.969 15 1 98.38 148 ARG A CA 1
ATOM 1137 C C . ARG A 1 148 ? 5.703 17.281 14.062 1 98.38 148 ARG A C 1
ATOM 1139 O O . ARG A 1 148 ? 6.09 16.406 13.273 1 98.38 148 ARG A O 1
ATOM 1146 N N . VAL A 1 149 ? 4.5 17.656 14.188 1 98.88 149 VAL A N 1
ATOM 1147 C CA . VAL A 1 149 ? 3.42 17.203 13.312 1 98.88 149 VAL A CA 1
ATOM 1148 C C . VAL A 1 149 ? 2.699 18.422 12.727 1 98.88 149 VAL A C 1
ATOM 1150 O O . VAL A 1 149 ? 2.293 19.328 13.461 1 98.88 149 VAL A O 1
ATOM 1153 N N . GLY A 1 150 ? 2.627 18.516 11.43 1 98.88 150 GLY A N 1
ATOM 1154 C CA . GLY A 1 150 ? 1.947 19.609 10.766 1 98.88 150 GLY A CA 1
ATOM 1155 C C . GLY A 1 150 ? 0.661 19.188 10.078 1 98.88 150 GLY A C 1
ATOM 1156 O O . GLY A 1 150 ? 0.658 18.266 9.273 1 98.88 150 GLY A O 1
ATOM 1157 N N . PHE A 1 151 ? -0.384 19.859 10.453 1 98.69 151 PHE A N 1
ATOM 1158 C CA . PHE A 1 151 ? -1.636 19.781 9.703 1 98.69 151 PHE A CA 1
ATOM 1159 C C . PHE A 1 151 ? -1.736 20.922 8.695 1 98.69 151 PHE A C 1
ATOM 1161 O O . PHE A 1 151 ? -2.135 22.031 9.047 1 98.69 151 PHE A O 1
ATOM 1168 N N . GLY A 1 152 ? -1.34 20.594 7.453 1 98.44 152 GLY A N 1
ATOM 1169 C CA . GLY A 1 152 ? -1.447 21.562 6.383 1 98.44 152 GLY A CA 1
ATOM 1170 C C . GLY A 1 152 ? -2.867 21.75 5.883 1 98.44 152 GLY A C 1
ATOM 1171 O O . GLY A 1 152 ? -3.436 20.859 5.258 1 98.44 152 GLY A O 1
ATOM 1172 N N . MET A 1 153 ? -3.379 22.938 6.082 1 96.75 153 MET A N 1
ATOM 1173 C CA . MET A 1 153 ? -4.758 23.297 5.742 1 96.75 153 MET A CA 1
ATOM 1174 C C . MET A 1 153 ? -4.797 24.422 4.719 1 96.75 153 MET A C 1
ATOM 1176 O O . MET A 1 153 ? -3.754 24.859 4.234 1 96.75 153 MET A O 1
ATOM 1180 N N . SER A 1 154 ? -6.016 24.781 4.324 1 94.94 154 SER A N 1
ATOM 1181 C CA . SER A 1 154 ? -6.18 25.891 3.381 1 94.94 154 SER A CA 1
ATOM 1182 C C . SER A 1 154 ? -6.582 27.172 4.098 1 94.94 154 SER A C 1
ATOM 1184 O O . SER A 1 154 ? -7.195 28.062 3.496 1 94.94 154 SER A O 1
ATOM 1186 N N . VAL A 1 155 ? -6.34 27.234 5.418 1 92.88 155 VAL A N 1
ATOM 1187 C CA . VAL A 1 155 ? -6.562 28.422 6.246 1 92.88 155 VAL A CA 1
ATOM 1188 C C . VAL A 1 155 ? -5.312 28.719 7.074 1 92.88 155 VAL A C 1
ATOM 1190 O O . VAL A 1 155 ? -4.48 27.828 7.285 1 92.88 155 VAL A O 1
ATOM 1193 N N . ASP A 1 156 ? -5.168 29.891 7.617 1 94.12 156 ASP A N 1
ATOM 1194 C CA . ASP A 1 156 ? -3.934 30.375 8.227 1 94.12 156 ASP A CA 1
ATOM 1195 C C . ASP A 1 156 ? -3.672 29.688 9.562 1 94.12 156 ASP A C 1
ATOM 1197 O O . ASP A 1 156 ? -2.527 29.609 10.016 1 94.12 156 ASP A O 1
ATOM 1201 N N . GLY A 1 157 ? -4.645 29.219 10.219 1 95.12 157 GLY A N 1
ATOM 1202 C CA . GLY A 1 157 ? -4.598 28.609 11.531 1 95.12 157 GLY A CA 1
ATOM 1203 C C . GLY A 1 157 ? -5.973 28.359 12.125 1 95.12 157 GLY A C 1
ATOM 1204 O O . GLY A 1 157 ? -6.953 28.203 11.391 1 95.12 157 GLY A O 1
ATOM 1205 N N . VAL A 1 158 ? -6.016 28.188 13.375 1 93.5 158 VAL A N 1
ATOM 1206 C CA . VAL A 1 158 ? -7.277 27.969 14.078 1 93.5 158 VAL A CA 1
ATOM 1207 C C . VAL A 1 158 ? -7.785 29.297 14.656 1 93.5 158 VAL A C 1
ATOM 1209 O O . VAL A 1 158 ? -7.039 30.016 15.32 1 93.5 158 VAL A O 1
ATOM 1212 N N . TYR A 1 159 ? -9.031 29.547 14.32 1 89.5 159 TYR A N 1
ATOM 1213 C CA . TYR A 1 159 ? -9.664 30.781 14.805 1 89.5 159 TYR A CA 1
ATOM 1214 C C . TYR A 1 159 ? -10.562 30.5 16 1 89.5 159 TYR A C 1
ATOM 1216 O O . TYR A 1 159 ? -11.156 29.422 16.109 1 89.5 159 TYR A O 1
ATOM 1224 N N . PRO A 1 160 ? -10.539 31.406 17.031 1 79.5 160 PRO A N 1
ATOM 1225 C CA . PRO A 1 160 ? -11.406 31.188 18.188 1 79.5 160 PRO A CA 1
ATOM 1226 C C . PRO A 1 160 ? -12.883 31.047 17.797 1 79.5 160 PRO A C 1
ATOM 1228 O O . PRO A 1 160 ? -13.641 30.344 18.469 1 79.5 160 PRO A O 1
ATOM 1231 N N . ARG A 1 161 ? -13.359 31.906 16.984 1 73 161 ARG A N 1
ATOM 1232 C CA . ARG A 1 161 ? -14.734 31.844 16.484 1 73 161 ARG A CA 1
ATOM 1233 C C . ARG A 1 161 ? -14.758 31.719 14.969 1 73 161 ARG A C 1
ATOM 1235 O O . ARG A 1 161 ? -13.727 31.453 14.352 1 73 161 ARG A O 1
ATOM 1242 N N . THR A 1 162 ? -15.641 32.219 14.211 1 57.81 162 THR A N 1
ATOM 1243 C CA . THR A 1 162 ? -15.703 32.125 12.75 1 57.81 162 THR A CA 1
ATOM 1244 C C . THR A 1 162 ? -14.531 32.844 12.117 1 57.81 162 THR A C 1
ATOM 1246 O O . THR A 1 162 ? -14.039 33.844 12.656 1 57.81 162 THR A O 1
ATOM 1249 N N . PRO A 1 163 ? -13.695 32.062 11.133 1 55.94 163 PRO A N 1
ATOM 1250 C CA . PRO A 1 163 ? -12.547 32.688 10.461 1 55.94 163 PRO A CA 1
ATOM 1251 C C . PRO A 1 163 ? -12.758 34.156 10.172 1 55.94 163 PRO A C 1
ATOM 1253 O O . PRO A 1 163 ? -11.789 34.906 10 1 55.94 163 PRO A O 1
ATOM 1256 N N . GLU A 1 164 ? -14.031 34.469 9.93 1 53.34 164 GLU A N 1
ATOM 1257 C CA . GLU A 1 164 ? -14.273 35.812 9.391 1 53.34 164 GLU A CA 1
ATOM 1258 C C . GLU A 1 164 ? -13.883 36.875 10.398 1 53.34 164 GLU A C 1
ATOM 1260 O O . GLU A 1 164 ? -13.711 38.062 10.039 1 53.34 164 GLU A O 1
ATOM 1265 N N . GLU A 1 165 ? -13.773 36.406 11.656 1 57.75 165 GLU A N 1
ATOM 1266 C CA . GLU A 1 165 ? -13.523 37.531 12.562 1 57.75 165 GLU A CA 1
ATOM 1267 C C . GLU A 1 165 ? -12.273 37.281 13.406 1 57.75 165 GLU A C 1
ATOM 1269 O O . GLU A 1 165 ? -12.188 36.281 14.125 1 57.75 165 GLU A O 1
ATOM 1274 N N . GLY A 1 166 ? -11.094 37.875 12.891 1 73 166 GLY A N 1
ATOM 1275 C CA . GLY A 1 166 ? -9.93 38.062 13.742 1 73 166 GLY A CA 1
ATOM 1276 C C . GLY A 1 166 ? -8.719 37.281 13.258 1 73 166 GLY A C 1
ATOM 1277 O O . GLY A 1 166 ? -8.609 36.969 12.062 1 73 166 GLY A O 1
ATOM 1278 N N . GLU A 1 167 ? -7.719 37.25 14.016 1 86.06 167 GLU A N 1
ATOM 1279 C CA . GLU A 1 167 ? -6.434 36.594 13.781 1 86.06 167 GLU A CA 1
ATOM 1280 C C . GLU A 1 167 ? -6.43 35.156 14.336 1 86.06 167 GLU A C 1
ATOM 1282 O O . GLU A 1 167 ? -7.086 34.875 15.336 1 86.06 167 GLU A O 1
ATOM 1287 N N . PRO A 1 168 ? -5.816 34.25 13.594 1 91.94 168 PRO A N 1
ATOM 1288 C CA . PRO A 1 168 ? -5.688 32.906 14.164 1 91.94 168 PRO A CA 1
ATOM 1289 C C . PRO A 1 168 ? -4.984 32.875 15.516 1 91.94 168 PRO A C 1
ATOM 1291 O O . PRO A 1 168 ? -4.141 33.75 15.781 1 91.94 168 PRO A O 1
ATOM 1294 N N . LEU A 1 169 ? -5.348 31.984 16.281 1 94.5 169 LEU A N 1
ATOM 1295 C CA . LEU A 1 169 ? -4.645 31.766 17.531 1 94.5 169 LEU A CA 1
ATOM 1296 C C . LEU A 1 169 ? -3.197 31.359 17.297 1 94.5 169 LEU A C 1
ATOM 1298 O O . LEU A 1 169 ? -2.92 30.562 16.375 1 94.5 169 LEU A O 1
ATOM 1302 N N . ARG A 1 170 ? -2.295 31.938 18.094 1 96.12 170 ARG A N 1
ATOM 1303 C CA . ARG A 1 170 ? -0.884 31.641 17.859 1 96.12 170 ARG A CA 1
ATOM 1304 C C . ARG A 1 170 ? -0.487 30.328 18.516 1 96.12 170 ARG A C 1
ATOM 1306 O O . ARG A 1 170 ? 0.282 29.547 17.953 1 96.12 170 ARG A O 1
ATOM 1313 N N . GLU A 1 171 ? -0.986 30.109 19.797 1 97.69 171 GLU A N 1
ATOM 1314 C CA . GLU A 1 171 ? -0.602 28.922 20.547 1 97.69 171 GLU A CA 1
ATOM 1315 C C . GLU A 1 171 ? -1.75 28.438 21.422 1 97.69 171 GLU A C 1
ATOM 1317 O O . GLU A 1 171 ? -2.514 29.234 21.969 1 97.69 171 GLU A O 1
ATOM 1322 N N . LEU A 1 172 ? -1.86 27.156 21.5 1 97.88 172 LEU A N 1
ATOM 1323 C CA . LEU A 1 172 ? -2.805 26.5 22.391 1 97.88 172 LEU A CA 1
ATOM 1324 C C . LEU A 1 172 ? -2.121 25.375 23.172 1 97.88 172 LEU A C 1
ATOM 1326 O O . LEU A 1 172 ? -1.269 24.672 22.641 1 97.88 172 LEU A O 1
ATOM 1330 N N . SER A 1 173 ? -2.508 25.219 24.469 1 98.38 173 SER A N 1
ATOM 1331 C CA . SER A 1 173 ? -2.221 23.969 25.172 1 98.38 173 SER A CA 1
ATOM 1332 C C . SER A 1 173 ? -3.16 22.844 24.719 1 98.38 173 SER A C 1
ATOM 1334 O O . SER A 1 173 ? -4.184 23.109 24.078 1 98.38 173 SER A O 1
ATOM 1336 N N . PRO A 1 174 ? -2.811 21.609 25 1 98.5 174 PRO A N 1
ATOM 1337 C CA . PRO A 1 174 ? -3.732 20.516 24.656 1 98.5 174 PRO A CA 1
ATOM 1338 C C . PRO A 1 174 ? -5.121 20.703 25.281 1 98.5 174 PRO A C 1
ATOM 1340 O O . PRO A 1 174 ? -6.129 20.484 24.609 1 98.5 174 PRO A O 1
ATOM 1343 N N . ASP A 1 175 ? -5.156 21.203 26.469 1 98.12 175 ASP A N 1
ATOM 1344 C CA . ASP A 1 175 ? -6.438 21.438 27.141 1 98.12 175 ASP A CA 1
ATOM 1345 C C . ASP A 1 175 ? -7.23 22.531 26.438 1 98.12 175 ASP A C 1
ATOM 1347 O O . ASP A 1 175 ? -8.445 22.406 26.25 1 98.12 175 ASP A O 1
ATOM 1351 N N . GLU A 1 176 ? -6.543 23.594 26.094 1 97.25 176 GLU A N 1
ATOM 1352 C CA . GLU A 1 176 ? -7.203 24.688 25.375 1 97.25 176 GLU A CA 1
ATOM 1353 C C . GLU A 1 176 ? -7.73 24.219 24.031 1 97.25 176 GLU A C 1
ATOM 1355 O O . GLU A 1 176 ? -8.812 24.625 23.594 1 97.25 176 GLU A O 1
ATOM 1360 N N . ALA A 1 177 ? -6.953 23.375 23.391 1 97 177 ALA A N 1
ATOM 1361 C CA . ALA A 1 177 ? -7.375 22.828 22.094 1 97 177 ALA A CA 1
ATOM 1362 C C . ALA A 1 177 ? -8.633 21.984 22.234 1 97 177 ALA A C 1
ATOM 1364 O O . ALA A 1 177 ? -9.555 22.094 21.438 1 97 177 ALA A O 1
ATOM 1365 N N . ARG A 1 178 ? -8.727 21.188 23.266 1 96.25 178 ARG A N 1
ATOM 1366 C CA . ARG A 1 178 ? -9.898 20.359 23.516 1 96.25 178 ARG A CA 1
ATOM 1367 C C . ARG A 1 178 ? -11.117 21.219 23.812 1 96.25 178 ARG A C 1
ATOM 1369 O O . ARG A 1 178 ? -12.219 20.922 23.344 1 96.25 178 ARG A O 1
ATOM 1376 N N . ASP A 1 179 ? -10.859 22.203 24.625 1 94.62 179 ASP A N 1
ATOM 1377 C CA . ASP A 1 179 ? -11.953 23.109 24.953 1 94.62 179 ASP A CA 1
ATOM 1378 C C . ASP A 1 179 ? -12.492 23.812 23.719 1 94.62 179 ASP A C 1
ATOM 1380 O O . ASP A 1 179 ? -13.703 23.938 23.547 1 94.62 179 ASP A O 1
ATOM 1384 N N . LEU A 1 180 ? -11.547 24.266 22.969 1 92.56 180 LEU A N 1
ATOM 1385 C CA . LEU A 1 180 ? -11.945 24.938 21.734 1 92.56 180 LEU A CA 1
ATOM 1386 C C . LEU A 1 180 ? -12.711 23.984 20.812 1 92.56 180 LEU A C 1
ATOM 1388 O O . LEU A 1 180 ? -13.703 24.375 20.188 1 92.56 180 LEU A O 1
ATOM 1392 N N . ALA A 1 181 ? -12.281 22.75 20.703 1 93.44 181 ALA A N 1
ATOM 1393 C CA . ALA A 1 181 ? -12.969 21.734 19.906 1 93.44 181 ALA A CA 1
ATOM 1394 C C . ALA A 1 181 ? -14.414 21.562 20.359 1 93.44 181 ALA A C 1
ATOM 1396 O O . ALA A 1 181 ? -15.328 21.469 19.547 1 93.44 181 ALA A O 1
ATOM 1397 N N . ARG A 1 182 ? -14.625 21.547 21.594 1 91.31 182 ARG A N 1
ATOM 1398 C CA . ARG A 1 182 ? -15.961 21.391 22.172 1 91.31 182 ARG A CA 1
ATOM 1399 C C . ARG A 1 182 ? -16.859 22.578 21.781 1 91.31 182 ARG A C 1
ATOM 1401 O O . ARG A 1 182 ? -18.031 22.391 21.469 1 91.31 182 ARG A O 1
ATOM 1408 N N . GLN A 1 183 ? -16.281 23.719 21.812 1 87.5 183 GLN A N 1
ATOM 1409 C CA . GLN A 1 183 ? -17.031 24.938 21.5 1 87.5 183 GLN A CA 1
ATOM 1410 C C . GLN A 1 183 ? -17.438 24.969 20.031 1 87.5 183 GLN A C 1
ATOM 1412 O O . GLN A 1 183 ? -18.531 25.438 19.688 1 87.5 183 GLN A O 1
ATOM 1417 N N . LEU A 1 184 ? -16.578 24.484 19.219 1 84.06 184 LEU A N 1
ATOM 1418 C CA . LEU A 1 184 ? -16.812 24.562 17.781 1 84.06 184 LEU A CA 1
ATOM 1419 C C . LEU A 1 184 ? -17.766 23.453 17.328 1 84.06 184 LEU A C 1
ATOM 1421 O O . LEU A 1 184 ? -18.359 23.547 16.25 1 84.06 184 LEU A O 1
ATOM 1425 N N . GLU A 1 185 ? -17.672 22.234 17.859 1 77.88 185 GLU A N 1
ATOM 1426 C CA . GLU A 1 185 ? -18.609 21.172 17.531 1 77.88 185 GLU A CA 1
ATOM 1427 C C . GLU A 1 185 ? -20.062 21.641 17.688 1 77.88 185 GLU A C 1
ATOM 1429 O O . GLU A 1 185 ? -20.938 21.234 16.922 1 77.88 185 GLU A O 1
ATOM 1434 N N . GLY A 1 186 ? -20.328 22.328 18.703 1 60.84 186 GLY A N 1
ATOM 1435 C CA . GLY A 1 186 ? -21.672 22.828 18.953 1 60.84 186 GLY A CA 1
ATOM 1436 C C . GLY A 1 186 ? -22.141 23.844 17.922 1 60.84 186 GLY A C 1
ATOM 1437 O O . GLY A 1 186 ? -23.344 24.094 17.797 1 60.84 186 GLY A O 1
ATOM 1438 N N . SER A 1 187 ? -21.25 24.469 17.328 1 53.81 187 SER A N 1
ATOM 1439 C CA . SER A 1 187 ? -21.656 25.531 16.406 1 53.81 187 SER A CA 1
ATOM 1440 C C . SER A 1 187 ? -21.719 25.031 14.969 1 53.81 187 SER A C 1
ATOM 1442 O O . SER A 1 187 ? -22.375 25.625 14.125 1 53.81 187 SER A O 1
ATOM 1444 N N . ALA A 1 188 ? -20.578 24.281 14.469 1 51.44 188 ALA A N 1
ATOM 1445 C CA . ALA A 1 188 ? -20.328 24.109 13.039 1 51.44 188 ALA A CA 1
ATOM 1446 C C . ALA A 1 188 ? -21.094 22.891 12.492 1 51.44 188 ALA A C 1
ATOM 1448 O O . ALA A 1 188 ? -21.234 21.891 13.188 1 51.44 188 ALA A O 1
ATOM 1449 N N . GLY A 1 189 ? -21.844 22.953 11.5 1 44.25 189 GLY A N 1
ATOM 1450 C CA . GLY A 1 189 ? -22.484 21.938 10.68 1 44.25 189 GLY A CA 1
ATOM 1451 C C . GLY A 1 189 ? -21.594 20.734 10.414 1 44.25 189 GLY A C 1
ATOM 1452 O O . GLY A 1 189 ? -20.375 20.812 10.594 1 44.25 189 GLY A O 1
ATOM 1453 N N . VAL A 1 190 ? -22.125 19.406 10.227 1 39.94 190 VAL A N 1
ATOM 1454 C CA . VAL A 1 190 ? -21.656 18.031 10.094 1 39.94 190 VAL A CA 1
ATOM 1455 C C . VAL A 1 190 ? -20.578 17.969 9.023 1 39.94 190 VAL A C 1
ATOM 1457 O O . VAL A 1 190 ? -20.859 18.078 7.828 1 39.94 190 VAL A O 1
ATOM 1460 N N . ASP A 1 191 ? -19.344 18.516 8.969 1 42.34 191 ASP A N 1
ATOM 1461 C CA . ASP A 1 191 ? -18.422 18.172 7.887 1 42.34 191 ASP A CA 1
ATOM 1462 C C . ASP A 1 191 ? -17.922 16.734 8.016 1 42.34 191 ASP A C 1
ATOM 1464 O O . ASP A 1 191 ? -17.641 16.266 9.117 1 42.34 191 ASP A O 1
ATOM 1468 N N . VAL A 1 192 ? -18.156 15.766 7.195 1 39.25 192 VAL A N 1
ATOM 1469 C CA . VAL A 1 192 ? -17.953 14.336 7.004 1 39.25 192 VAL A CA 1
ATOM 1470 C C . VAL A 1 192 ? -16.547 13.945 7.488 1 39.25 192 VAL A C 1
ATOM 1472 O O . VAL A 1 192 ? -16.359 12.867 8.055 1 39.25 192 VAL A O 1
ATOM 1475 N N . THR A 1 193 ? -15.344 14.352 6.984 1 45.34 193 THR A N 1
ATOM 1476 C CA . THR A 1 193 ? -13.992 13.859 7.254 1 45.34 193 THR A CA 1
ATOM 1477 C C . THR A 1 193 ? -13.352 14.648 8.398 1 45.34 193 THR A C 1
ATOM 1479 O O . THR A 1 193 ? -12.148 14.898 8.383 1 45.34 193 THR A O 1
ATOM 1482 N N . GLY A 1 194 ? -14.125 14.969 9.398 1 55.53 194 GLY A N 1
ATOM 1483 C CA . GLY A 1 194 ? -13.969 15.555 10.719 1 55.53 194 GLY A CA 1
ATOM 1484 C C . GLY A 1 194 ? -13.562 17.016 10.68 1 55.53 194 GLY A C 1
ATOM 1485 O O . GLY A 1 194 ? -12.531 17.359 10.086 1 55.53 194 GLY A O 1
ATOM 1486 N N . GLY A 1 195 ? -14.305 17.875 10.758 1 79.88 195 GLY A N 1
ATOM 1487 C CA . GLY A 1 195 ? -14.242 19.312 10.852 1 79.88 195 GLY A CA 1
ATOM 1488 C C . GLY A 1 195 ? -13.133 19.812 11.758 1 79.88 195 GLY A C 1
ATOM 1489 O O . GLY A 1 195 ? -12.258 19.047 12.148 1 79.88 195 GLY A O 1
ATOM 1490 N N . ILE A 1 196 ? -12.867 20.938 11.844 1 88.56 196 ILE A N 1
ATOM 1491 C CA . ILE A 1 196 ? -11.828 21.609 12.609 1 88.56 196 ILE A CA 1
ATOM 1492 C C . ILE A 1 196 ? -11.836 21.109 14.055 1 88.56 196 ILE A C 1
ATOM 1494 O O . ILE A 1 196 ? -10.781 20.984 14.68 1 88.56 196 ILE A O 1
ATOM 1498 N N . ALA A 1 197 ? -13.008 20.672 14.555 1 92 197 ALA A N 1
ATOM 1499 C CA . ALA A 1 197 ? -13.117 20.172 15.922 1 92 197 ALA A CA 1
ATOM 1500 C C . ALA A 1 197 ? -12.352 18.875 16.094 1 92 197 ALA A C 1
ATOM 1502 O O . ALA A 1 197 ? -11.602 18.703 17.062 1 92 197 ALA A O 1
ATOM 1503 N N . GLU A 1 198 ? -12.492 17.938 15.203 1 93.88 198 GLU A N 1
ATOM 1504 C CA . GLU A 1 198 ? -11.805 16.641 15.281 1 93.88 198 GLU A CA 1
ATOM 1505 C C . GLU A 1 198 ? -10.297 16.812 15.125 1 93.88 198 GLU A C 1
ATOM 1507 O O . GLU A 1 198 ? -9.516 16.125 15.781 1 93.88 198 GLU A O 1
ATOM 1512 N N . LYS A 1 199 ? -9.898 17.719 14.266 1 95.88 199 LYS A N 1
ATOM 1513 C CA . LYS A 1 199 ? -8.477 18 14.102 1 95.88 199 LYS A CA 1
ATOM 1514 C C . LYS A 1 199 ? -7.867 18.531 15.398 1 95.88 199 LYS A C 1
ATOM 1516 O O . LYS A 1 199 ? -6.762 18.141 15.773 1 95.88 199 LYS A O 1
ATOM 1521 N N . LEU A 1 200 ? -8.648 19.344 16.016 1 96.25 200 LEU A N 1
ATOM 1522 C CA . LEU A 1 200 ? -8.18 19.922 17.281 1 96.25 200 LEU A CA 1
ATOM 1523 C C . LEU A 1 200 ? -8.031 18.828 18.344 1 96.25 200 LEU A C 1
ATOM 1525 O O . LEU A 1 200 ? -7.051 18.812 19.094 1 96.25 200 LEU A O 1
ATOM 1529 N N . ARG A 1 201 ? -8.953 17.969 18.422 1 97.44 201 ARG A N 1
ATOM 1530 C CA . ARG A 1 201 ? -8.883 16.875 19.375 1 97.44 201 ARG A CA 1
ATOM 1531 C C . ARG A 1 201 ? -7.668 15.992 19.109 1 97.44 201 ARG A C 1
ATOM 1533 O O . ARG A 1 201 ? -6.957 15.609 20.047 1 97.44 201 ARG A O 1
ATOM 1540 N N . ARG A 1 202 ? -7.422 15.695 17.891 1 98.12 202 ARG A N 1
ATOM 1541 C CA . ARG A 1 202 ? -6.273 14.875 17.516 1 98.12 202 ARG A CA 1
ATOM 1542 C C . ARG A 1 202 ? -4.965 15.602 17.812 1 98.12 202 ARG A C 1
ATOM 1544 O O . ARG A 1 202 ? -4.016 15 18.312 1 98.12 202 ARG A O 1
ATOM 1551 N N . ALA A 1 203 ? -4.977 16.875 17.453 1 98.5 203 ALA A N 1
ATOM 1552 C CA . ALA A 1 203 ? -3.789 17.688 17.719 1 98.5 203 ALA A CA 1
ATOM 1553 C C . ALA A 1 203 ? -3.451 17.688 19.219 1 98.5 203 ALA A C 1
ATOM 1555 O O . ALA A 1 203 ? -2.279 17.609 19.594 1 98.5 203 ALA A O 1
ATOM 1556 N N . ALA A 1 204 ? -4.5 17.797 20.016 1 98.62 204 ALA A N 1
ATOM 1557 C CA . ALA A 1 204 ? -4.305 17.781 21.469 1 98.62 204 ALA A CA 1
ATOM 1558 C C . ALA A 1 204 ? -3.676 16.469 21.922 1 98.62 204 ALA A C 1
ATOM 1560 O O . ALA A 1 204 ? -2.717 16.453 22.688 1 98.62 204 ALA A O 1
ATOM 1561 N N . ARG A 1 205 ? -4.164 15.367 21.422 1 98.62 205 ARG A N 1
ATOM 1562 C CA . ARG A 1 205 ? -3.652 14.047 21.797 1 98.62 205 ARG A CA 1
ATOM 1563 C C . ARG A 1 205 ? -2.211 13.875 21.328 1 98.62 205 ARG A C 1
ATOM 1565 O O . ARG A 1 205 ? -1.385 13.305 22.047 1 98.62 205 ARG A O 1
ATOM 1572 N N . ILE A 1 206 ? -1.896 14.352 20.172 1 98.75 206 ILE A N 1
ATOM 1573 C CA . ILE A 1 206 ? -0.547 14.258 19.625 1 98.75 206 ILE A CA 1
ATOM 1574 C C . ILE A 1 206 ? 0.413 15.086 20.469 1 98.75 206 ILE A C 1
ATOM 1576 O O . ILE A 1 206 ? 1.503 14.625 20.812 1 98.75 206 ILE A O 1
ATOM 1580 N N . ALA A 1 207 ? -0.009 16.281 20.812 1 98.69 207 ALA A N 1
ATOM 1581 C CA . ALA A 1 207 ? 0.82 17.172 21.625 1 98.69 207 ALA A CA 1
ATOM 1582 C C . ALA A 1 207 ? 1.079 16.562 23.016 1 98.69 207 ALA A C 1
ATOM 1584 O O . ALA A 1 207 ? 2.172 16.719 23.562 1 98.69 207 ALA A O 1
ATOM 1585 N N . GLU A 1 208 ? 0.094 15.914 23.547 1 98.19 208 GLU A N 1
ATOM 1586 C CA . GLU A 1 208 ? 0.232 15.273 24.844 1 98.19 208 GLU A CA 1
ATOM 1587 C C . GLU A 1 208 ? 1.296 14.18 24.812 1 98.19 208 GLU A C 1
ATOM 1589 O O . GLU A 1 208 ? 1.907 13.867 25.844 1 98.19 208 GLU A O 1
ATOM 1594 N N . ARG A 1 209 ? 1.561 13.648 23.656 1 97.31 209 ARG A N 1
ATOM 1595 C CA . ARG A 1 209 ? 2.559 12.602 23.5 1 97.31 209 ARG A CA 1
ATOM 1596 C C . ARG A 1 209 ? 3.951 13.188 23.297 1 97.31 209 ARG A C 1
ATOM 1598 O O . ARG A 1 209 ? 4.934 12.453 23.203 1 97.31 209 ARG A O 1
ATOM 1605 N N . GLY A 1 210 ? 4.031 14.531 23.141 1 97.44 210 GLY A N 1
ATOM 1606 C CA . GLY A 1 210 ? 5.344 15.156 23.203 1 97.44 210 GLY A CA 1
ATOM 1607 C C . GLY A 1 210 ? 5.691 15.922 21.938 1 97.44 210 GLY A C 1
ATOM 1608 O O . GLY A 1 210 ? 6.691 16.641 21.891 1 97.44 210 GLY A O 1
ATOM 1609 N N . ALA A 1 211 ? 4.879 15.828 20.906 1 98.44 211 ALA A N 1
ATOM 1610 C CA . ALA A 1 211 ? 5.176 16.5 19.656 1 98.44 211 ALA A CA 1
ATOM 1611 C C . ALA A 1 211 ? 4.688 17.953 19.688 1 98.44 211 ALA A C 1
ATOM 1613 O O . ALA A 1 211 ? 3.701 18.266 20.359 1 98.44 211 ALA A O 1
ATOM 1614 N N . GLU A 1 212 ? 5.379 18.828 18.953 1 98.62 212 GLU A N 1
ATOM 1615 C CA . GLU A 1 212 ? 4.809 20.125 18.609 1 98.62 212 GLU A CA 1
ATOM 1616 C C . GLU A 1 212 ? 3.887 20.016 17.391 1 98.62 212 GLU A C 1
ATOM 1618 O O . GLU A 1 212 ? 4.301 19.547 16.344 1 98.62 212 GLU A O 1
ATOM 1623 N N . VAL A 1 213 ? 2.656 20.469 17.594 1 98.88 213 VAL A N 1
ATOM 1624 C CA . VAL A 1 213 ? 1.693 20.328 16.516 1 98.88 213 VAL A CA 1
ATOM 1625 C C . VAL A 1 213 ? 1.412 21.703 15.906 1 98.88 213 VAL A C 1
ATOM 1627 O O . VAL A 1 213 ? 1.211 22.688 16.625 1 98.88 213 VAL A O 1
ATOM 1630 N N . TYR A 1 214 ? 1.467 21.781 14.602 1 98.88 214 TYR A N 1
ATOM 1631 C CA . TYR A 1 214 ? 1.182 23.016 13.891 1 98.88 214 TYR A CA 1
ATOM 1632 C C . TYR A 1 214 ? -0.015 22.859 12.961 1 98.88 214 TYR A C 1
ATOM 1634 O O . TYR A 1 214 ? -0.11 21.859 12.234 1 98.88 214 TYR A O 1
ATOM 1642 N N . MET A 1 215 ? -0.928 23.719 13.039 1 98.19 215 MET A N 1
ATOM 1643 C CA . MET A 1 215 ? -2.035 23.859 12.094 1 98.19 215 MET A CA 1
ATOM 1644 C C . MET A 1 215 ? -1.903 25.141 11.281 1 98.19 215 MET A C 1
ATOM 1646 O O . MET A 1 215 ? -2 26.234 11.836 1 98.19 215 MET A O 1
ATOM 1650 N N . PHE A 1 216 ? -1.689 25.031 9.961 1 98.19 216 PHE A N 1
ATOM 1651 C CA . PHE A 1 216 ? -1.263 26.203 9.219 1 98.19 216 PHE A CA 1
ATOM 1652 C C . PHE A 1 216 ? -1.666 26.094 7.75 1 98.19 216 PHE A C 1
ATOM 1654 O O . PHE A 1 216 ? -2.113 25.047 7.301 1 98.19 216 PHE A O 1
ATOM 1661 N N . ASP A 1 217 ? -1.578 27.203 7.016 1 98 217 ASP A N 1
ATOM 1662 C CA . ASP A 1 217 ? -1.883 27.25 5.59 1 98 217 ASP A CA 1
ATOM 1663 C C . ASP A 1 217 ? -0.742 26.656 4.766 1 98 217 ASP A C 1
ATOM 1665 O O . ASP A 1 217 ? 0.284 27.297 4.555 1 98 217 ASP A O 1
ATOM 1669 N N . ALA A 1 218 ? -0.932 25.453 4.254 1 98.69 218 ALA A N 1
ATOM 1670 C CA . ALA A 1 218 ? 0.117 24.75 3.516 1 98.69 218 ALA A CA 1
ATOM 1671 C C . ALA A 1 218 ? 0.027 25.047 2.021 1 98.69 218 ALA A C 1
ATOM 1673 O O . ALA A 1 218 ? 0.782 24.484 1.223 1 98.69 218 ALA A O 1
ATOM 1674 N N . ARG A 1 219 ? -0.961 25.984 1.565 1 98.31 219 ARG A N 1
ATOM 1675 C CA . ARG A 1 219 ? -1.03 26.375 0.161 1 98.31 219 ARG A CA 1
ATOM 1676 C C . ARG A 1 219 ? 0.211 27.156 -0.25 1 98.31 219 ARG A C 1
ATOM 1678 O O . ARG A 1 219 ? 0.608 27.141 -1.416 1 98.31 219 ARG A O 1
ATOM 1685 N N . ASP A 1 220 ? 0.763 27.734 0.674 1 97.88 220 ASP A N 1
ATOM 1686 C CA . ASP A 1 220 ? 1.988 28.5 0.463 1 97.88 220 ASP A CA 1
ATOM 1687 C C . ASP A 1 220 ? 3.223 27.672 0.8 1 97.88 220 ASP A C 1
ATOM 1689 O O . ASP A 1 220 ? 3.457 27.344 1.964 1 97.88 220 ASP A O 1
ATOM 1693 N N . PRO A 1 221 ? 4.062 27.453 -0.206 1 98.38 221 PRO A N 1
ATOM 1694 C CA . PRO A 1 221 ? 5.254 26.625 0.029 1 98.38 221 PRO A CA 1
ATOM 1695 C C . PRO A 1 221 ? 6.164 27.203 1.11 1 98.38 221 PRO A C 1
ATOM 1697 O O . PRO A 1 221 ? 6.867 26.469 1.796 1 98.38 221 PRO A O 1
ATOM 1700 N N . GLU A 1 222 ? 6.121 28.5 1.288 1 98.38 222 GLU A N 1
ATOM 1701 C CA . GLU A 1 222 ? 6.949 29.125 2.314 1 98.38 222 GLU A CA 1
ATOM 1702 C C . GLU A 1 222 ? 6.535 28.672 3.711 1 98.38 222 GLU A C 1
ATOM 1704 O O . GLU A 1 222 ? 7.383 28.5 4.586 1 98.38 222 GLU A O 1
ATOM 1709 N N . ASN A 1 223 ? 5.285 28.531 3.947 1 98.81 223 ASN A N 1
ATOM 1710 C CA . ASN A 1 223 ? 4.805 28.031 5.234 1 98.81 223 ASN A CA 1
ATOM 1711 C C . ASN A 1 223 ? 5.258 26.594 5.492 1 98.81 223 ASN A C 1
ATOM 1713 O O . ASN A 1 223 ? 5.586 26.25 6.629 1 98.81 223 ASN A O 1
ATOM 1717 N N . VAL A 1 224 ? 5.297 25.781 4.473 1 98.88 224 VAL A N 1
ATOM 1718 C CA . VAL A 1 224 ? 5.758 24.406 4.598 1 98.88 224 VAL A CA 1
ATOM 1719 C C . VAL A 1 224 ? 7.246 24.375 4.93 1 98.88 224 VAL A C 1
ATOM 1721 O O . VAL A 1 224 ? 7.688 23.609 5.789 1 98.88 224 VAL A O 1
ATOM 1724 N N . ASP A 1 225 ? 7.973 25.281 4.258 1 98.69 225 ASP A N 1
ATOM 1725 C CA . ASP A 1 225 ? 9.406 25.391 4.535 1 98.69 225 ASP A CA 1
ATOM 1726 C C . ASP A 1 225 ? 9.656 25.781 5.988 1 98.69 225 ASP A C 1
ATOM 1728 O O . ASP A 1 225 ? 10.484 25.172 6.664 1 98.69 225 ASP A O 1
ATOM 1732 N N . ARG A 1 226 ? 8.938 26.797 6.449 1 98.56 226 ARG A N 1
ATOM 1733 C CA . ARG A 1 226 ? 9.062 27.25 7.828 1 98.56 226 ARG A CA 1
ATOM 1734 C C . ARG A 1 226 ? 8.711 26.141 8.812 1 98.56 226 ARG A C 1
ATOM 1736 O O . ARG A 1 226 ? 9.438 25.922 9.781 1 98.56 226 ARG A O 1
ATOM 1743 N N . PHE A 1 227 ? 7.672 25.438 8.57 1 98.81 227 PHE A N 1
ATOM 1744 C CA . PHE A 1 227 ? 7.262 24.312 9.414 1 98.81 227 PHE A CA 1
ATOM 1745 C C . PHE A 1 227 ? 8.367 23.266 9.5 1 98.81 227 PHE A C 1
ATOM 1747 O O . PHE A 1 227 ? 8.719 22.812 10.586 1 98.81 227 PHE A O 1
ATOM 1754 N N . LEU A 1 228 ? 8.898 22.891 8.312 1 98.38 228 LEU A N 1
ATOM 1755 C CA . LEU A 1 228 ? 9.93 21.875 8.273 1 98.38 228 LEU A CA 1
ATOM 1756 C C . LEU A 1 228 ? 11.164 22.297 9.055 1 98.38 228 LEU A C 1
ATOM 1758 O O . LEU A 1 228 ? 11.828 21.469 9.688 1 98.38 228 LE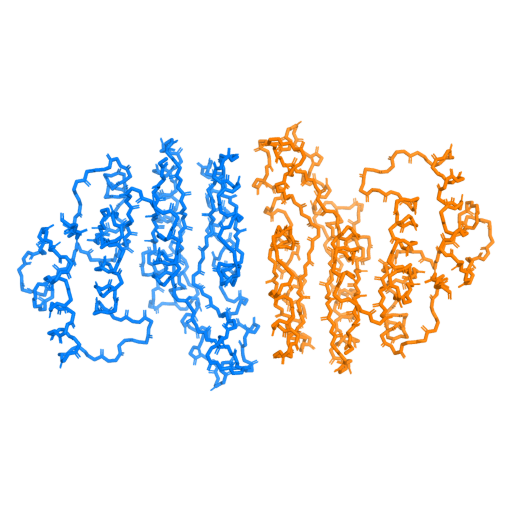U A O 1
ATOM 1762 N N . ARG A 1 229 ? 11.406 23.578 9.133 1 96.94 229 ARG A N 1
ATOM 1763 C CA . ARG A 1 229 ? 12.578 24.125 9.82 1 96.94 229 ARG A CA 1
ATOM 1764 C C . ARG A 1 229 ? 12.297 24.328 11.305 1 96.94 229 ARG A C 1
ATOM 1766 O O . ARG A 1 229 ? 13.188 24.719 12.055 1 96.94 229 ARG A O 1
ATOM 1773 N N . GLY A 1 230 ? 11.117 24.141 11.68 1 96.38 230 GLY A N 1
ATOM 1774 C CA . GLY A 1 230 ? 10.773 24.266 13.086 1 96.38 230 GLY A CA 1
ATOM 1775 C C . GLY A 1 230 ? 10.398 25.672 13.484 1 96.38 230 GLY A C 1
ATOM 1776 O O . GLY A 1 230 ? 10.352 26 14.672 1 96.38 230 GLY A O 1
ATOM 1777 N N . GLU A 1 231 ? 10.141 26.484 12.461 1 97.81 231 GLU A N 1
ATOM 1778 C CA . GLU A 1 231 ? 9.68 27.828 12.742 1 97.81 231 GLU A CA 1
ATOM 1779 C C . GLU A 1 231 ? 8.188 27.859 13.039 1 97.81 231 GLU A C 1
ATOM 1781 O O . GLU A 1 231 ? 7.441 26.984 12.609 1 97.81 231 GLU A O 1
ATOM 1786 N N . HIS A 1 232 ? 7.762 28.906 13.75 1 97.81 232 HIS A N 1
ATOM 1787 C CA . HIS A 1 232 ? 6.348 29.031 14.078 1 97.81 232 HIS A CA 1
ATOM 1788 C C . HIS A 1 232 ? 5.531 29.406 12.844 1 97.81 232 HIS A C 1
ATOM 1790 O O . HIS A 1 232 ? 5.844 30.391 12.164 1 97.81 232 HIS A O 1
ATOM 1796 N N . VAL A 1 233 ? 4.551 28.641 12.609 1 98 233 VAL A N 1
ATOM 1797 C CA . VAL A 1 233 ? 3.592 28.906 11.539 1 98 233 VAL A CA 1
ATOM 1798 C C . VAL A 1 233 ? 2.178 28.578 12.016 1 98 233 VAL A C 1
ATOM 1800 O O . VAL A 1 233 ? 1.97 27.594 12.734 1 98 233 VAL A O 1
ATOM 1803 N N . GLY A 1 234 ? 1.262 29.438 11.742 1 97.81 234 GLY A N 1
ATOM 1804 C CA . GLY A 1 234 ? -0.129 29.188 12.094 1 97.81 234 GLY A CA 1
ATOM 1805 C C . GLY A 1 234 ? -0.358 29.047 13.586 1 97.81 234 GLY A C 1
ATOM 1806 O O . GLY A 1 234 ? 0.081 29.891 14.367 1 97.81 234 GLY A O 1
ATOM 1807 N N . THR A 1 235 ? -1.128 28.078 13.984 1 98.06 235 THR A N 1
ATOM 1808 C CA . THR A 1 235 ? -1.425 27.781 15.391 1 98.06 235 THR A CA 1
ATOM 1809 C C . THR A 1 235 ? -0.604 26.594 15.883 1 98.06 235 THR A C 1
ATOM 1811 O O . THR A 1 235 ? -0.629 25.516 15.281 1 98.06 235 THR A O 1
ATOM 1814 N N . ARG A 1 236 ? 0.111 26.859 16.953 1 98.69 236 ARG A N 1
ATOM 1815 C CA . ARG A 1 236 ? 0.925 25.812 17.547 1 98.69 236 ARG A CA 1
ATOM 1816 C C . ARG A 1 236 ? 0.237 25.234 18.781 1 98.69 236 ARG A C 1
ATOM 1818 O O . ARG A 1 236 ? -0.277 25.969 19.625 1 98.69 236 ARG A O 1
ATOM 1825 N N . ILE A 1 237 ? 0.097 23.938 18.828 1 98.69 237 ILE A N 1
ATOM 1826 C CA . ILE A 1 237 ? -0.39 23.234 20.016 1 98.69 237 ILE A CA 1
ATOM 1827 C C . ILE A 1 237 ? 0.753 22.453 20.656 1 98.69 237 ILE A C 1
ATOM 1829 O O . ILE A 1 237 ? 1.364 21.594 20.016 1 98.69 237 ILE A O 1
ATOM 1833 N N . THR A 1 238 ? 1.079 22.734 21.859 1 96.56 238 THR A N 1
ATOM 1834 C CA . THR A 1 238 ? 2.201 22.094 22.531 1 96.56 238 THR A CA 1
ATOM 1835 C C . THR A 1 238 ? 1.976 22.031 24.031 1 96.56 238 THR A C 1
ATOM 1837 O O . THR A 1 238 ? 1.165 22.797 24.578 1 96.56 238 THR A O 1
ATOM 1840 N N . ARG A 1 239 ? 2.666 21.094 24.734 1 91.44 239 ARG A N 1
ATOM 1841 C CA . ARG A 1 239 ? 2.59 20.953 26.188 1 91.44 239 ARG A CA 1
ATOM 1842 C C . ARG A 1 239 ? 3.307 22.109 26.875 1 91.44 239 ARG A C 1
ATOM 1844 O O . ARG A 1 239 ? 4.258 22.672 26.328 1 91.44 239 ARG A O 1
ATOM 1851 N N . MET B 1 1 ? -10.781 -21.328 4.508 1 86.81 1 MET B N 1
ATOM 1852 C CA . MET B 1 1 ? -10.047 -21.875 3.367 1 86.81 1 MET B CA 1
ATOM 1853 C C . MET B 1 1 ? -9.828 -20.812 2.299 1 86.81 1 MET B C 1
ATOM 1855 O O . MET B 1 1 ? -10.758 -20.062 1.962 1 86.81 1 MET B O 1
ATOM 1859 N N . PHE B 1 2 ? -8.5 -20.578 1.88 1 96.81 2 PHE B N 1
ATOM 1860 C CA . PHE B 1 2 ? -8.297 -19.609 0.819 1 96.81 2 PHE B CA 1
ATOM 1861 C C . PHE B 1 2 ? -7.223 -20.078 -0.157 1 96.81 2 PHE B C 1
ATOM 1863 O O . PHE B 1 2 ? -6.531 -21.062 0.103 1 96.81 2 PHE B O 1
ATOM 1870 N N . THR B 1 3 ? -7.254 -19.516 -1.346 1 98.62 3 THR B N 1
ATOM 1871 C CA . THR B 1 3 ? -6.352 -19.812 -2.451 1 98.62 3 THR B CA 1
ATOM 1872 C C . THR B 1 3 ? -5.434 -18.641 -2.744 1 98.62 3 THR B C 1
ATOM 1874 O O . THR B 1 3 ? -5.82 -17.484 -2.561 1 98.62 3 THR B O 1
ATOM 1877 N N . VAL B 1 4 ? -4.191 -18.922 -3.143 1 98.94 4 VAL B N 1
ATOM 1878 C CA . VAL B 1 4 ? -3.256 -17.891 -3.602 1 98.94 4 VAL B CA 1
ATOM 1879 C C . VAL B 1 4 ? -2.955 -18.109 -5.086 1 98.94 4 VAL B C 1
ATOM 1881 O O . VAL B 1 4 ? -2.635 -19.219 -5.512 1 98.94 4 VAL B O 1
ATOM 1884 N N . LEU B 1 5 ? -3.102 -17.094 -5.883 1 98.94 5 LEU B N 1
ATOM 1885 C CA . LEU B 1 5 ? -2.785 -17.141 -7.309 1 98.94 5 LEU B CA 1
ATOM 1886 C C . LEU B 1 5 ? -1.795 -16.031 -7.68 1 98.94 5 LEU B C 1
ATOM 1888 O O . LEU B 1 5 ? -2.074 -14.852 -7.492 1 98.94 5 LEU B O 1
ATOM 1892 N N . LYS B 1 6 ? -0.64 -16.422 -8.109 1 98.81 6 LYS B N 1
ATOM 1893 C CA . LYS B 1 6 ? 0.343 -15.492 -8.664 1 98.81 6 LYS B CA 1
ATOM 1894 C C . LYS B 1 6 ? 0.307 -15.5 -10.188 1 98.81 6 LYS B C 1
ATOM 1896 O O . LYS B 1 6 ? 0.493 -16.547 -10.812 1 98.81 6 LYS B O 1
ATOM 1901 N N . LEU B 1 7 ? 0.007 -14.414 -10.781 1 98.69 7 LEU B N 1
ATOM 1902 C CA . LEU B 1 7 ? 0.121 -14.227 -12.227 1 98.69 7 LEU B CA 1
ATOM 1903 C C . LEU B 1 7 ? 1.485 -13.648 -12.594 1 98.69 7 LEU B C 1
ATOM 1905 O O . LEU B 1 7 ? 1.774 -12.492 -12.297 1 98.69 7 LEU B O 1
ATOM 1909 N N . GLY B 1 8 ? 2.287 -14.422 -13.273 1 97.25 8 GLY B N 1
ATOM 1910 C CA . GLY B 1 8 ? 3.629 -13.992 -13.641 1 97.25 8 GLY B CA 1
ATOM 1911 C C . GLY B 1 8 ? 3.641 -12.75 -14.516 1 97.25 8 GLY B C 1
ATOM 1912 O O . GLY B 1 8 ? 2.676 -12.484 -15.227 1 97.25 8 GLY B O 1
ATOM 1913 N N . GLY B 1 9 ? 4.738 -12.031 -14.438 1 96.25 9 GLY B N 1
ATOM 1914 C CA . GLY B 1 9 ? 4.891 -10.867 -15.281 1 96.25 9 GLY B CA 1
ATOM 1915 C C . GLY B 1 9 ? 4.738 -11.172 -16.766 1 96.25 9 GLY B C 1
ATOM 1916 O O . GLY B 1 9 ? 4.16 -10.383 -17.516 1 96.25 9 GLY B O 1
ATOM 1917 N N . SER B 1 10 ? 5.184 -12.367 -17.156 1 94.56 10 SER B N 1
ATOM 1918 C CA . SER B 1 10 ? 5.105 -12.766 -18.562 1 94.56 10 SER B CA 1
ATOM 1919 C C . SER B 1 10 ? 3.67 -13.078 -18.969 1 94.56 10 SER B C 1
ATOM 1921 O O . SER B 1 10 ? 3.346 -13.102 -20.156 1 94.56 10 SER B O 1
ATOM 1923 N N . VAL B 1 11 ? 2.877 -13.359 -17.969 1 97.44 11 VAL B N 1
ATOM 1924 C CA . VAL B 1 11 ? 1.473 -13.648 -18.234 1 97.44 11 VAL B CA 1
ATOM 1925 C C . VAL B 1 11 ? 0.716 -12.352 -18.5 1 97.44 11 VAL B C 1
ATOM 1927 O O . VAL B 1 11 ? -0.099 -12.281 -19.422 1 97.44 11 VAL B O 1
ATOM 1930 N N . ILE B 1 12 ? 1.101 -11.25 -17.781 1 98.19 12 ILE B N 1
ATOM 1931 C CA . ILE B 1 12 ? 0.215 -10.094 -17.812 1 98.19 12 ILE B CA 1
ATOM 1932 C C . ILE B 1 12 ? 0.894 -8.945 -18.547 1 98.19 12 ILE B C 1
ATOM 1934 O O . ILE B 1 12 ? 0.304 -7.875 -18.719 1 98.19 12 ILE B O 1
ATOM 1938 N N . THR B 1 13 ? 2.143 -9.102 -18.969 1 97.81 13 THR B N 1
ATOM 1939 C CA . THR B 1 13 ? 2.834 -8.062 -19.719 1 97.81 13 THR B CA 1
ATOM 1940 C C . THR B 1 13 ? 3.539 -8.664 -20.938 1 97.81 13 THR B C 1
ATOM 1942 O O . THR B 1 13 ? 3.709 -9.875 -21.031 1 97.81 13 THR B O 1
ATOM 1945 N N . ASP B 1 14 ? 3.836 -7.797 -21.922 1 95.94 14 ASP B N 1
ATOM 1946 C CA . ASP B 1 14 ? 4.715 -8.141 -23.047 1 95.94 14 ASP B CA 1
ATOM 1947 C C . ASP B 1 14 ? 6.172 -7.844 -22.703 1 95.94 14 ASP B C 1
ATOM 1949 O O . ASP B 1 14 ? 6.594 -6.684 -22.703 1 95.94 14 ASP B O 1
ATOM 1953 N N . LYS B 1 15 ? 6.918 -8.82 -22.438 1 89.62 15 LYS B N 1
ATOM 1954 C CA . LYS B 1 15 ? 8.289 -8.672 -21.953 1 89.62 15 LYS B CA 1
ATOM 1955 C C . LYS B 1 15 ? 9.195 -8.125 -23.047 1 89.62 15 LYS B C 1
ATOM 1957 O O . LYS B 1 15 ? 10.297 -7.648 -22.781 1 89.62 15 LYS B O 1
ATOM 1962 N N . SER B 1 16 ? 8.734 -8.195 -24.281 1 90.06 16 SER B N 1
ATOM 1963 C CA . SER B 1 16 ? 9.547 -7.75 -25.406 1 90.06 16 SER B CA 1
ATOM 1964 C C . SER B 1 16 ? 9.453 -6.238 -25.594 1 90.06 16 SER B C 1
ATOM 1966 O O . SER B 1 16 ? 10.25 -5.645 -26.328 1 90.06 16 SER B O 1
ATOM 1968 N N . LYS B 1 17 ? 8.5 -5.594 -24.938 1 93.25 17 LYS B N 1
ATOM 1969 C CA . LYS B 1 17 ? 8.281 -4.152 -25.016 1 93.25 17 LYS B CA 1
ATOM 1970 C C . LYS B 1 17 ? 8.188 -3.533 -23.625 1 93.25 17 LYS B C 1
ATOM 1972 O O . LYS B 1 17 ? 7.422 -4 -22.781 1 93.25 17 LYS B O 1
ATOM 1977 N N . PRO B 1 18 ? 8.969 -2.502 -23.438 1 91.62 18 PRO B N 1
ATOM 1978 C CA . PRO B 1 18 ? 8.922 -1.865 -22.125 1 91.62 18 PRO B CA 1
ATOM 1979 C C . PRO B 1 18 ? 7.523 -1.371 -21.75 1 91.62 18 PRO B C 1
ATOM 1981 O O . PRO B 1 18 ? 6.797 -0.867 -22.609 1 91.62 18 PRO B O 1
ATOM 1984 N N . LYS B 1 19 ? 7.172 -1.628 -20.531 1 94.19 19 LYS B N 1
ATOM 1985 C CA . LYS B 1 19 ? 5.973 -1.057 -19.922 1 94.19 19 LYS B CA 1
ATOM 1986 C C . LYS B 1 19 ? 4.738 -1.331 -20.766 1 94.19 19 LYS B C 1
ATOM 1988 O O . LYS B 1 19 ? 3.992 -0.408 -21.109 1 94.19 19 LYS B O 1
ATOM 1993 N N . THR B 1 20 ? 4.531 -2.615 -21.109 1 96.88 20 THR B N 1
ATOM 1994 C CA . THR B 1 20 ? 3.404 -3 -21.953 1 96.88 20 THR B CA 1
ATOM 1995 C C . THR B 1 20 ? 2.576 -4.094 -21.281 1 96.88 20 THR B C 1
ATOM 1997 O O . THR B 1 20 ? 2.969 -5.262 -21.281 1 96.88 20 THR B O 1
ATOM 2000 N N . ALA B 1 21 ? 1.46 -3.717 -20.781 1 97.94 21 ALA B N 1
ATOM 2001 C CA . ALA B 1 21 ? 0.537 -4.664 -20.172 1 97.94 21 ALA B CA 1
ATOM 2002 C C . ALA B 1 21 ? -0.307 -5.375 -21.219 1 97.94 21 ALA B C 1
ATOM 2004 O O . ALA B 1 21 ? -0.67 -4.781 -22.234 1 97.94 21 ALA B O 1
ATOM 2005 N N . ARG B 1 22 ? -0.562 -6.598 -21.031 1 98.19 22 ARG B N 1
ATOM 2006 C CA . ARG B 1 22 ? -1.525 -7.336 -21.844 1 98.19 22 ARG B CA 1
ATOM 2007 C C . ARG B 1 22 ? -2.939 -7.18 -21.281 1 98.19 22 ARG B C 1
ATOM 2009 O O . ARG B 1 22 ? -3.514 -8.141 -20.766 1 98.19 22 ARG B O 1
ATOM 2016 N N . GLU B 1 23 ? -3.48 -6.043 -21.5 1 98.25 23 GLU B N 1
ATOM 2017 C CA . GLU B 1 23 ? -4.734 -5.66 -20.844 1 98.25 23 GLU B CA 1
ATOM 2018 C C . GLU B 1 23 ? -5.863 -6.609 -21.234 1 98.25 23 GLU B C 1
ATOM 2020 O O . GLU B 1 23 ? -6.719 -6.934 -20.406 1 98.25 23 GLU B O 1
ATOM 2025 N N . ASP B 1 24 ? -5.898 -7.047 -22.516 1 98.25 24 ASP B N 1
ATOM 2026 C CA . ASP B 1 24 ? -6.934 -7.969 -22.969 1 98.25 24 ASP B CA 1
ATOM 2027 C C . ASP B 1 24 ? -6.859 -9.289 -22.203 1 98.25 24 ASP B C 1
ATOM 2029 O O . ASP B 1 24 ? -7.887 -9.844 -21.797 1 98.25 24 ASP B O 1
ATOM 2033 N N . ARG B 1 25 ? -5.699 -9.805 -22.047 1 98.5 25 ARG B N 1
ATOM 2034 C CA . ARG B 1 25 ? -5.523 -11.047 -21.312 1 98.5 25 ARG B CA 1
ATOM 2035 C C . ARG B 1 25 ? -5.879 -10.859 -19.828 1 98.5 25 ARG B C 1
ATOM 2037 O O . ARG B 1 25 ? -6.539 -11.711 -19.234 1 98.5 25 ARG B O 1
ATOM 2044 N N . ILE B 1 26 ? -5.406 -9.742 -19.25 1 98.81 26 ILE B N 1
ATOM 2045 C CA . ILE B 1 26 ? -5.746 -9.438 -17.859 1 98.81 26 ILE B CA 1
ATOM 2046 C C . ILE B 1 26 ? -7.266 -9.43 -17.688 1 98.81 26 ILE B C 1
ATOM 2048 O O . ILE B 1 26 ? -7.797 -9.992 -16.734 1 98.81 26 ILE B O 1
ATOM 2052 N N . ARG B 1 27 ? -7.93 -8.812 -18.625 1 98.69 27 ARG B N 1
ATOM 2053 C CA . ARG B 1 27 ? -9.383 -8.727 -18.578 1 98.69 27 ARG B CA 1
ATOM 2054 C C . ARG B 1 27 ? -10.023 -10.109 -18.594 1 98.69 27 ARG B C 1
ATOM 2056 O O . ARG B 1 27 ? -10.938 -10.398 -17.828 1 98.69 27 ARG B O 1
ATOM 2063 N N . ARG B 1 28 ? -9.562 -10.961 -19.453 1 98.69 28 ARG B N 1
ATOM 2064 C CA . ARG B 1 28 ? -10.094 -12.32 -19.547 1 98.69 28 ARG B CA 1
ATOM 2065 C C . ARG B 1 28 ? -9.836 -13.102 -18.266 1 98.69 28 ARG B C 1
ATOM 2067 O O 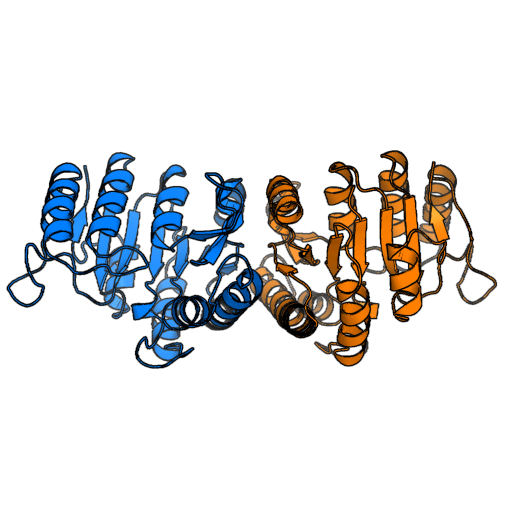. ARG B 1 28 ? -10.695 -13.852 -17.812 1 98.69 28 ARG B O 1
ATOM 2074 N N . LEU B 1 29 ? -8.703 -12.961 -17.703 1 98.88 29 LEU B N 1
ATOM 2075 C CA . LEU B 1 29 ? -8.359 -13.625 -16.453 1 98.88 29 LEU B CA 1
ATOM 2076 C C . LEU B 1 29 ? -9.242 -13.117 -15.32 1 98.88 29 LEU B C 1
ATOM 2078 O O . LEU B 1 29 ? -9.734 -13.906 -14.508 1 98.88 29 LEU B O 1
ATOM 2082 N N . MET B 1 30 ? -9.438 -11.766 -15.266 1 98.69 30 MET B N 1
ATOM 2083 C CA . MET B 1 30 ? -10.227 -11.172 -14.195 1 98.69 30 MET B CA 1
ATOM 2084 C C . MET B 1 30 ? -11.688 -11.602 -14.297 1 98.69 30 MET B C 1
ATOM 2086 O O . MET B 1 30 ? -12.375 -11.742 -13.281 1 98.69 30 MET B O 1
ATOM 2090 N N . LYS B 1 31 ? -12.18 -11.859 -15.516 1 98.19 31 LYS B N 1
ATOM 2091 C CA . LYS B 1 31 ? -13.539 -12.359 -15.68 1 98.19 31 LYS B CA 1
ATOM 2092 C C . LYS B 1 31 ? -13.703 -13.727 -15.016 1 98.19 31 LYS B C 1
ATOM 2094 O O . LYS B 1 31 ? -14.688 -13.961 -14.312 1 98.19 31 LYS B O 1
ATOM 2099 N N . VAL B 1 32 ? -12.758 -14.57 -15.211 1 98.5 32 VAL B N 1
ATOM 2100 C CA . VAL B 1 32 ? -12.773 -15.891 -14.586 1 98.5 32 VAL B CA 1
ATOM 2101 C C . VAL B 1 32 ? -12.719 -15.742 -13.07 1 98.5 32 VAL B C 1
ATOM 2103 O O . VAL B 1 32 ? -13.469 -16.406 -12.344 1 98.5 32 VAL B O 1
ATOM 2106 N N . ILE B 1 33 ? -11.883 -14.891 -12.578 1 98.44 33 ILE B N 1
ATOM 2107 C CA . ILE B 1 33 ? -11.695 -14.672 -11.148 1 98.44 33 ILE B CA 1
ATOM 2108 C C . ILE B 1 33 ? -12.969 -14.102 -10.539 1 98.44 33 ILE B C 1
ATOM 2110 O O . ILE B 1 33 ? -13.344 -14.461 -9.422 1 98.44 33 ILE B O 1
ATOM 2114 N N . SER B 1 34 ? -13.625 -13.203 -11.281 1 97.5 34 SER B N 1
ATOM 2115 C CA . SER B 1 34 ? -14.836 -12.562 -10.797 1 97.5 34 SER B CA 1
ATOM 2116 C C . SER B 1 34 ? -15.961 -13.578 -10.609 1 97.5 34 SER B C 1
ATOM 2118 O O . SER B 1 34 ? -16.859 -13.375 -9.797 1 97.5 34 SER B O 1
ATOM 2120 N N . ASP B 1 35 ? -15.898 -14.688 -11.336 1 96.19 35 ASP B N 1
ATOM 2121 C CA . ASP B 1 35 ? -16.922 -15.719 -11.289 1 96.19 35 ASP B CA 1
ATOM 2122 C C . ASP B 1 35 ? -16.672 -16.688 -10.141 1 96.19 35 ASP B C 1
ATOM 2124 O O . ASP B 1 35 ? -17.547 -17.469 -9.773 1 96.19 35 ASP B O 1
ATOM 2128 N N . TRP B 1 36 ? -15.508 -16.594 -9.602 1 93.44 36 TRP B N 1
ATOM 2129 C CA . TRP B 1 36 ? -15.125 -17.484 -8.516 1 93.44 36 TRP B CA 1
ATOM 2130 C C . TRP B 1 36 ? -15.586 -16.938 -7.168 1 93.44 36 TRP B C 1
ATOM 2132 O O . TRP B 1 36 ? -15.492 -15.727 -6.922 1 93.44 36 TRP B O 1
ATOM 2142 N N . ARG B 1 37 ? -16.078 -17.75 -6.223 1 89.56 37 ARG B N 1
ATOM 2143 C CA . ARG B 1 37 ? -16.672 -17.281 -4.969 1 89.56 37 ARG B CA 1
ATOM 2144 C C . ARG B 1 37 ? -15.766 -17.609 -3.785 1 89.56 37 ARG B C 1
ATOM 2146 O O . ARG B 1 37 ? -16.062 -17.234 -2.648 1 89.56 37 ARG B O 1
ATOM 2153 N N . GLY B 1 38 ? -14.68 -18.25 -3.986 1 95 38 GLY B N 1
ATOM 2154 C CA . GLY B 1 38 ? -13.789 -18.578 -2.891 1 95 38 GLY B CA 1
ATOM 2155 C C . GLY B 1 38 ? -12.859 -17.453 -2.51 1 95 38 GLY B C 1
ATOM 2156 O O . GLY B 1 38 ? -12.766 -16.453 -3.225 1 95 38 GLY B O 1
ATOM 2157 N N . ASP B 1 39 ? -12.25 -17.5 -1.298 1 98 39 ASP B N 1
ATOM 2158 C CA . ASP B 1 39 ? -11.281 -16.531 -0.82 1 98 39 ASP B CA 1
ATOM 2159 C C . ASP B 1 39 ? -9.977 -16.609 -1.612 1 98 39 ASP B C 1
ATOM 2161 O O . ASP B 1 39 ? -9.438 -17.703 -1.81 1 98 39 ASP B O 1
ATOM 2165 N N . LEU B 1 40 ? -9.539 -15.484 -2.074 1 98.75 40 LEU B N 1
ATOM 2166 C CA . LEU B 1 40 ? -8.406 -15.461 -2.99 1 98.75 40 LEU B CA 1
ATOM 2167 C C . LEU B 1 40 ? -7.441 -14.328 -2.631 1 98.75 40 LEU B C 1
ATOM 2169 O O . LEU B 1 40 ? -7.875 -13.211 -2.328 1 98.75 40 LEU B O 1
ATOM 2173 N N . VAL B 1 41 ? -6.199 -14.641 -2.531 1 98.88 41 VAL B N 1
ATOM 2174 C CA . VAL B 1 41 ? -5.137 -13.641 -2.594 1 98.88 41 VAL B CA 1
ATOM 2175 C C . VAL B 1 41 ? -4.516 -13.633 -3.99 1 98.88 41 VAL B C 1
ATOM 2177 O O . VAL B 1 41 ? -4.082 -14.672 -4.488 1 98.88 41 VAL B O 1
ATOM 2180 N N . LEU B 1 42 ? -4.523 -12.492 -4.613 1 98.94 42 LEU B N 1
ATOM 2181 C CA . LEU B 1 42 ? -3.988 -12.328 -5.965 1 98.94 42 LEU B CA 1
ATOM 2182 C C . LEU B 1 42 ? -2.652 -11.594 -5.934 1 98.94 42 LEU B C 1
ATOM 2184 O O . LEU B 1 42 ? -2.5 -10.602 -5.215 1 98.94 42 LEU B O 1
ATOM 2188 N N . ILE B 1 43 ? -1.668 -12.141 -6.641 1 98.94 43 ILE B N 1
ATOM 2189 C CA . ILE B 1 43 ? -0.339 -11.547 -6.746 1 98.94 43 ILE B CA 1
ATOM 2190 C C . ILE B 1 43 ? 0.058 -11.43 -8.219 1 98.94 43 ILE B C 1
ATOM 2192 O O . ILE B 1 43 ? -0.171 -12.352 -9 1 98.94 43 ILE B O 1
ATOM 2196 N N . HIS B 1 44 ? 0.582 -10.312 -8.625 1 98.56 44 HIS B N 1
ATOM 2197 C CA . HIS B 1 44 ? 1.095 -10.273 -9.992 1 98.56 44 HIS B CA 1
ATOM 2198 C C . HIS B 1 44 ? 2.578 -9.922 -10.016 1 98.56 44 HIS B C 1
ATOM 2200 O O . HIS B 1 44 ? 3.09 -9.32 -9.07 1 98.56 44 HIS B O 1
ATOM 2206 N N . GLY B 1 45 ? 3.279 -10.336 -11.062 1 96.56 45 GLY B N 1
ATOM 2207 C CA . GLY B 1 45 ? 4.68 -10 -11.273 1 96.56 45 GLY B CA 1
ATOM 2208 C C . GLY B 1 45 ? 4.875 -8.633 -11.898 1 96.56 45 GLY B C 1
ATOM 2209 O O . GLY B 1 45 ? 3.91 -7.895 -12.109 1 96.56 45 GLY B O 1
ATOM 2210 N N . GLY B 1 46 ? 6.148 -8.289 -12.102 1 94.31 46 GLY B N 1
ATOM 2211 C CA . GLY B 1 46 ? 6.453 -6.957 -12.594 1 94.31 46 GLY B CA 1
ATOM 2212 C C . GLY B 1 46 ? 6.59 -6.895 -14.109 1 94.31 46 GLY B C 1
ATOM 2213 O O . GLY B 1 46 ? 6.438 -5.828 -14.703 1 94.31 46 GLY B O 1
ATOM 2214 N N . GLY B 1 47 ? 6.957 -8.023 -14.703 1 92.44 47 GLY B N 1
ATOM 2215 C CA . GLY B 1 47 ? 7.09 -8.117 -16.141 1 92.44 47 GLY B CA 1
ATOM 2216 C C . GLY B 1 47 ? 7.902 -6.984 -16.75 1 92.44 47 GLY B C 1
ATOM 2217 O O . GLY B 1 47 ? 9 -6.68 -16.266 1 92.44 47 GLY B O 1
ATOM 2218 N N . SER B 1 48 ? 7.395 -6.402 -17.812 1 91.56 48 SER B N 1
ATOM 2219 C CA . SER B 1 48 ? 8.125 -5.406 -18.594 1 91.56 48 SER B CA 1
ATOM 2220 C C . SER B 1 48 ? 8.102 -4.047 -17.906 1 91.56 48 SER B C 1
ATOM 2222 O O . SER B 1 48 ? 8.609 -3.061 -18.453 1 91.56 48 SER B O 1
ATOM 2224 N N . PHE B 1 49 ? 7.5 -3.949 -16.688 1 94.25 49 PHE B N 1
ATOM 2225 C CA . PHE B 1 49 ? 7.492 -2.717 -15.898 1 94.25 49 PHE B CA 1
ATOM 2226 C C . PHE B 1 49 ? 8.609 -2.729 -14.859 1 94.25 49 PHE B C 1
ATOM 2228 O O . PHE B 1 49 ? 9.586 -1.984 -14.984 1 94.25 49 PHE B O 1
ATOM 2235 N N . GLY B 1 50 ? 8.508 -3.623 -13.953 1 90.75 50 GLY B N 1
ATOM 2236 C CA . GLY B 1 50 ? 9.492 -3.713 -12.883 1 90.75 50 GLY B CA 1
ATOM 2237 C C . GLY B 1 50 ? 10.883 -4.035 -13.383 1 90.75 50 GLY B C 1
ATOM 2238 O O . GLY B 1 50 ? 11.852 -3.371 -13.008 1 90.75 50 GLY B O 1
ATOM 2239 N N . HIS B 1 51 ? 10.922 -4.973 -14.234 1 86.75 51 HIS B N 1
ATOM 2240 C CA . HIS B 1 51 ? 12.219 -5.402 -14.75 1 86.75 51 HIS B CA 1
ATOM 2241 C C . HIS B 1 51 ? 12.891 -4.297 -15.555 1 86.75 51 HIS B C 1
ATOM 2243 O O . HIS B 1 51 ? 14.086 -4.059 -15.422 1 86.75 51 HIS B O 1
ATOM 2249 N N . TYR B 1 52 ? 12.148 -3.75 -16.344 1 85.88 52 TYR B N 1
ATOM 2250 C CA . TYR B 1 52 ? 12.672 -2.66 -17.156 1 85.88 52 TYR B CA 1
ATOM 2251 C C . TYR B 1 52 ? 13.172 -1.515 -16.281 1 85.88 52 TYR B C 1
ATOM 2253 O O . TYR B 1 52 ? 14.289 -1.03 -16.453 1 85.88 52 TYR B O 1
ATOM 2261 N N . ALA B 1 53 ? 12.391 -1.085 -15.336 1 90.31 53 ALA B N 1
ATOM 2262 C CA . ALA B 1 53 ? 12.766 0.016 -14.453 1 90.31 53 ALA B CA 1
ATOM 2263 C C . ALA B 1 53 ? 14 -0.34 -13.625 1 90.31 53 ALA B C 1
ATOM 2265 O O . ALA B 1 53 ? 14.906 0.48 -13.469 1 90.31 53 ALA B O 1
ATOM 2266 N N . ALA B 1 54 ? 14.008 -1.539 -13.148 1 88.75 54 ALA B N 1
ATOM 2267 C CA . ALA B 1 54 ? 15.141 -1.995 -12.344 1 88.75 54 ALA B CA 1
ATOM 2268 C C . ALA B 1 54 ? 16.422 -2.025 -13.156 1 88.75 54 ALA B C 1
ATOM 2270 O O . ALA B 1 54 ? 17.5 -1.709 -12.648 1 88.75 54 ALA B O 1
ATOM 2271 N N . SER B 1 55 ? 16.297 -2.432 -14.398 1 87.88 55 SER B N 1
ATOM 2272 C CA . SER B 1 55 ? 17.484 -2.531 -15.258 1 87.88 55 SER B CA 1
ATOM 2273 C C . SER B 1 55 ? 18 -1.152 -15.641 1 87.88 55 SER B C 1
ATOM 2275 O O . SER B 1 55 ? 19.172 -1.005 -15.992 1 87.88 55 SER B O 1
ATOM 2277 N N . ARG B 1 56 ? 17.234 -0.184 -15.539 1 88.75 56 ARG B N 1
ATOM 2278 C CA . ARG B 1 56 ? 17.594 1.162 -15.961 1 88.75 56 ARG B CA 1
ATOM 2279 C C . ARG B 1 56 ? 18.25 1.936 -14.828 1 88.75 56 ARG B C 1
ATOM 2281 O O . ARG B 1 56 ? 18.875 2.979 -15.055 1 88.75 56 ARG B O 1
ATOM 2288 N N . VAL B 1 57 ? 18 1.431 -13.641 1 88.25 57 VAL B N 1
ATOM 2289 C CA . VAL B 1 57 ? 18.609 2.119 -12.508 1 88.25 57 VAL B CA 1
ATOM 2290 C C . VAL B 1 57 ? 20 1.551 -12.242 1 88.25 57 VAL B C 1
ATOM 2292 O O . VAL B 1 57 ? 20.172 0.331 -12.203 1 88.25 57 VAL B O 1
ATOM 2295 N N . SER B 1 58 ? 21.047 2.322 -12.18 1 86.38 58 SER B N 1
ATOM 2296 C CA . SER B 1 58 ? 22.438 1.899 -11.945 1 86.38 58 SER B CA 1
ATOM 2297 C C . SER B 1 58 ? 22.609 1.393 -10.516 1 86.38 58 SER B C 1
ATOM 2299 O O . SER B 1 58 ? 23.438 0.507 -10.273 1 86.38 58 SER B O 1
ATOM 2301 N N . ASP B 1 59 ? 21.906 1.955 -9.656 1 91.56 59 ASP B N 1
ATOM 2302 C CA . ASP B 1 59 ? 21.922 1.643 -8.227 1 91.56 59 ASP B CA 1
ATOM 2303 C C . ASP B 1 59 ? 20.5 1.564 -7.668 1 91.56 59 ASP B C 1
ATOM 2305 O O . ASP B 1 59 ? 19.828 2.588 -7.527 1 91.56 59 ASP B O 1
ATOM 2309 N N . LEU B 1 60 ? 20.078 0.357 -7.301 1 90.5 60 LEU B N 1
ATOM 2310 C CA . LEU B 1 60 ? 18.719 0.145 -6.793 1 90.5 60 LEU B CA 1
ATOM 2311 C C . LEU B 1 60 ? 18.453 1.015 -5.566 1 90.5 60 LEU B C 1
ATOM 2313 O O . LEU B 1 60 ? 17.344 1.51 -5.379 1 90.5 60 LEU B O 1
ATOM 2317 N N . GLN B 1 61 ? 19.484 1.206 -4.805 1 91.25 61 GLN B N 1
ATOM 2318 C CA . GLN B 1 61 ? 19.328 1.966 -3.57 1 91.25 61 GLN B CA 1
ATOM 2319 C C . GLN B 1 61 ? 18.938 3.414 -3.861 1 91.25 61 GLN B C 1
ATOM 2321 O O . GLN B 1 61 ? 18.219 4.039 -3.088 1 91.25 61 GLN B O 1
ATOM 2326 N N . LYS B 1 62 ? 19.406 3.896 -4.961 1 90.62 62 LYS B N 1
ATOM 2327 C CA . LYS B 1 62 ? 19.109 5.27 -5.352 1 90.62 62 LYS B CA 1
ATOM 2328 C C . LYS B 1 62 ? 17.859 5.34 -6.215 1 90.62 62 LYS B C 1
ATOM 2330 O O . LYS B 1 62 ? 17.219 6.391 -6.297 1 90.62 62 LYS B O 1
ATOM 2335 N N . GLY B 1 63 ? 17.5 4.176 -6.824 1 93.75 63 GLY B N 1
ATOM 2336 C CA . GLY B 1 63 ? 16.422 4.156 -7.797 1 93.75 63 GLY B CA 1
ATOM 2337 C C . GLY B 1 63 ? 15.141 3.559 -7.254 1 93.75 63 GLY B C 1
ATOM 2338 O O . GLY B 1 63 ? 14.266 3.154 -8.023 1 93.75 63 GLY B O 1
ATOM 2339 N N . VAL B 1 64 ? 14.914 3.475 -5.969 1 95.88 64 VAL B N 1
ATOM 2340 C CA . VAL B 1 64 ? 13.789 2.797 -5.324 1 95.88 64 VAL B CA 1
ATOM 2341 C C . VAL B 1 64 ? 12.477 3.432 -5.773 1 95.88 64 VAL B C 1
ATOM 2343 O O . VAL B 1 64 ? 11.555 2.73 -6.1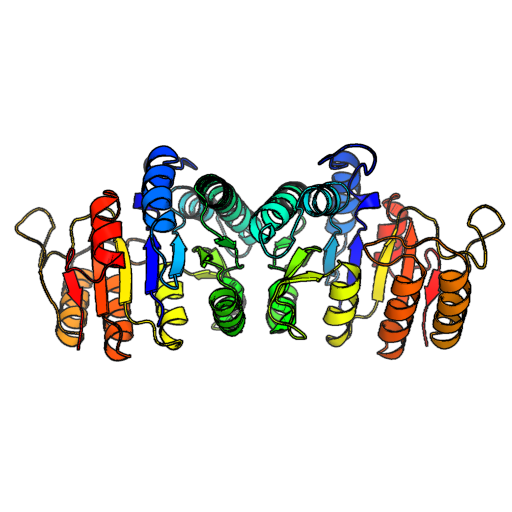99 1 95.88 64 VAL B O 1
ATOM 2346 N N . SER B 1 65 ? 12.43 4.738 -5.766 1 95 65 SER B N 1
ATOM 2347 C CA . SER B 1 65 ? 11.188 5.434 -6.09 1 95 65 SER B CA 1
ATOM 2348 C C . SER B 1 65 ? 10.812 5.242 -7.555 1 95 65 SER B C 1
ATOM 2350 O O . SER B 1 65 ? 9.633 5.152 -7.891 1 95 65 SER B O 1
ATOM 2352 N N . GLU B 1 66 ? 11.805 5.137 -8.391 1 93.12 66 GLU B N 1
ATOM 2353 C CA . GLU B 1 66 ? 11.562 4.941 -9.82 1 93.12 66 GLU B CA 1
ATOM 2354 C C . GLU B 1 66 ? 11.008 3.547 -10.102 1 93.12 66 GLU B C 1
ATOM 2356 O O . GLU B 1 66 ? 10.07 3.391 -10.883 1 93.12 66 GLU B O 1
ATOM 2361 N N . VAL B 1 67 ? 11.617 2.588 -9.492 1 95.31 67 VAL B N 1
ATOM 2362 C CA . VAL B 1 67 ? 11.156 1.218 -9.688 1 95.31 67 VAL B CA 1
ATOM 2363 C C . VAL B 1 67 ? 9.758 1.055 -9.109 1 95.31 67 VAL B C 1
ATOM 2365 O O . VAL B 1 67 ? 8.883 0.441 -9.734 1 95.31 67 VAL B O 1
ATOM 2368 N N . ARG B 1 68 ? 9.539 1.673 -7.945 1 96.88 68 ARG B N 1
ATOM 2369 C CA . ARG B 1 68 ? 8.227 1.621 -7.312 1 96.88 68 ARG B CA 1
ATOM 2370 C C . ARG B 1 68 ? 7.164 2.264 -8.203 1 96.88 68 ARG B C 1
ATOM 2372 O O . ARG B 1 68 ? 6.051 1.749 -8.32 1 96.88 68 ARG B O 1
ATOM 2379 N N . ARG B 1 69 ? 7.508 3.326 -8.766 1 94.5 69 ARG B N 1
ATOM 2380 C CA . ARG B 1 69 ? 6.559 4.02 -9.641 1 94.5 69 ARG B CA 1
ATOM 2381 C C . ARG B 1 69 ? 6.168 3.148 -10.828 1 94.5 69 ARG B C 1
ATOM 2383 O O . ARG B 1 69 ? 4.996 3.094 -11.203 1 94.5 69 ARG B O 1
ATOM 2390 N N . ALA B 1 70 ? 7.156 2.463 -11.414 1 95.44 70 ALA B N 1
ATOM 2391 C CA . ALA B 1 70 ? 6.871 1.564 -12.531 1 95.44 70 ALA B CA 1
ATOM 2392 C C . ALA B 1 70 ? 5.926 0.444 -12.102 1 95.44 70 ALA B C 1
ATOM 2394 O O . ALA B 1 70 ? 4.996 0.097 -12.836 1 95.44 70 ALA B O 1
ATOM 2395 N N . MET B 1 71 ? 6.156 -0.065 -10.93 1 97.31 71 MET B N 1
ATOM 2396 C CA . MET B 1 71 ? 5.301 -1.132 -10.422 1 97.31 71 MET B CA 1
ATOM 2397 C C . MET B 1 71 ? 3.895 -0.61 -10.133 1 97.31 71 MET B C 1
ATOM 2399 O O . MET B 1 71 ? 2.91 -1.322 -10.336 1 97.31 71 MET B O 1
ATOM 2403 N N . HIS B 1 72 ? 3.793 0.631 -9.703 1 97.12 72 HIS B N 1
ATOM 2404 C CA . HIS B 1 72 ? 2.492 1.237 -9.445 1 97.12 72 HIS B CA 1
ATOM 2405 C C . HIS B 1 72 ? 1.721 1.461 -10.742 1 97.12 72 HIS B C 1
ATOM 2407 O O . HIS B 1 72 ? 0.491 1.361 -10.758 1 97.12 72 HIS B O 1
ATOM 2413 N N . GLU B 1 73 ? 2.438 1.779 -11.766 1 96.12 73 GLU B N 1
ATOM 2414 C CA . GLU B 1 73 ? 1.777 1.908 -13.062 1 96.12 73 GLU B CA 1
ATOM 2415 C C . GLU B 1 73 ? 1.109 0.6 -13.477 1 96.12 73 GLU B C 1
ATOM 2417 O O . GLU B 1 73 ? -0.048 0.594 -13.898 1 96.12 73 GLU B O 1
ATOM 2422 N N . LEU B 1 74 ? 1.847 -0.486 -13.328 1 97.88 74 LEU B N 1
ATOM 2423 C CA . LEU B 1 74 ? 1.274 -1.786 -13.664 1 97.88 74 LEU B CA 1
ATOM 2424 C C . LEU B 1 74 ? 0.124 -2.129 -12.727 1 97.88 74 LEU B C 1
ATOM 2426 O O . LEU B 1 74 ? -0.919 -2.617 -13.164 1 97.88 74 LEU B O 1
ATOM 2430 N N . LEU B 1 75 ? 0.324 -1.863 -11.469 1 98.12 75 LEU B N 1
ATOM 2431 C CA . LEU B 1 75 ? -0.726 -2.107 -10.484 1 98.12 75 LEU B CA 1
ATOM 2432 C C . LEU B 1 75 ? -2.006 -1.37 -10.867 1 98.12 75 LEU B C 1
ATOM 2434 O O . LEU B 1 75 ? -3.104 -1.92 -10.75 1 98.12 75 LEU B O 1
ATOM 2438 N N . SER B 1 76 ? -1.847 -0.124 -11.266 1 97.06 76 SER B N 1
ATOM 2439 C CA . SER B 1 76 ? -3.004 0.691 -11.625 1 97.06 76 SER B CA 1
ATOM 2440 C C . SER B 1 76 ? -3.805 0.054 -12.75 1 97.06 76 SER B C 1
ATOM 2442 O O . SER B 1 76 ? -5.039 0.07 -12.734 1 97.06 76 SER B O 1
ATOM 2444 N N . ILE B 1 77 ? -3.148 -0.512 -13.719 1 97.81 77 ILE B N 1
ATOM 2445 C CA . ILE B 1 77 ? -3.803 -1.168 -14.844 1 97.81 77 ILE B CA 1
ATOM 2446 C C . ILE B 1 77 ? -4.531 -2.42 -14.359 1 97.81 77 ILE B C 1
ATOM 2448 O O . ILE B 1 77 ? -5.715 -2.609 -14.656 1 97.81 77 ILE B O 1
ATOM 2452 N N . VAL B 1 78 ? -3.846 -3.252 -13.555 1 98.56 78 VAL B N 1
ATOM 2453 C CA . VAL B 1 78 ? -4.422 -4.496 -13.062 1 98.56 78 VAL B CA 1
ATOM 2454 C C . VAL B 1 78 ? -5.629 -4.191 -12.172 1 98.56 78 VAL B C 1
ATOM 2456 O O . VAL B 1 78 ? -6.68 -4.82 -12.305 1 98.56 78 VAL B O 1
ATOM 2459 N N . GLU B 1 79 ? -5.449 -3.219 -11.32 1 98.25 79 GLU B N 1
ATOM 2460 C CA . GLU B 1 79 ? -6.52 -2.822 -10.406 1 98.25 79 GLU B CA 1
ATOM 2461 C C . GLU B 1 79 ? -7.742 -2.326 -11.18 1 98.25 79 GLU B C 1
ATOM 2463 O O . GLU B 1 79 ? -8.875 -2.713 -10.875 1 98.25 79 GLU B O 1
ATOM 2468 N N . LYS B 1 80 ? -7.504 -1.461 -12.117 1 97.25 80 LYS B N 1
ATOM 2469 C CA . LYS B 1 80 ? -8.602 -0.927 -12.922 1 97.25 80 LYS B CA 1
ATOM 2470 C C . LYS B 1 80 ? -9.383 -2.047 -13.602 1 97.25 80 LYS B C 1
ATOM 2472 O O . LYS B 1 80 ? -10.617 -2.08 -13.539 1 97.25 80 LYS B O 1
ATOM 2477 N N . VAL B 1 81 ? -8.68 -2.965 -14.258 1 98.31 81 VAL B N 1
ATOM 2478 C CA . VAL B 1 81 ? -9.328 -4.051 -14.992 1 98.31 81 VAL B CA 1
ATOM 2479 C C . VAL B 1 81 ? -10.07 -4.965 -14.016 1 98.31 81 VAL B C 1
ATOM 2481 O O . VAL B 1 81 ? -11.18 -5.418 -14.305 1 98.31 81 VAL B O 1
ATOM 2484 N N . ALA B 1 82 ? -9.453 -5.234 -12.875 1 98.12 82 ALA B N 1
ATOM 2485 C CA . ALA B 1 82 ? -10.086 -6.082 -11.867 1 98.12 82 ALA B CA 1
ATOM 2486 C C . ALA B 1 82 ? -11.398 -5.477 -11.383 1 98.12 82 ALA B C 1
ATOM 2488 O O . ALA B 1 82 ? -12.43 -6.152 -11.352 1 98.12 82 ALA B O 1
ATOM 2489 N N . VAL B 1 83 ? -11.352 -4.172 -11.055 1 96.62 83 VAL B N 1
ATOM 2490 C CA . VAL B 1 83 ? -12.539 -3.484 -10.547 1 96.62 83 VAL B CA 1
ATOM 2491 C C . VAL B 1 83 ? -13.617 -3.441 -11.633 1 96.62 83 VAL B C 1
ATOM 2493 O O . VAL B 1 83 ? -14.781 -3.734 -11.367 1 96.62 83 VAL B O 1
ATOM 2496 N N . ASP B 1 84 ? -13.227 -3.162 -12.844 1 96.81 84 ASP B N 1
ATOM 2497 C CA . ASP B 1 84 ? -14.156 -3.111 -13.969 1 96.81 84 ASP B CA 1
ATOM 2498 C C . ASP B 1 84 ? -14.797 -4.477 -14.211 1 96.81 84 ASP B C 1
ATOM 2500 O O . ASP B 1 84 ? -15.914 -4.559 -14.734 1 96.81 84 ASP B O 1
ATOM 2504 N N . SER B 1 85 ? -14.102 -5.547 -13.875 1 97.31 85 SER B N 1
ATOM 2505 C CA . SER B 1 85 ? -14.578 -6.906 -14.109 1 97.31 85 SER B CA 1
ATOM 2506 C C . SER B 1 85 ? -15.391 -7.41 -12.922 1 97.31 85 SER B C 1
ATOM 2508 O O . SER B 1 85 ? -15.898 -8.539 -12.938 1 97.31 85 SER B O 1
ATOM 2510 N N . GLY B 1 86 ? -15.445 -6.637 -11.789 1 95.44 86 GLY B N 1
ATOM 2511 C CA . GLY B 1 86 ? -16.266 -6.996 -10.656 1 95.44 86 GLY B CA 1
ATOM 2512 C C . GLY B 1 86 ? -15.5 -7.711 -9.555 1 95.44 86 GLY B C 1
ATOM 2513 O O . GLY B 1 86 ? -16.094 -8.266 -8.633 1 95.44 86 GLY B O 1
ATOM 2514 N N . VAL B 1 87 ? -14.195 -7.746 -9.68 1 97.31 87 VAL B N 1
ATOM 2515 C CA . VAL B 1 87 ? -13.391 -8.344 -8.625 1 97.31 87 VAL B CA 1
ATOM 2516 C C . VAL B 1 87 ? -13.164 -7.332 -7.508 1 97.31 87 VAL B C 1
ATOM 2518 O O . VAL B 1 87 ? -12.727 -6.207 -7.762 1 97.31 87 VAL B O 1
ATOM 2521 N N . ARG B 1 88 ? -13.398 -7.637 -6.27 1 96.31 88 ARG B N 1
ATOM 2522 C CA . ARG B 1 88 ? -13.266 -6.746 -5.117 1 96.31 88 ARG B CA 1
ATOM 2523 C C . ARG B 1 88 ? -11.828 -6.703 -4.617 1 96.31 88 ARG B C 1
ATOM 2525 O O . ARG B 1 88 ? -11.555 -7.059 -3.469 1 96.31 88 ARG B O 1
ATOM 2532 N N . VAL B 1 89 ? -10.992 -6.191 -5.445 1 97.81 89 VAL B N 1
ATOM 2533 C CA . VAL B 1 89 ? -9.578 -6.184 -5.105 1 97.81 89 VAL B CA 1
ATOM 2534 C C . VAL B 1 89 ? -9.297 -5.086 -4.082 1 97.81 89 VAL B C 1
ATOM 2536 O O . VAL B 1 89 ? -9.984 -4.066 -4.051 1 97.81 89 VAL B O 1
ATOM 2539 N N . TYR B 1 90 ? -8.32 -5.301 -3.295 1 98.31 90 TYR B N 1
ATOM 2540 C CA . TYR B 1 90 ? -7.734 -4.363 -2.346 1 98.31 90 TYR B CA 1
ATOM 2541 C C . TYR B 1 90 ? -6.211 -4.418 -2.398 1 98.31 90 TYR B C 1
ATOM 2543 O O . TYR B 1 90 ? -5.59 -5.27 -1.756 1 98.31 90 TYR B O 1
ATOM 2551 N N . PRO B 1 91 ? -5.602 -3.523 -3.234 1 98.44 91 PRO B N 1
ATOM 2552 C CA . PRO B 1 91 ? -4.141 -3.506 -3.318 1 98.44 91 PRO B CA 1
ATOM 2553 C C . PRO B 1 91 ? -3.477 -3.234 -1.97 1 98.44 91 PRO B C 1
ATOM 2555 O O . PRO B 1 91 ? -3.965 -2.41 -1.192 1 98.44 91 PRO B O 1
ATOM 2558 N N . VAL B 1 92 ? -2.482 -3.979 -1.66 1 98.31 92 VAL B N 1
ATOM 2559 C CA . VAL B 1 92 ? -1.672 -3.859 -0.453 1 98.31 92 VAL B CA 1
ATOM 2560 C C . VAL B 1 92 ? -0.201 -3.703 -0.832 1 98.31 92 VAL B C 1
ATOM 2562 O O . VAL B 1 92 ? 0.331 -4.488 -1.618 1 98.31 92 VAL B O 1
ATOM 2565 N N . THR B 1 93 ? 0.445 -2.678 -0.291 1 97.81 93 THR B N 1
ATOM 2566 C CA . THR B 1 93 ? 1.874 -2.516 -0.534 1 97.81 93 THR B CA 1
ATOM 2567 C C . THR B 1 93 ? 2.637 -3.777 -0.141 1 97.81 93 THR B C 1
ATOM 2569 O O . THR B 1 93 ? 2.52 -4.254 0.99 1 97.81 93 THR B O 1
ATOM 2572 N N . PRO B 1 94 ? 3.467 -4.305 -1.023 1 98.19 94 PRO B N 1
ATOM 2573 C CA . PRO B 1 94 ? 4.117 -5.594 -0.782 1 98.19 94 PRO B CA 1
ATOM 2574 C C . PRO B 1 94 ? 4.984 -5.59 0.477 1 98.19 94 PRO B C 1
ATOM 2576 O O . PRO B 1 94 ? 5.023 -6.586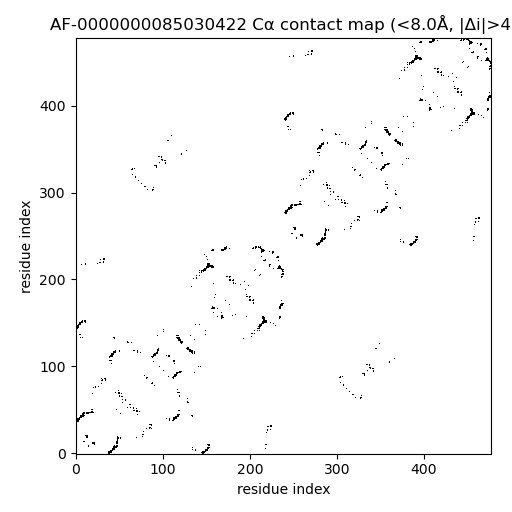 1.204 1 98.19 94 PRO B O 1
ATOM 2579 N N . ALA B 1 95 ? 5.633 -4.512 0.802 1 97.75 95 ALA B N 1
ATOM 2580 C CA . ALA B 1 95 ? 6.48 -4.434 1.991 1 97.75 95 ALA B CA 1
ATOM 2581 C C . ALA B 1 95 ? 5.691 -4.789 3.248 1 97.75 95 ALA B C 1
ATOM 2583 O O . ALA B 1 95 ? 6.266 -5.219 4.25 1 97.75 95 ALA B O 1
ATOM 2584 N N . THR B 1 96 ? 4.375 -4.648 3.213 1 97.19 96 THR B N 1
ATOM 2585 C CA . THR B 1 96 ? 3.506 -4.879 4.363 1 97.19 96 THR B CA 1
ATOM 2586 C C . THR B 1 96 ? 3.658 -6.309 4.875 1 97.19 96 THR B C 1
ATOM 2588 O O . THR B 1 96 ? 3.65 -6.543 6.086 1 97.19 96 THR B O 1
ATOM 2591 N N . VAL B 1 97 ? 3.881 -7.234 4 1 97.31 97 VAL B N 1
ATOM 2592 C CA . VAL B 1 97 ? 3.863 -8.641 4.395 1 97.31 97 VAL B CA 1
ATOM 2593 C C . VAL B 1 97 ? 5.184 -9.008 5.07 1 97.31 97 VAL B C 1
ATOM 2595 O O . VAL B 1 97 ? 5.336 -10.109 5.602 1 97.31 97 VAL B O 1
ATOM 2598 N N . LEU B 1 98 ? 6.191 -8.094 5.023 1 97.19 98 LEU B N 1
ATOM 2599 C CA . LEU B 1 98 ? 7.414 -8.289 5.797 1 97.19 98 LEU B CA 1
ATOM 2600 C C . LEU B 1 98 ? 7.164 -8.055 7.281 1 97.19 98 LEU B C 1
ATOM 2602 O O . LEU B 1 98 ? 7.949 -8.484 8.125 1 97.19 98 LEU B O 1
ATOM 2606 N N . TYR B 1 99 ? 6.066 -7.402 7.57 1 96.81 99 TYR B N 1
ATOM 2607 C CA . TYR B 1 99 ? 5.836 -6.961 8.938 1 96.81 99 TYR B CA 1
ATOM 2608 C C . TYR B 1 99 ? 4.598 -7.629 9.531 1 96.81 99 TYR B C 1
ATOM 2610 O O . TYR B 1 99 ? 4.535 -7.879 10.734 1 96.81 99 TYR B O 1
ATOM 2618 N N . SER B 1 100 ? 3.604 -7.871 8.695 1 96.31 100 SER B N 1
ATOM 2619 C CA . SER B 1 100 ? 2.377 -8.5 9.172 1 96.31 100 SER B CA 1
ATOM 2620 C C . SER B 1 100 ? 1.572 -9.086 8.016 1 96.31 100 SER B C 1
ATOM 2622 O O . SER B 1 100 ? 1.465 -8.469 6.953 1 96.31 100 SER B O 1
ATOM 2624 N N . LEU B 1 101 ? 1.006 -10.25 8.281 1 97.75 101 LEU B N 1
ATOM 2625 C CA . LEU B 1 101 ? 0.1 -10.867 7.32 1 97.75 101 LEU B CA 1
ATOM 2626 C C . LEU B 1 101 ? -1.354 -10.617 7.703 1 97.75 101 LEU B C 1
ATOM 2628 O O . LEU B 1 101 ? -2.266 -10.914 6.93 1 97.75 101 LEU B O 1
ATOM 2632 N N . ASN B 1 102 ? -1.582 -9.945 8.812 1 97.19 102 ASN B N 1
ATOM 2633 C CA . ASN B 1 102 ? -2.922 -9.82 9.375 1 97.19 102 ASN B CA 1
ATOM 2634 C C . ASN B 1 102 ? -3.826 -8.961 8.5 1 97.19 102 ASN B C 1
ATOM 2636 O O . ASN B 1 102 ? -5.043 -9.156 8.477 1 97.19 102 ASN B O 1
ATOM 2640 N N . VAL B 1 103 ? -3.203 -8.055 7.809 1 97.19 103 VAL B N 1
ATOM 2641 C CA . VAL B 1 103 ? -3.996 -7.219 6.914 1 97.19 103 VAL B CA 1
ATOM 2642 C C . VAL B 1 103 ? -4.684 -8.086 5.863 1 97.19 103 VAL B C 1
ATOM 2644 O O . VAL B 1 103 ? -5.832 -7.832 5.496 1 97.19 103 VAL B O 1
ATOM 2647 N N . LEU B 1 104 ? -4.031 -9.109 5.395 1 98.31 104 LEU B N 1
ATOM 2648 C CA . LEU B 1 104 ? -4.605 -9.992 4.391 1 98.31 104 LEU B CA 1
ATOM 2649 C C . LEU B 1 104 ? -5.766 -10.797 4.969 1 98.31 104 LEU B C 1
ATOM 2651 O O . LEU B 1 104 ? -6.801 -10.953 4.32 1 98.31 104 LEU B O 1
ATOM 2655 N N . VAL B 1 105 ? -5.613 -11.281 6.203 1 97.62 105 VAL B N 1
ATOM 2656 C CA . VAL B 1 105 ? -6.656 -12.039 6.887 1 97.62 105 VAL B CA 1
ATOM 2657 C C . VAL B 1 105 ? -7.914 -11.188 7.027 1 97.62 105 VAL B C 1
ATOM 2659 O O . VAL B 1 105 ? -9.016 -11.633 6.695 1 97.62 105 VAL B O 1
ATOM 2662 N N . ASP B 1 106 ? -7.727 -9.945 7.457 1 97.19 106 ASP B N 1
ATOM 2663 C CA . ASP B 1 106 ? -8.844 -9.031 7.66 1 97.19 106 ASP B CA 1
ATOM 2664 C C . ASP B 1 106 ? -9.57 -8.75 6.344 1 97.19 106 ASP B C 1
ATOM 2666 O O . ASP B 1 106 ? -10.797 -8.672 6.312 1 97.19 106 ASP B O 1
ATOM 2670 N N . LEU B 1 107 ? -8.828 -8.594 5.324 1 97.38 107 LEU B N 1
ATOM 2671 C CA . LEU B 1 107 ? -9.414 -8.297 4.023 1 97.38 107 LEU B CA 1
ATOM 2672 C C . LEU B 1 107 ? -10.203 -9.492 3.5 1 97.38 107 LEU B C 1
ATOM 2674 O O . LEU B 1 107 ? -11.312 -9.328 2.98 1 97.38 107 LEU B O 1
ATOM 2678 N N . LEU B 1 108 ? -9.633 -10.688 3.666 1 97.38 108 LEU B N 1
ATOM 2679 C CA . LEU B 1 108 ? -10.312 -11.906 3.248 1 97.38 108 LEU B CA 1
ATOM 2680 C C . LEU B 1 108 ? -11.633 -12.078 4 1 97.38 108 LEU B C 1
ATOM 2682 O O . LEU B 1 108 ? -12.664 -12.383 3.398 1 97.38 108 LEU B O 1
ATOM 2686 N N . GLU B 1 109 ? -11.586 -11.812 5.262 1 96.31 109 GLU B N 1
ATOM 2687 C CA . GLU B 1 109 ? -12.766 -11.961 6.109 1 96.31 109 GLU B CA 1
ATOM 2688 C C . GLU B 1 109 ? -13.867 -10.992 5.699 1 96.31 109 GLU B C 1
ATOM 2690 O O . GLU B 1 109 ? -15.047 -11.234 5.969 1 96.31 109 GLU B O 1
ATOM 2695 N N . ARG B 1 110 ? -13.461 -9.969 5.008 1 96.06 110 ARG B N 1
ATOM 2696 C CA . ARG B 1 110 ? -14.414 -8.93 4.629 1 96.06 110 ARG B CA 1
ATOM 2697 C C . ARG B 1 110 ? -14.781 -9.039 3.152 1 96.06 110 ARG B C 1
ATOM 2699 O O . ARG B 1 110 ? -15.375 -8.117 2.586 1 96.06 110 ARG B O 1
ATOM 2706 N N . GLY B 1 111 ? -14.328 -10.102 2.516 1 95.12 111 GLY B N 1
ATOM 2707 C CA . GLY B 1 111 ? -14.773 -10.422 1.172 1 95.12 111 GLY B CA 1
ATOM 2708 C C . GLY B 1 111 ? -13.953 -9.75 0.089 1 95.12 111 GLY B C 1
ATOM 2709 O O . GLY B 1 111 ? -14.367 -9.703 -1.071 1 95.12 111 GLY B O 1
ATOM 2710 N N . CYS B 1 112 ? -12.852 -9.18 0.436 1 96.88 112 CYS B N 1
ATOM 2711 C CA . CYS B 1 112 ? -11.977 -8.562 -0.558 1 96.88 112 CYS B CA 1
ATOM 2712 C C . CYS B 1 112 ? -10.945 -9.555 -1.076 1 96.88 112 CYS B C 1
ATOM 2714 O O . CYS B 1 112 ? -10.719 -10.602 -0.457 1 96.88 112 CYS B O 1
ATOM 2716 N N . VAL B 1 113 ? -10.461 -9.266 -2.211 1 98.19 113 VAL B N 1
ATOM 2717 C CA . VAL B 1 113 ? -9.312 -9.961 -2.77 1 98.19 113 VAL B CA 1
ATOM 2718 C C . VAL B 1 113 ? -8.055 -9.117 -2.572 1 98.19 113 VAL B C 1
ATOM 2720 O O . VAL B 1 113 ? -7.801 -8.172 -3.332 1 98.19 113 VAL B O 1
ATOM 2723 N N . PRO B 1 114 ? -7.262 -9.453 -1.516 1 98.56 114 PRO B N 1
ATOM 2724 C CA . PRO B 1 114 ? -5.977 -8.758 -1.438 1 98.56 114 PRO B CA 1
ATOM 2725 C C . PRO B 1 114 ? -5.156 -8.891 -2.717 1 98.56 114 PRO B C 1
ATOM 2727 O O . PRO B 1 114 ? -5.004 -9.992 -3.246 1 98.56 114 PRO B O 1
ATOM 2730 N N . LEU B 1 115 ? -4.711 -7.754 -3.217 1 98.75 115 LEU B N 1
ATOM 2731 C CA . LEU B 1 115 ? -3.91 -7.703 -4.434 1 98.75 115 LEU B CA 1
ATOM 2732 C C . LEU B 1 115 ? -2.498 -7.211 -4.133 1 98.75 115 LEU B C 1
ATOM 2734 O O . LEU B 1 115 ? -2.311 -6.062 -3.723 1 98.75 115 LEU B O 1
ATOM 2738 N N . LEU B 1 116 ? -1.513 -8.117 -4.27 1 98.81 116 LEU B N 1
ATOM 2739 C CA . LEU B 1 116 ? -0.103 -7.797 -4.074 1 98.81 116 LEU B CA 1
ATOM 2740 C C . LEU B 1 116 ? 0.665 -7.887 -5.387 1 98.81 116 LEU B C 1
ATOM 2742 O O . LEU B 1 116 ? 0.1 -8.266 -6.418 1 98.81 116 LEU B O 1
ATOM 2746 N N . TYR B 1 117 ? 1.924 -7.504 -5.367 1 98.62 117 TYR B N 1
ATOM 2747 C CA . TYR B 1 117 ? 2.76 -7.484 -6.562 1 98.62 117 TYR B CA 1
ATOM 2748 C C . TYR B 1 117 ? 4.238 -7.445 -6.191 1 98.62 117 TYR B C 1
ATOM 2750 O O . TYR B 1 117 ? 4.602 -6.984 -5.109 1 98.62 117 TYR B O 1
ATOM 2758 N N . GLY B 1 118 ? 5.07 -8.031 -7.051 1 97.69 118 GLY B N 1
ATOM 2759 C CA . GLY B 1 118 ? 6.496 -7.855 -6.836 1 97.69 118 GLY B CA 1
ATOM 2760 C C . GLY B 1 118 ? 6.918 -6.398 -6.777 1 97.69 118 GLY B C 1
ATOM 2761 O O . GLY B 1 118 ? 6.375 -5.559 -7.5 1 97.69 118 GLY B O 1
ATOM 2762 N N . ASP B 1 119 ? 7.93 -6.172 -5.922 1 97.31 119 ASP B N 1
ATOM 2763 C CA . ASP B 1 119 ? 8.305 -4.773 -5.723 1 97.31 119 ASP B CA 1
ATOM 2764 C C . ASP B 1 119 ? 9.641 -4.66 -4.996 1 97.31 119 ASP B C 1
ATOM 2766 O O . ASP B 1 119 ? 10.25 -5.672 -4.641 1 97.31 119 ASP B O 1
ATOM 2770 N N . VAL B 1 120 ? 10.117 -3.42 -4.887 1 97.06 120 VAL B N 1
ATOM 2771 C CA . VAL B 1 120 ? 11.273 -3.105 -4.051 1 97.06 120 VAL B CA 1
ATOM 2772 C C . VAL B 1 120 ? 10.836 -2.973 -2.594 1 97.06 120 VAL B C 1
ATOM 2774 O O . VAL B 1 120 ? 9.852 -2.289 -2.291 1 97.06 120 VAL B O 1
ATOM 2777 N N . VAL B 1 121 ? 11.516 -3.682 -1.707 1 97.75 121 VAL B N 1
ATOM 2778 C CA . VAL B 1 121 ? 11.164 -3.682 -0.292 1 97.75 121 VAL B CA 1
ATOM 2779 C C . VAL B 1 121 ? 12.422 -3.486 0.555 1 97.75 121 VAL B C 1
ATOM 2781 O O . VAL B 1 121 ? 13.539 -3.686 0.074 1 97.75 121 VAL B O 1
ATOM 2784 N N . PRO B 1 122 ? 12.266 -3.053 1.804 1 97.62 122 PRO B N 1
ATOM 2785 C CA . PRO B 1 122 ? 13.422 -2.998 2.697 1 97.62 122 PRO B CA 1
ATOM 2786 C C . PRO B 1 122 ? 14.117 -4.352 2.846 1 97.62 122 PRO B C 1
ATOM 2788 O O . PRO B 1 122 ? 13.453 -5.383 2.928 1 97.62 122 PRO B O 1
ATOM 2791 N N . ASP B 1 123 ? 15.414 -4.34 2.756 1 96.81 123 ASP B N 1
ATOM 2792 C CA . ASP B 1 123 ? 16.219 -5.539 2.973 1 96.81 123 ASP B CA 1
ATOM 2793 C C . ASP B 1 123 ? 16.547 -5.719 4.453 1 96.81 123 ASP B C 1
ATOM 2795 O O . ASP B 1 123 ? 17.453 -5.066 4.977 1 96.81 123 ASP B O 1
ATOM 2799 N N . HIS B 1 124 ? 15.922 -6.633 5.102 1 94.31 124 HIS B N 1
ATOM 2800 C CA . HIS B 1 124 ? 16.109 -6.816 6.535 1 94.31 124 HIS B CA 1
ATOM 2801 C C . HIS B 1 124 ? 17.453 -7.492 6.832 1 94.31 124 HIS B C 1
ATOM 2803 O O . HIS B 1 124 ? 17.891 -7.508 7.98 1 94.31 124 HIS B O 1
ATOM 2809 N N . ASP B 1 125 ? 18.062 -8.047 5.828 1 92.19 125 ASP B N 1
ATOM 2810 C CA . ASP B 1 125 ? 19.375 -8.656 5.996 1 92.19 125 ASP B CA 1
ATOM 2811 C C . ASP B 1 125 ? 20.484 -7.648 5.723 1 92.19 125 ASP B C 1
ATOM 2813 O O . ASP B 1 125 ? 21.672 -7.965 5.871 1 92.19 125 ASP B O 1
ATOM 2817 N N . GLY B 1 126 ? 20.109 -6.41 5.27 1 89.94 126 GLY B N 1
ATOM 2818 C CA . GLY B 1 126 ? 21.047 -5.348 4.969 1 89.94 126 GLY B CA 1
ATOM 2819 C C . GLY B 1 126 ? 20.516 -3.967 5.297 1 89.94 126 GLY B C 1
ATOM 2820 O O . GLY B 1 126 ? 19.625 -3.822 6.125 1 89.94 126 GLY B O 1
ATOM 2821 N N . ASP B 1 127 ? 21.219 -2.949 4.715 1 87.25 127 ASP B N 1
ATOM 2822 C CA . ASP B 1 127 ? 20.859 -1.575 5.047 1 87.25 127 ASP B CA 1
ATOM 2823 C C . ASP B 1 127 ? 20.094 -0.916 3.9 1 87.25 127 ASP B C 1
ATOM 2825 O O . ASP B 1 127 ? 19.656 0.226 4.023 1 87.25 127 ASP B O 1
ATOM 2829 N N . GLY B 1 128 ? 19.828 -1.664 2.914 1 95.81 128 GLY B N 1
ATOM 2830 C CA . GLY B 1 128 ? 19.203 -1.054 1.75 1 95.81 128 GLY B CA 1
ATOM 2831 C C . GLY B 1 128 ? 17.891 -1.713 1.361 1 95.81 128 GLY B C 1
ATOM 2832 O O . GLY B 1 128 ? 17.078 -2.035 2.225 1 95.81 128 GLY B O 1
ATOM 2833 N N . PHE B 1 129 ? 17.672 -1.711 0.093 1 97.19 129 PHE B N 1
ATOM 2834 C CA . PHE B 1 129 ? 16.469 -2.285 -0.488 1 97.19 129 PHE B CA 1
ATOM 2835 C C . PHE B 1 129 ? 16.812 -3.48 -1.37 1 97.19 129 PHE B C 1
ATOM 2837 O O . PHE B 1 129 ? 17.953 -3.646 -1.788 1 97.19 129 PHE B O 1
ATOM 2844 N N . ARG B 1 130 ? 15.836 -4.309 -1.58 1 96 130 ARG B N 1
ATOM 2845 C CA . ARG B 1 130 ? 15.945 -5.449 -2.486 1 96 130 ARG B CA 1
ATOM 2846 C C . ARG B 1 130 ? 14.633 -5.668 -3.244 1 96 130 ARG B C 1
ATOM 2848 O O . ARG B 1 130 ? 13.594 -5.129 -2.863 1 96 130 ARG B O 1
ATOM 2855 N N . ILE B 1 131 ? 14.734 -6.426 -4.262 1 95.56 131 ILE B N 1
ATOM 2856 C CA . ILE B 1 131 ? 13.539 -6.805 -5 1 95.56 131 ILE B CA 1
ATOM 2857 C C . ILE B 1 131 ? 12.891 -8.023 -4.348 1 95.56 131 ILE B C 1
ATOM 2859 O O . ILE B 1 131 ? 13.57 -9 -4.035 1 95.56 131 ILE B O 1
ATOM 2863 N N . MET B 1 132 ? 11.688 -7.953 -4.035 1 96.75 132 MET B N 1
ATOM 2864 C CA . MET B 1 132 ? 10.883 -9.094 -3.607 1 96.75 132 MET B CA 1
ATOM 2865 C C . MET B 1 132 ? 9.922 -9.516 -4.711 1 96.75 132 MET B C 1
ATOM 2867 O O . MET B 1 132 ? 9.039 -8.75 -5.105 1 96.75 132 MET B O 1
ATOM 2871 N N . SER B 1 133 ? 10.109 -10.727 -5.184 1 96.5 133 SER B N 1
ATOM 2872 C CA . SER B 1 133 ? 9.305 -11.219 -6.301 1 96.5 133 SER B CA 1
ATOM 2873 C C . SER B 1 133 ? 7.91 -11.617 -5.84 1 96.5 133 SER B C 1
ATOM 2875 O O . SER B 1 133 ? 7.68 -11.828 -4.648 1 96.5 133 SER B O 1
ATOM 2877 N N . GLY B 1 134 ? 7.012 -11.664 -6.824 1 97.81 134 GLY B N 1
ATOM 2878 C CA . GLY B 1 134 ? 5.699 -12.219 -6.531 1 97.81 134 GLY B CA 1
ATOM 2879 C C . GLY B 1 134 ? 5.754 -13.641 -6.008 1 97.81 134 GLY B C 1
ATOM 2880 O O . GLY B 1 134 ? 4.914 -14.039 -5.199 1 97.81 134 GLY B O 1
ATOM 2881 N N . ASP B 1 135 ? 6.758 -14.414 -6.391 1 97.81 135 ASP B N 1
ATOM 2882 C CA . ASP B 1 135 ? 6.934 -15.781 -5.914 1 97.81 135 ASP B CA 1
ATOM 2883 C C . ASP B 1 135 ? 7.266 -15.805 -4.422 1 97.81 135 ASP B C 1
ATOM 2885 O O . ASP B 1 135 ? 6.754 -16.641 -3.682 1 97.81 135 ASP B O 1
ATOM 2889 N N . GLU B 1 136 ? 8.141 -14.922 -4.066 1 97.81 136 GLU B N 1
ATOM 2890 C CA . GLU B 1 136 ? 8.484 -14.828 -2.652 1 97.81 136 GLU B CA 1
ATOM 2891 C C . GLU B 1 136 ? 7.277 -14.406 -1.818 1 97.81 136 GLU B C 1
ATOM 2893 O O . GLU B 1 136 ? 7.086 -14.898 -0.705 1 97.81 136 GLU B O 1
ATOM 2898 N N . ILE B 1 137 ? 6.484 -13.477 -2.326 1 98.69 137 ILE B N 1
ATOM 2899 C CA . ILE B 1 137 ? 5.277 -13.039 -1.633 1 98.69 137 ILE B CA 1
ATOM 2900 C C . ILE B 1 137 ? 4.336 -14.227 -1.442 1 98.69 137 ILE B C 1
ATOM 2902 O O . ILE B 1 137 ? 3.789 -14.43 -0.355 1 98.69 137 ILE B O 1
ATOM 2906 N N . ALA B 1 138 ? 4.164 -15.078 -2.498 1 98.75 138 ALA B N 1
ATOM 2907 C CA . ALA B 1 138 ? 3.318 -16.266 -2.398 1 98.75 138 ALA B CA 1
ATOM 2908 C C . ALA B 1 138 ? 3.812 -17.203 -1.297 1 98.75 138 ALA B C 1
ATOM 2910 O O . ALA B 1 138 ? 3.012 -17.75 -0.535 1 98.75 138 ALA B O 1
ATOM 2911 N N . GLU B 1 139 ? 5.137 -17.359 -1.25 1 98.62 139 GLU B N 1
ATOM 2912 C CA . GLU B 1 139 ? 5.707 -18.203 -0.201 1 98.62 139 GLU B CA 1
ATOM 2913 C C . GLU B 1 139 ? 5.406 -17.641 1.184 1 98.62 139 GLU B C 1
ATOM 2915 O O . GLU B 1 139 ? 5.035 -18.375 2.098 1 98.62 139 GLU B O 1
ATOM 2920 N N . ARG B 1 140 ? 5.547 -16.344 1.327 1 98.31 140 ARG B N 1
ATOM 2921 C CA . ARG B 1 140 ? 5.289 -15.719 2.619 1 98.31 140 ARG B CA 1
ATOM 2922 C C . ARG B 1 140 ? 3.82 -15.852 3.012 1 98.31 140 ARG B C 1
ATOM 2924 O O . ARG B 1 140 ? 3.508 -16.188 4.156 1 98.31 140 ARG B O 1
ATOM 2931 N N . VAL B 1 141 ? 2.951 -15.617 2.102 1 98.62 141 VAL B N 1
ATOM 2932 C CA . VAL B 1 141 ? 1.515 -15.68 2.352 1 98.62 141 VAL B CA 1
ATOM 2933 C C . VAL B 1 141 ? 1.115 -17.109 2.721 1 98.62 141 VAL B C 1
ATOM 2935 O O . VAL B 1 141 ? 0.147 -17.312 3.455 1 98.62 141 VAL B O 1
ATOM 2938 N N . SER B 1 142 ? 1.897 -18.094 2.293 1 98.25 142 SER B N 1
ATOM 2939 C CA . SER B 1 142 ? 1.567 -19.5 2.525 1 98.25 142 SER B CA 1
ATOM 2940 C C . SER B 1 142 ? 1.633 -19.844 4.012 1 98.25 142 SER B C 1
ATOM 2942 O O . SER B 1 142 ? 1.084 -20.859 4.445 1 98.25 142 SER B O 1
ATOM 2944 N N . TRP B 1 143 ? 2.283 -19 4.812 1 97.94 143 TRP B N 1
ATOM 2945 C CA . TRP B 1 143 ? 2.318 -19.203 6.258 1 97.94 143 TRP B CA 1
ATOM 2946 C C . TRP B 1 143 ? 0.921 -19.094 6.859 1 97.94 143 TRP B C 1
ATOM 2948 O O . TRP B 1 143 ? 0.681 -19.562 7.977 1 97.94 143 TRP B O 1
ATOM 2958 N N . LEU B 1 144 ? -0.051 -18.469 6.129 1 97.94 144 LEU B N 1
ATOM 2959 C CA . LEU B 1 144 ? -1.428 -18.344 6.594 1 97.94 144 LEU B CA 1
ATOM 2960 C C . LEU B 1 144 ? -2.195 -19.641 6.352 1 97.94 144 LEU B C 1
ATOM 2962 O O . LEU B 1 144 ? -3.346 -19.781 6.777 1 97.94 144 LEU B O 1
ATOM 2966 N N . GLY B 1 145 ? -1.681 -20.578 5.594 1 97.94 145 GLY B N 1
ATOM 2967 C CA . GLY B 1 145 ? -2.248 -21.906 5.418 1 97.94 145 GLY B CA 1
ATOM 2968 C C . GLY B 1 145 ? -3.279 -21.984 4.309 1 97.94 145 GLY B C 1
ATOM 2969 O O . GLY B 1 145 ? -4.402 -22.438 4.523 1 97.94 145 GLY B O 1
ATOM 2970 N N . PRO B 1 146 ? -2.934 -21.484 3.119 1 98.44 146 PRO B N 1
ATOM 2971 C CA . PRO B 1 146 ? -3.855 -21.656 1.993 1 98.44 146 PRO B CA 1
ATOM 2972 C C . PRO B 1 146 ? -4.035 -23.125 1.603 1 98.44 146 PRO B C 1
ATOM 2974 O O . PRO B 1 146 ? -3.143 -23.938 1.844 1 98.44 146 PRO B O 1
ATOM 2977 N N . ASP B 1 147 ? -5.199 -23.391 0.94 1 97.62 147 ASP B N 1
ATOM 2978 C CA . ASP B 1 147 ? -5.445 -24.734 0.416 1 97.62 147 ASP B CA 1
ATOM 2979 C C . ASP B 1 147 ? -4.602 -25 -0.828 1 97.62 147 ASP B C 1
ATOM 2981 O O . ASP B 1 147 ? -4.059 -26.094 -0.994 1 97.62 147 ASP B O 1
ATOM 2985 N N . ARG B 1 148 ? -4.492 -24.016 -1.634 1 98.44 148 ARG B N 1
ATOM 2986 C CA . ARG B 1 148 ? -3.756 -24.141 -2.889 1 98.44 148 ARG B CA 1
ATOM 2987 C C . ARG B 1 148 ? -3.012 -22.859 -3.219 1 98.44 148 ARG B C 1
ATOM 2989 O O . ARG B 1 148 ? -3.488 -21.766 -2.912 1 98.44 148 ARG B O 1
ATOM 2996 N N . VAL B 1 149 ? -1.892 -23.016 -3.779 1 98.88 149 VAL B N 1
ATOM 2997 C CA . VAL B 1 149 ? -1.079 -21.922 -4.293 1 98.88 149 VAL B CA 1
ATOM 2998 C C . VAL B 1 149 ? -0.753 -22.156 -5.766 1 98.88 149 VAL B C 1
ATOM 3000 O O . VAL B 1 149 ? -0.273 -23.234 -6.133 1 98.88 149 VAL B O 1
ATOM 3003 N N . GLY B 1 150 ? -1.091 -21.234 -6.621 1 98.88 150 GLY B N 1
ATOM 3004 C CA . GLY B 1 150 ? -0.813 -21.344 -8.039 1 98.88 150 GLY B CA 1
ATOM 3005 C C . GLY B 1 150 ? 0.25 -20.375 -8.523 1 98.88 150 GLY B C 1
ATOM 3006 O O . GLY B 1 150 ? 0.143 -19.172 -8.297 1 98.88 150 GLY B O 1
ATOM 3007 N N . PHE B 1 151 ? 1.257 -20.938 -9.117 1 98.69 151 PHE B N 1
ATOM 3008 C CA . PHE B 1 151 ? 2.219 -20.141 -9.875 1 98.69 151 PHE B CA 1
ATOM 3009 C C . PHE B 1 151 ? 1.845 -20.109 -11.352 1 98.69 151 PHE B C 1
ATOM 3011 O O . PHE B 1 151 ? 2.17 -21.031 -12.102 1 98.69 151 PHE B O 1
ATOM 3018 N N . GLY B 1 152 ? 1.135 -19.031 -11.727 1 98.44 152 GLY B N 1
ATOM 3019 C CA . GLY B 1 152 ? 0.769 -18.844 -13.117 1 98.44 152 GLY B CA 1
ATOM 3020 C C . GLY B 1 152 ? 1.928 -18.375 -13.984 1 98.44 152 GLY B C 1
ATOM 3021 O O . GLY B 1 152 ? 2.404 -17.25 -13.844 1 98.44 152 GLY B O 1
ATOM 3022 N N . MET B 1 153 ? 2.295 -19.219 -14.914 1 96.75 153 MET B N 1
ATOM 3023 C CA . MET B 1 153 ? 3.439 -19 -15.789 1 96.75 153 MET B CA 1
ATOM 3024 C C . MET B 1 153 ? 3.006 -18.953 -17.25 1 96.75 153 MET B C 1
ATOM 3026 O O . MET B 1 153 ? 1.814 -19.031 -17.562 1 96.75 153 MET B O 1
ATOM 3030 N N . SER B 1 154 ? 3.98 -18.719 -18.141 1 94.88 154 SER B N 1
ATOM 3031 C CA . SER B 1 154 ? 3.691 -18.703 -19.562 1 94.88 154 SER B CA 1
ATOM 3032 C C . SER B 1 154 ? 4.102 -20.016 -20.234 1 94.88 154 SER B C 1
ATOM 3034 O O . SER B 1 154 ? 4.367 -20.062 -21.438 1 94.88 154 SER B O 1
ATOM 3036 N N . VAL B 1 155 ? 4.266 -21.094 -19.438 1 93 155 VAL B N 1
ATOM 3037 C CA . VAL B 1 155 ? 4.559 -22.438 -19.906 1 93 155 VAL B CA 1
ATOM 3038 C C . VAL B 1 155 ? 3.594 -23.422 -19.25 1 93 155 VAL B C 1
ATOM 3040 O O . VAL B 1 155 ? 3.01 -23.141 -18.203 1 93 155 VAL B O 1
ATOM 3043 N N . ASP B 1 156 ? 3.432 -24.609 -19.781 1 94.19 156 ASP B N 1
ATOM 3044 C CA . ASP B 1 156 ? 2.385 -25.547 -19.406 1 94.19 156 ASP B CA 1
ATOM 3045 C C . ASP B 1 156 ? 2.645 -26.141 -18.016 1 94.19 156 ASP B C 1
ATOM 3047 O O . ASP B 1 156 ? 1.713 -26.578 -17.328 1 94.19 156 ASP B O 1
ATOM 3051 N N . GLY B 1 157 ? 3.838 -26.219 -17.594 1 95.25 157 GLY B N 1
ATOM 3052 C CA . GLY B 1 157 ? 4.281 -26.797 -16.344 1 95.25 157 GLY B CA 1
ATOM 3053 C C . GLY B 1 157 ? 5.793 -26.891 -16.234 1 95.25 157 GLY B C 1
ATOM 3054 O O . GLY B 1 157 ? 6.516 -26.109 -16.844 1 95.25 157 GLY B O 1
ATOM 3055 N N . VAL B 1 158 ? 6.234 -27.703 -15.375 1 93.75 158 VAL B N 1
ATOM 3056 C CA . VAL B 1 158 ? 7.668 -27.906 -15.18 1 93.75 158 VAL B CA 1
ATOM 3057 C C . VAL B 1 158 ? 8.125 -29.125 -15.992 1 93.75 158 VAL B C 1
ATOM 3059 O O . VAL B 1 158 ? 7.52 -30.188 -15.914 1 93.75 158 VAL B O 1
ATOM 3062 N N . TYR B 1 159 ? 9.18 -28.859 -16.766 1 89.75 159 TYR B N 1
ATOM 3063 C CA . TYR B 1 159 ? 9.742 -29.922 -17.594 1 89.75 159 TYR B CA 1
ATOM 3064 C C . TYR B 1 159 ? 10.992 -30.516 -16.953 1 89.75 159 TYR B C 1
ATOM 3066 O O . TYR B 1 159 ? 11.734 -29.797 -16.266 1 89.75 159 TYR B O 1
ATOM 3074 N N . PRO B 1 160 ? 11.141 -31.859 -17 1 79.69 160 PRO B N 1
ATOM 3075 C CA . PRO B 1 160 ? 12.344 -32.469 -16.438 1 79.69 160 PRO B CA 1
ATOM 3076 C C . PRO B 1 160 ? 13.633 -31.891 -17.016 1 79.69 160 PRO B C 1
ATOM 3078 O O . PRO B 1 160 ? 14.656 -31.844 -16.328 1 79.69 160 PRO B O 1
ATOM 3081 N N . ARG B 1 161 ? 13.68 -31.734 -18.281 1 73.19 161 ARG B N 1
ATOM 3082 C CA . ARG B 1 161 ? 14.82 -31.109 -18.938 1 73.19 161 ARG B CA 1
ATOM 3083 C C . ARG B 1 161 ? 14.383 -29.891 -19.75 1 73.19 161 ARG B C 1
ATOM 3085 O O . ARG B 1 161 ? 13.289 -29.359 -19.531 1 73.19 161 ARG B O 1
ATOM 3092 N N . THR B 1 162 ? 14.938 -29.531 -20.875 1 58.84 162 THR B N 1
ATOM 3093 C CA . THR B 1 162 ? 14.57 -28.375 -21.672 1 58.84 162 THR B CA 1
ATOM 3094 C C . THR B 1 162 ? 13.156 -28.516 -22.234 1 58.84 162 THR B C 1
ATOM 3096 O O . THR B 1 162 ? 12.703 -29.625 -22.5 1 58.84 162 THR B O 1
ATOM 3099 N N . PRO B 1 163 ? 12.219 -27.391 -22 1 56.59 163 PRO B N 1
ATOM 3100 C CA . PRO B 1 163 ? 10.852 -27.438 -22.516 1 56.59 163 PRO B CA 1
ATOM 3101 C C . PRO B 1 163 ? 10.75 -28.141 -23.859 1 56.59 163 PRO B C 1
ATOM 3103 O O . PRO B 1 163 ? 9.68 -28.625 -24.234 1 56.59 163 PRO B O 1
ATOM 3106 N N . GLU B 1 164 ? 11.836 -28 -24.641 1 54.22 164 GLU B N 1
ATOM 3107 C CA . GLU B 1 164 ? 11.734 -28.453 -26.016 1 54.22 164 GLU B CA 1
ATOM 3108 C C . GLU B 1 164 ? 11.523 -29.953 -26.109 1 54.22 164 GLU B C 1
ATOM 3110 O O . GLU B 1 164 ? 11.117 -30.469 -27.141 1 54.22 164 GLU B O 1
ATOM 3115 N N . GLU B 1 165 ? 11.812 -30.578 -24.953 1 57.78 165 GLU B N 1
ATOM 3116 C CA . GLU B 1 165 ? 11.719 -32 -25.156 1 57.78 165 GLU B CA 1
ATOM 3117 C C . GLU B 1 165 ? 10.828 -32.656 -24.109 1 57.78 165 GLU B C 1
ATOM 3119 O O . GLU B 1 165 ? 11.102 -32.594 -22.906 1 57.78 165 GLU B O 1
ATOM 3124 N N . GLY B 1 166 ? 9.477 -32.812 -24.5 1 73.44 166 GLY B N 1
ATOM 3125 C CA . GLY B 1 166 ? 8.609 -33.719 -23.781 1 73.44 166 GLY B CA 1
ATOM 3126 C C . GLY B 1 166 ? 7.434 -33.031 -23.109 1 73.44 166 GLY B C 1
ATOM 3127 O O . GLY B 1 166 ? 7.035 -31.953 -23.516 1 73.44 166 GLY B O 1
ATOM 3128 N N . GLU B 1 167 ? 6.727 -33.75 -22.328 1 86.19 167 GLU B N 1
ATOM 3129 C CA . GLU B 1 167 ? 5.543 -33.344 -21.578 1 86.19 167 GLU B CA 1
ATOM 3130 C C . GLU B 1 167 ? 5.914 -32.844 -20.188 1 86.19 167 GLU B C 1
ATOM 3132 O O . GLU B 1 167 ? 6.883 -33.312 -19.594 1 86.19 167 GLU B O 1
ATOM 3137 N N . PRO B 1 168 ? 5.234 -31.797 -19.719 1 92.12 168 PRO B N 1
ATOM 3138 C CA . PRO B 1 168 ? 5.484 -31.375 -18.344 1 92.12 168 PRO B CA 1
ATOM 3139 C C . PRO B 1 168 ? 5.238 -32.5 -17.328 1 92.12 168 PRO B C 1
ATOM 3141 O O . PRO B 1 168 ? 4.41 -33.375 -17.578 1 92.12 168 PRO B O 1
ATOM 3144 N N . LEU B 1 169 ? 5.949 -32.438 -16.312 1 94.62 169 LEU B N 1
ATOM 3145 C CA . LEU B 1 169 ? 5.699 -33.344 -15.195 1 94.62 169 LEU B CA 1
ATOM 3146 C C . LEU B 1 169 ? 4.324 -33.094 -14.586 1 94.62 169 LEU B C 1
ATOM 3148 O O . LEU B 1 169 ? 3.9 -31.938 -14.445 1 94.62 169 LEU B O 1
ATOM 3152 N N . ARG B 1 170 ? 3.635 -34.188 -14.289 1 96.19 170 ARG B N 1
ATOM 3153 C CA . ARG B 1 170 ? 2.279 -34.062 -13.766 1 96.19 170 ARG B CA 1
ATOM 3154 C C . ARG B 1 170 ? 2.295 -33.75 -12.273 1 96.19 170 ARG B C 1
ATOM 3156 O O . ARG B 1 170 ? 1.511 -32.938 -11.797 1 96.19 170 ARG B O 1
ATOM 3163 N N . GLU B 1 171 ? 3.186 -34.5 -11.508 1 97.69 171 GLU B N 1
ATOM 3164 C CA . GLU B 1 171 ? 3.223 -34.344 -10.055 1 97.69 171 GLU B CA 1
ATOM 3165 C C . GLU B 1 171 ? 4.641 -34.531 -9.516 1 97.69 171 GLU B C 1
ATOM 3167 O O . GLU B 1 171 ? 5.406 -35.344 -10.031 1 97.69 171 GLU B O 1
ATOM 3172 N N . LEU B 1 172 ? 4.957 -33.75 -8.547 1 97.94 172 LEU B N 1
ATOM 3173 C CA . LEU B 1 172 ? 6.215 -33.844 -7.812 1 97.94 172 LEU B CA 1
ATOM 3174 C C . LEU B 1 172 ? 5.969 -33.812 -6.309 1 97.94 172 LEU B C 1
ATOM 3176 O O . LEU B 1 172 ? 5.102 -33.062 -5.836 1 97.94 172 LEU B O 1
ATOM 3180 N N . SER B 1 173 ? 6.766 -34.625 -5.551 1 98.38 173 SER B N 1
ATOM 3181 C CA . SER B 1 173 ? 6.887 -34.375 -4.117 1 98.38 173 SER B CA 1
ATOM 3182 C C . SER B 1 173 ? 7.789 -33.156 -3.838 1 98.38 173 SER B C 1
ATOM 3184 O O . SER B 1 173 ? 8.523 -32.719 -4.719 1 98.38 173 SER B O 1
ATOM 3186 N N . PRO B 1 174 ? 7.727 -32.625 -2.629 1 98.5 174 PRO B N 1
ATOM 3187 C CA . PRO B 1 174 ? 8.648 -31.547 -2.293 1 98.5 174 PRO B CA 1
ATOM 3188 C C . PRO B 1 174 ? 10.109 -31.922 -2.504 1 98.5 174 PRO B C 1
ATOM 3190 O O . PRO B 1 174 ? 10.891 -31.125 -3.029 1 98.5 174 PRO B O 1
ATOM 3193 N N . ASP B 1 175 ? 10.445 -33.125 -2.178 1 98.19 175 ASP B N 1
ATOM 3194 C CA . ASP B 1 175 ? 11.812 -33.594 -2.352 1 98.19 175 ASP B CA 1
ATOM 3195 C C . ASP B 1 175 ? 12.188 -33.656 -3.832 1 98.19 175 ASP B C 1
ATOM 3197 O O . ASP B 1 175 ? 13.289 -33.281 -4.219 1 98.19 175 ASP B O 1
ATOM 3201 N N . GLU B 1 176 ? 11.281 -34.219 -4.609 1 97.31 176 GLU B N 1
ATOM 3202 C CA . GLU B 1 176 ? 11.523 -34.281 -6.047 1 97.31 176 GLU B CA 1
ATOM 3203 C C . GLU B 1 176 ? 11.68 -32.875 -6.648 1 97.31 176 GLU B C 1
ATOM 3205 O O . GLU B 1 176 ? 12.5 -32.656 -7.543 1 97.31 176 GLU B O 1
ATOM 3210 N N . ALA B 1 177 ? 10.875 -31.969 -6.164 1 97.06 177 ALA B N 1
ATOM 3211 C CA . ALA B 1 177 ? 10.953 -30.594 -6.648 1 97.06 177 ALA B CA 1
ATOM 3212 C C . ALA B 1 177 ? 12.305 -29.969 -6.316 1 97.06 177 ALA B C 1
ATOM 3214 O O . ALA B 1 177 ? 12.914 -29.297 -7.152 1 97.06 177 ALA B O 1
ATOM 3215 N N . ARG B 1 178 ? 12.82 -30.203 -5.148 1 96.25 178 ARG B N 1
ATOM 3216 C CA . ARG B 1 178 ? 14.125 -29.688 -4.734 1 96.25 178 ARG B CA 1
ATOM 3217 C C . ARG B 1 178 ? 15.242 -30.297 -5.574 1 96.25 178 ARG B C 1
ATOM 3219 O O . ARG B 1 178 ? 16.172 -29.594 -5.973 1 96.25 178 ARG B O 1
ATOM 3226 N N . ASP B 1 179 ? 15.102 -31.578 -5.77 1 94.62 179 ASP B N 1
ATOM 3227 C CA . ASP B 1 179 ? 16.109 -32.25 -6.578 1 94.62 179 ASP B CA 1
ATOM 3228 C C . ASP B 1 179 ? 16.125 -31.719 -8.008 1 94.62 179 ASP B C 1
ATOM 3230 O O . ASP B 1 179 ? 17.203 -31.484 -8.57 1 94.62 179 ASP B O 1
ATOM 3234 N N . LEU B 1 180 ? 14.945 -31.562 -8.492 1 92.62 180 LEU B N 1
ATOM 3235 C CA . LEU B 1 180 ? 14.844 -31.016 -9.844 1 92.62 180 LEU B CA 1
ATOM 3236 C C . LEU B 1 180 ? 15.422 -29.609 -9.898 1 92.62 180 LEU B C 1
ATOM 3238 O O . LEU B 1 180 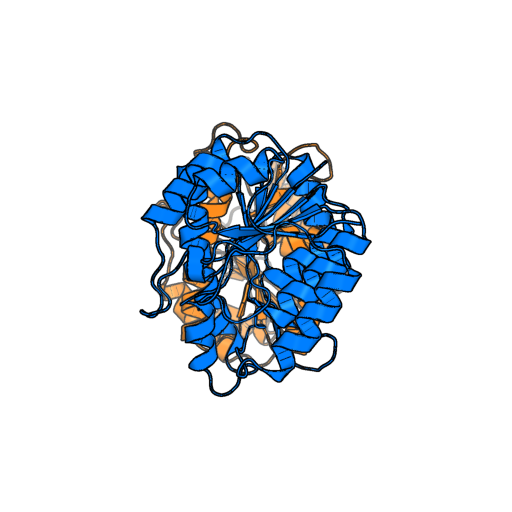? 16.109 -29.25 -10.859 1 92.62 180 LEU B O 1
ATOM 3242 N N . ALA B 1 181 ? 15.164 -28.797 -8.906 1 93.44 181 ALA B N 1
ATOM 3243 C CA . ALA B 1 181 ? 15.711 -27.438 -8.836 1 93.44 181 ALA B CA 1
ATOM 3244 C C . ALA B 1 181 ? 17.234 -27.453 -8.875 1 93.44 181 ALA B C 1
ATOM 3246 O O . ALA B 1 181 ? 17.859 -26.656 -9.57 1 93.44 181 ALA B O 1
ATOM 3247 N N . ARG B 1 182 ? 17.812 -28.344 -8.195 1 91.38 182 ARG B N 1
ATOM 3248 C CA . ARG B 1 182 ? 19.266 -28.469 -8.156 1 91.38 182 ARG B CA 1
ATOM 3249 C C . ARG B 1 182 ? 19.828 -28.812 -9.531 1 91.38 182 ARG B C 1
ATOM 3251 O O . ARG B 1 182 ? 20.859 -28.297 -9.945 1 91.38 182 ARG B O 1
ATOM 3258 N N . GLN B 1 183 ? 19.141 -29.656 -10.219 1 87.44 183 GLN B N 1
ATOM 3259 C CA . GLN B 1 183 ? 19.562 -30.094 -11.539 1 87.44 183 GLN B CA 1
ATOM 3260 C C . GLN B 1 183 ? 19.484 -28.953 -12.555 1 87.44 183 GLN B C 1
ATOM 3262 O O . GLN B 1 183 ? 20.344 -28.844 -13.438 1 87.44 183 GLN B O 1
ATOM 3267 N N . LEU B 1 184 ? 18.5 -28.172 -12.414 1 84.06 184 LEU B N 1
ATOM 3268 C CA . LEU B 1 184 ? 18.266 -27.094 -13.375 1 84.06 184 LEU B CA 1
ATOM 3269 C C . LEU B 1 184 ? 19.188 -25.906 -13.109 1 84.06 184 LEU B C 1
ATOM 3271 O O . LEU B 1 184 ? 19.406 -25.078 -13.992 1 84.06 184 LEU B O 1
ATOM 3275 N N . GLU B 1 185 ? 19.453 -25.531 -11.852 1 77.88 185 GLU B N 1
ATOM 3276 C CA . GLU B 1 185 ? 20.375 -24.453 -11.539 1 77.88 185 GLU B CA 1
ATOM 3277 C C . GLU B 1 185 ? 21.719 -24.656 -12.25 1 77.88 185 GLU B C 1
ATOM 3279 O O . GLU B 1 185 ? 22.359 -23.703 -12.664 1 77.88 185 GLU B O 1
ATOM 3284 N N . GLY B 1 186 ? 22.188 -25.828 -12.258 1 60.62 186 GLY B N 1
ATOM 3285 C CA . GLY B 1 186 ? 23.453 -26.141 -12.898 1 60.62 186 GLY B CA 1
ATOM 3286 C C . GLY B 1 186 ? 23.422 -25.969 -14.406 1 60.62 186 GLY B C 1
ATOM 3287 O O . GLY B 1 186 ? 24.469 -25.859 -15.047 1 60.62 186 GLY B O 1
ATOM 3288 N N . SER B 1 187 ? 22.312 -26.062 -14.945 1 53.84 187 SER B N 1
ATOM 3289 C CA . SER B 1 187 ? 22.25 -26 -16.406 1 53.84 187 SER B CA 1
ATOM 3290 C C . SER B 1 187 ? 21.922 -24.594 -16.891 1 53.84 187 SER B C 1
ATOM 3292 O O . SER B 1 187 ? 22.219 -24.25 -18.047 1 53.84 187 SER B O 1
ATOM 3294 N N . ALA B 1 188 ? 20.781 -23.906 -16.312 1 51.19 188 ALA B N 1
ATOM 3295 C CA . ALA B 1 188 ? 20.141 -22.766 -16.953 1 51.19 188 ALA B CA 1
ATOM 3296 C C . ALA B 1 188 ? 20.859 -21.469 -16.594 1 51.19 188 ALA B C 1
ATOM 3298 O O . ALA B 1 188 ? 21.344 -21.297 -15.469 1 51.19 188 ALA B O 1
ATOM 3299 N N . GLY B 1 189 ? 21.281 -20.656 -17.438 1 44.16 189 GLY B N 1
ATOM 3300 C CA . GLY B 1 189 ? 21.766 -19.281 -17.344 1 44.16 189 GLY B CA 1
ATOM 3301 C C . GLY B 1 189 ? 21.016 -18.453 -16.328 1 44.16 189 GLY B C 1
ATOM 3302 O O . GLY B 1 189 ? 19.891 -18.797 -15.938 1 44.16 189 GLY B O 1
ATOM 3303 N N . VAL B 1 190 ? 21.656 -17.453 -15.523 1 40.03 190 VAL B N 1
ATOM 3304 C CA . VAL B 1 190 ? 21.375 -16.547 -14.414 1 40.03 190 VAL B CA 1
ATOM 3305 C C . VAL B 1 190 ? 20.062 -15.812 -14.68 1 40.03 190 VAL B C 1
ATOM 3307 O O . VAL B 1 190 ? 20 -14.922 -15.531 1 40.03 190 VAL B O 1
ATOM 3310 N N . ASP B 1 191 ? 18.797 -16.266 -14.797 1 42.31 191 ASP B N 1
ATOM 3311 C CA . ASP B 1 191 ? 17.688 -15.336 -14.906 1 42.31 191 ASP B CA 1
ATOM 3312 C C . ASP B 1 191 ? 17.469 -14.57 -13.602 1 42.31 191 ASP B C 1
ATOM 3314 O O . ASP B 1 191 ? 17.594 -15.148 -12.516 1 42.31 191 ASP B O 1
ATOM 3318 N N . VAL B 1 192 ? 17.578 -13.305 -13.414 1 38.88 192 VAL B N 1
ATOM 3319 C CA . VAL B 1 192 ? 17.531 -12.266 -12.391 1 38.88 192 VAL B CA 1
ATOM 3320 C C . VAL B 1 192 ? 16.406 -12.586 -11.398 1 38.88 192 VAL B C 1
ATOM 3322 O O . VAL B 1 192 ? 16.547 -12.32 -10.203 1 38.88 192 VAL B O 1
ATOM 3325 N N . THR B 1 193 ? 15.062 -12.633 -11.625 1 45.03 193 THR B N 1
ATOM 3326 C CA . THR B 1 193 ? 13.945 -12.727 -10.688 1 45.03 193 THR B CA 1
ATOM 3327 C C . THR B 1 193 ? 13.586 -14.18 -10.406 1 45.03 193 THR B C 1
ATOM 3329 O O . THR B 1 193 ? 12.414 -14.516 -10.25 1 45.03 193 THR B O 1
ATOM 3332 N N . GLY B 1 194 ? 14.57 -15.008 -10.266 1 55.25 194 GLY B N 1
ATOM 3333 C CA . GLY B 1 194 ? 14.75 -16.391 -9.891 1 55.25 194 GLY B CA 1
ATOM 3334 C C . GLY B 1 194 ? 14.141 -17.375 -10.883 1 55.25 194 GLY B C 1
ATOM 3335 O O . GLY B 1 194 ? 12.945 -17.312 -11.164 1 55.25 194 GLY B O 1
ATOM 3336 N N . GLY B 1 195 ? 14.734 -17.875 -11.711 1 79.69 195 GLY B N 1
ATOM 3337 C CA . GLY B 1 195 ? 14.508 -18.891 -12.727 1 79.69 195 GLY B CA 1
ATOM 3338 C C . GLY B 1 195 ? 13.664 -20.047 -12.227 1 79.69 195 GLY B C 1
ATOM 3339 O O . GLY B 1 195 ? 13.062 -19.969 -11.156 1 79.69 195 GLY B O 1
ATOM 3340 N N . ILE B 1 196 ? 13.281 -20.875 -12.93 1 88.38 196 ILE B N 1
ATOM 3341 C CA . ILE B 1 196 ? 12.438 -22.047 -12.664 1 88.38 196 ILE B CA 1
ATOM 3342 C C . ILE B 1 196 ? 12.961 -22.797 -11.438 1 88.38 196 ILE B C 1
ATOM 3344 O O . ILE B 1 196 ? 12.172 -23.344 -10.664 1 88.38 196 ILE B O 1
ATOM 3348 N N . ALA B 1 197 ? 14.273 -22.734 -11.188 1 92 197 ALA B N 1
ATOM 3349 C CA . ALA B 1 197 ? 14.867 -23.422 -10.039 1 92 197 ALA B CA 1
ATOM 3350 C C . ALA B 1 197 ? 14.383 -22.812 -8.727 1 92 197 ALA B C 1
ATOM 3352 O O . ALA B 1 197 ? 13.992 -23.547 -7.809 1 92 197 ALA B O 1
ATOM 3353 N N . GLU B 1 198 ? 14.383 -21.531 -8.586 1 93.88 198 GLU B N 1
ATOM 3354 C CA . GLU B 1 198 ? 13.945 -20.844 -7.367 1 93.88 198 GLU B CA 1
ATOM 3355 C C . GLU B 1 198 ? 12.453 -21.062 -7.125 1 93.88 198 GLU B C 1
ATOM 3357 O O . GLU B 1 198 ? 12.023 -21.219 -5.98 1 93.88 198 GLU B O 1
ATOM 3362 N N . LYS B 1 199 ? 11.68 -21.047 -8.195 1 95.88 199 LYS B N 1
ATOM 3363 C CA . LYS B 1 199 ? 10.25 -21.312 -8.07 1 95.88 199 LYS B CA 1
ATOM 3364 C C . LYS B 1 199 ? 9.992 -22.719 -7.516 1 95.88 199 LYS B C 1
ATOM 3366 O O . LYS B 1 199 ? 9.125 -22.906 -6.668 1 95.88 199 LYS B O 1
ATOM 3371 N N . LEU B 1 200 ? 10.805 -23.594 -8 1 96.25 200 LEU B N 1
ATOM 3372 C CA . LEU B 1 200 ? 10.664 -24.984 -7.543 1 96.25 200 LEU B CA 1
ATOM 3373 C C . LEU B 1 200 ? 11.008 -25.094 -6.062 1 96.25 200 LEU B C 1
ATOM 3375 O O . LEU B 1 200 ? 10.312 -25.797 -5.312 1 96.25 200 LEU B O 1
ATOM 3379 N N . ARG B 1 201 ? 12.016 -24.469 -5.66 1 97.44 201 ARG B N 1
ATOM 3380 C CA . ARG B 1 201 ? 12.398 -24.5 -4.25 1 97.44 201 ARG B CA 1
ATOM 3381 C C . ARG B 1 201 ? 11.305 -23.891 -3.375 1 97.44 201 ARG B C 1
ATOM 3383 O O . ARG B 1 201 ? 10.977 -24.438 -2.322 1 97.44 201 ARG B O 1
ATOM 3390 N N . ARG B 1 202 ? 10.75 -22.828 -3.791 1 98.12 202 ARG B N 1
ATOM 3391 C CA . ARG B 1 202 ? 9.672 -22.172 -3.053 1 98.12 202 ARG B CA 1
ATOM 3392 C C . ARG B 1 202 ? 8.422 -23.062 -3.02 1 98.12 202 ARG B C 1
ATOM 3394 O O . ARG B 1 202 ? 7.77 -23.172 -1.982 1 98.12 202 ARG B O 1
ATOM 3401 N N . ALA B 1 203 ? 8.133 -23.609 -4.188 1 98.5 203 ALA B N 1
ATOM 3402 C CA . ALA B 1 203 ? 6.98 -24.5 -4.273 1 98.5 203 ALA B CA 1
ATOM 3403 C C . ALA B 1 203 ? 7.117 -25.672 -3.299 1 98.5 203 ALA B C 1
ATOM 3405 O O . ALA B 1 203 ? 6.145 -26.062 -2.65 1 98.5 203 ALA B O 1
ATOM 3406 N N . ALA B 1 204 ? 8.336 -26.203 -3.23 1 98.62 204 ALA B N 1
ATOM 3407 C CA . ALA B 1 204 ? 8.594 -27.297 -2.303 1 98.62 204 ALA B CA 1
ATOM 3408 C C . ALA B 1 204 ? 8.336 -26.875 -0.861 1 98.62 204 ALA B C 1
ATOM 3410 O O . ALA B 1 204 ? 7.668 -27.594 -0.109 1 98.62 204 ALA B O 1
ATOM 3411 N N . ARG B 1 205 ? 8.805 -25.734 -0.475 1 98.62 205 ARG B N 1
ATOM 3412 C CA . ARG B 1 205 ? 8.633 -25.219 0.883 1 98.62 205 ARG B CA 1
ATOM 3413 C C . ARG B 1 205 ? 7.156 -24.969 1.186 1 98.62 205 ARG B C 1
ATOM 3415 O O . ARG B 1 205 ? 6.684 -25.266 2.285 1 98.62 205 ARG B O 1
ATOM 3422 N N . ILE B 1 206 ? 6.438 -24.453 0.25 1 98.75 206 ILE B N 1
ATOM 3423 C CA . ILE B 1 206 ? 5.012 -24.188 0.414 1 98.75 206 ILE B CA 1
ATOM 3424 C C . ILE B 1 206 ? 4.246 -25.484 0.584 1 98.75 206 ILE B C 1
ATOM 3426 O O . ILE B 1 206 ? 3.396 -25.609 1.468 1 98.75 206 ILE B O 1
ATOM 3430 N N . ALA B 1 207 ? 4.578 -26.453 -0.231 1 98.69 207 ALA B N 1
ATOM 3431 C CA . ALA B 1 207 ? 3.92 -27.766 -0.163 1 98.69 207 ALA B CA 1
ATOM 3432 C C . ALA B 1 207 ? 4.184 -28.438 1.176 1 98.69 207 ALA B C 1
ATOM 3434 O O . ALA B 1 207 ? 3.303 -29.094 1.729 1 98.69 207 ALA B O 1
ATOM 3435 N N . GLU B 1 208 ? 5.367 -28.281 1.671 1 98.19 208 GLU B N 1
ATOM 3436 C CA . GLU B 1 208 ? 5.73 -28.859 2.961 1 98.19 208 GLU B CA 1
ATOM 3437 C C . GLU B 1 208 ? 4.879 -28.281 4.086 1 98.19 208 GLU B C 1
ATOM 3439 O O . GLU B 1 208 ? 4.664 -28.922 5.109 1 98.19 208 GLU B O 1
ATOM 3444 N N . ARG B 1 209 ? 4.34 -27.109 3.873 1 97.31 209 ARG B N 1
ATOM 3445 C CA . ARG B 1 209 ? 3.506 -26.453 4.875 1 97.31 209 ARG B CA 1
ATOM 3446 C C . ARG B 1 209 ? 2.049 -26.891 4.742 1 97.31 209 ARG B C 1
ATOM 3448 O O . ARG B 1 209 ? 1.197 -26.469 5.527 1 97.31 209 ARG B O 1
ATOM 3455 N N . GLY B 1 210 ? 1.73 -27.656 3.682 1 97.38 210 GLY B N 1
ATOM 3456 C CA . GLY B 1 210 ? 0.422 -28.281 3.643 1 97.38 210 GLY B CA 1
ATOM 3457 C C . GLY B 1 210 ? -0.399 -27.891 2.432 1 97.38 210 GLY B C 1
ATOM 3458 O O . GLY B 1 210 ? -1.457 -28.469 2.174 1 97.38 210 GLY B O 1
ATOM 3459 N N . ALA B 1 211 ? 0.067 -26.938 1.652 1 98.44 211 ALA B N 1
ATOM 3460 C CA . ALA B 1 211 ? -0.693 -26.469 0.493 1 98.44 211 ALA B CA 1
ATOM 3461 C C . ALA B 1 211 ? -0.432 -27.359 -0.721 1 98.44 211 ALA B C 1
ATOM 3463 O O . ALA B 1 211 ? 0.655 -27.922 -0.861 1 98.44 211 ALA B O 1
ATOM 3464 N N . GLU B 1 212 ? -1.434 -27.484 -1.587 1 98.62 212 GLU B N 1
ATOM 3465 C CA . GLU B 1 212 ? -1.19 -27.969 -2.939 1 98.62 212 GLU B CA 1
ATOM 3466 C C . GLU B 1 212 ? -0.676 -26.859 -3.848 1 98.62 212 GLU B C 1
ATOM 3468 O O . GLU B 1 212 ? -1.315 -25.812 -3.98 1 98.62 212 GLU B O 1
ATOM 3473 N N . VAL B 1 213 ? 0.47 -27.125 -4.449 1 98.88 213 VAL B N 1
ATOM 3474 C CA . VAL B 1 213 ? 1.064 -26.094 -5.285 1 98.88 213 VAL B CA 1
ATOM 3475 C C . VAL B 1 213 ? 0.946 -26.484 -6.758 1 98.88 213 VAL B C 1
ATOM 3477 O O . VAL B 1 213 ? 1.217 -27.625 -7.125 1 98.88 213 VAL B O 1
ATOM 3480 N N . TYR B 1 214 ? 0.488 -25.562 -7.562 1 98.88 214 TYR B N 1
ATOM 3481 C CA . TYR B 1 214 ? 0.361 -25.797 -9 1 98.88 214 TYR B CA 1
ATOM 3482 C C . TYR B 1 214 ? 1.229 -24.812 -9.781 1 98.88 214 TYR B C 1
ATOM 3484 O O . TYR B 1 214 ? 1.24 -23.609 -9.492 1 98.88 214 TYR B O 1
ATOM 3492 N N . MET B 1 215 ? 1.989 -25.297 -10.656 1 98.25 215 MET B N 1
ATOM 3493 C CA . MET B 1 215 ? 2.723 -24.516 -11.648 1 98.25 215 MET B CA 1
ATOM 3494 C C . MET B 1 215 ? 2.168 -24.766 -13.055 1 98.25 215 MET B C 1
ATOM 3496 O O . MET B 1 215 ? 2.27 -25.875 -13.578 1 98.25 215 MET B O 1
ATOM 3500 N N . PHE B 1 216 ? 1.582 -23.734 -13.68 1 98.25 216 PHE B N 1
ATOM 3501 C CA . PHE B 1 216 ? 0.785 -24 -14.875 1 98.25 216 PHE B CA 1
ATOM 3502 C C . PHE B 1 216 ? 0.733 -22.766 -15.773 1 98.25 216 PHE B C 1
ATOM 3504 O O . PHE B 1 216 ? 1.168 -21.688 -15.383 1 98.25 216 PHE B O 1
ATOM 3511 N N . ASP B 1 217 ? 0.266 -22.938 -17 1 98 217 ASP B N 1
ATOM 3512 C CA . ASP B 1 217 ? 0.112 -21.859 -17.969 1 98 217 ASP B CA 1
ATOM 3513 C C . ASP B 1 217 ? -1.125 -21.016 -17.656 1 98 217 ASP B C 1
ATOM 3515 O O . ASP B 1 217 ? -2.25 -21.422 -17.953 1 98 217 ASP B O 1
ATOM 3519 N N . ALA B 1 218 ? -0.925 -19.844 -17.125 1 98.69 218 ALA B N 1
ATOM 3520 C CA . ALA B 1 218 ? -2.035 -18.984 -16.719 1 98.69 218 ALA B CA 1
ATOM 3521 C C . ALA B 1 218 ? -2.449 -18.047 -17.844 1 98.69 218 ALA B C 1
ATOM 3523 O O . ALA B 1 218 ? -3.322 -17.203 -17.672 1 98.69 218 ALA B O 1
ATOM 3524 N N . ARG B 1 219 ? -1.787 -18.156 -19.109 1 98.38 219 ARG B N 1
ATOM 3525 C CA . ARG B 1 219 ? -2.205 -17.359 -20.25 1 98.38 219 ARG B CA 1
ATOM 3526 C C . ARG B 1 219 ? -3.611 -17.734 -20.703 1 98.38 219 ARG B C 1
ATOM 3528 O O . ARG B 1 219 ? -4.336 -16.906 -21.266 1 98.38 219 ARG B O 1
ATOM 3535 N N . ASP B 1 220 ? -3.936 -18.875 -20.422 1 97.88 220 ASP B N 1
ATOM 3536 C CA . ASP B 1 220 ? -5.262 -19.391 -20.75 1 97.88 220 ASP B CA 1
ATOM 3537 C C . ASP B 1 220 ? -6.203 -19.281 -19.547 1 97.88 220 ASP B C 1
ATOM 3539 O O . ASP B 1 220 ? -6.02 -19.969 -18.547 1 97.88 220 ASP B O 1
ATOM 3543 N N . PRO B 1 221 ? -7.27 -18.516 -19.719 1 98.44 221 PRO B N 1
ATOM 3544 C CA . PRO B 1 221 ? -8.203 -18.328 -18.609 1 98.44 221 PRO B CA 1
ATOM 3545 C C . PRO B 1 221 ? -8.812 -19.656 -18.125 1 98.44 221 PRO B C 1
ATOM 3547 O O . PRO B 1 221 ? -9.156 -19.781 -16.953 1 98.44 221 PRO B O 1
ATOM 3550 N N . GLU B 1 222 ? -8.914 -20.609 -19 1 98.38 222 GLU B N 1
ATOM 3551 C CA . GLU B 1 222 ? -9.469 -21.906 -18.625 1 98.38 222 GLU B CA 1
ATOM 3552 C C . GLU B 1 222 ? -8.594 -22.594 -17.578 1 98.38 222 GLU B C 1
ATOM 3554 O O . GLU B 1 222 ? -9.094 -23.25 -16.672 1 98.38 222 GLU B O 1
ATOM 3559 N N . ASN B 1 223 ? -7.312 -22.484 -17.719 1 98.88 223 ASN B N 1
ATOM 3560 C CA . ASN B 1 223 ? -6.395 -23.062 -16.734 1 98.88 223 ASN B CA 1
ATOM 3561 C C . ASN B 1 223 ? -6.543 -22.406 -15.367 1 98.88 223 ASN B C 1
ATOM 3563 O O . ASN B 1 223 ? -6.453 -23.062 -14.336 1 98.88 223 ASN B O 1
ATOM 3567 N N . VAL B 1 224 ? -6.77 -21.109 -15.344 1 98.88 224 VAL B N 1
ATOM 3568 C CA . VAL B 1 224 ? -6.969 -20.375 -14.094 1 98.88 224 VAL B CA 1
ATOM 3569 C C . VAL B 1 224 ? -8.273 -20.828 -13.43 1 98.88 224 VAL B C 1
ATOM 3571 O O . VAL B 1 224 ? -8.312 -21.047 -12.219 1 98.88 224 VAL B O 1
ATOM 3574 N N . ASP B 1 225 ? -9.281 -21 -14.273 1 98.69 225 ASP B N 1
ATOM 3575 C CA . ASP B 1 225 ? -10.562 -21.484 -13.758 1 98.69 225 ASP B CA 1
ATOM 3576 C C . ASP B 1 225 ? -10.414 -22.875 -13.125 1 98.69 225 ASP B C 1
ATOM 3578 O O . ASP B 1 225 ? -10.906 -23.109 -12.023 1 98.69 225 ASP B O 1
ATOM 3582 N N . ARG B 1 226 ? -9.75 -23.766 -13.828 1 98.56 226 ARG B N 1
ATOM 3583 C CA . ARG B 1 226 ? -9.508 -25.109 -13.328 1 98.56 226 ARG B CA 1
ATOM 3584 C C . ARG B 1 226 ? -8.719 -25.078 -12.023 1 98.56 226 ARG B C 1
ATOM 3586 O O . ARG B 1 226 ? -9.078 -25.766 -11.055 1 98.56 226 ARG B O 1
ATOM 3593 N N . PHE B 1 227 ? -7.719 -24.297 -11.953 1 98.81 227 PHE B N 1
ATOM 3594 C CA . PHE B 1 227 ? -6.918 -24.141 -10.742 1 98.81 227 PHE B CA 1
ATOM 3595 C C . PHE B 1 227 ? -7.781 -23.688 -9.57 1 98.81 227 PHE B C 1
ATOM 3597 O O . PHE B 1 227 ? -7.715 -24.266 -8.484 1 98.81 227 PHE B O 1
ATOM 3604 N N . LEU B 1 228 ? -8.578 -22.641 -9.828 1 98.44 228 LEU B N 1
ATOM 3605 C CA . LEU B 1 228 ? -9.414 -22.094 -8.766 1 98.44 228 LEU B CA 1
ATOM 3606 C C . LEU B 1 228 ? -10.398 -23.125 -8.258 1 98.44 228 LEU B C 1
ATOM 3608 O O . LEU B 1 228 ? -10.711 -23.156 -7.062 1 98.44 228 LEU B O 1
ATOM 3612 N N . ARG B 1 229 ? -10.789 -24.047 -9.086 1 96.94 229 ARG B N 1
ATOM 3613 C CA . ARG B 1 229 ? -11.758 -25.078 -8.727 1 96.94 229 ARG B CA 1
ATOM 3614 C C . ARG B 1 229 ? -11.078 -26.281 -8.102 1 96.94 229 ARG B C 1
ATOM 3616 O O . ARG B 1 229 ? -11.742 -27.234 -7.676 1 96.94 229 ARG B O 1
ATOM 3623 N N . GLY B 1 230 ? -9.82 -26.281 -8.102 1 96.38 230 GLY B N 1
ATOM 3624 C CA . GLY B 1 230 ? -9.086 -27.375 -7.473 1 96.38 230 GLY B CA 1
ATOM 3625 C C . GLY B 1 230 ? -8.82 -28.531 -8.406 1 96.38 230 GLY B C 1
ATOM 3626 O O . GLY B 1 230 ? -8.469 -29.625 -7.965 1 96.38 230 GLY B O 1
ATOM 3627 N N . GLU B 1 231 ? -9.008 -28.234 -9.688 1 97.81 231 GLU B N 1
ATOM 3628 C CA . GLU B 1 231 ? -8.688 -29.266 -10.688 1 97.81 231 GLU B CA 1
ATOM 3629 C C . GLU B 1 231 ? -7.195 -29.281 -10.984 1 97.81 231 GLU B C 1
ATOM 3631 O O . GLU B 1 231 ? -6.5 -28.281 -10.805 1 97.81 231 GLU B O 1
ATOM 3636 N N . HIS B 1 232 ? -6.727 -30.422 -11.477 1 97.88 232 HIS B N 1
ATOM 3637 C CA . HIS B 1 232 ? -5.312 -30.547 -11.812 1 97.88 232 HIS B CA 1
ATOM 3638 C C . HIS B 1 232 ? -4.977 -29.75 -13.07 1 97.88 232 HIS B C 1
ATOM 3640 O O . HIS B 1 232 ? -5.621 -29.922 -14.109 1 97.88 232 HIS B O 1
ATOM 3646 N N . VAL B 1 233 ? -4.016 -28.938 -12.938 1 98 233 VAL B N 1
ATOM 3647 C CA . VAL B 1 233 ? -3.479 -28.172 -14.055 1 98 233 VAL B CA 1
ATOM 3648 C C . VAL B 1 233 ? -1.956 -28.125 -13.961 1 98 233 VAL B C 1
ATOM 3650 O O . VAL B 1 233 ? -1.398 -27.984 -12.867 1 98 233 VAL B O 1
ATOM 3653 N N . GLY B 1 234 ? -1.291 -28.344 -15.047 1 97.88 234 GLY B N 1
ATOM 3654 C CA . GLY B 1 234 ? 0.159 -28.234 -15.086 1 97.88 234 GLY B CA 1
ATOM 3655 C C . GLY B 1 234 ? 0.85 -29.234 -14.172 1 97.88 234 GLY B C 1
ATOM 3656 O O . GLY B 1 234 ? 0.554 -30.422 -14.203 1 97.88 234 GLY B O 1
ATOM 3657 N N . THR B 1 235 ? 1.84 -28.797 -13.43 1 98.12 235 THR B N 1
ATOM 3658 C CA . THR B 1 235 ? 2.588 -29.625 -12.484 1 98.12 235 THR B CA 1
ATOM 3659 C C . THR B 1 235 ? 2.137 -29.344 -11.055 1 98.12 235 THR B C 1
ATOM 3661 O O . THR B 1 235 ? 2.131 -28.188 -10.609 1 98.12 235 THR B O 1
ATOM 3664 N N . ARG B 1 236 ? 1.758 -30.422 -10.414 1 98.69 236 ARG B N 1
ATOM 3665 C CA . ARG B 1 236 ? 1.328 -30.312 -9.023 1 98.69 236 ARG B CA 1
ATOM 3666 C C . ARG B 1 236 ? 2.434 -30.75 -8.07 1 98.69 236 ARG B C 1
ATOM 3668 O O . ARG B 1 236 ? 3.064 -31.781 -8.281 1 98.69 236 ARG B O 1
ATOM 3675 N N . ILE B 1 237 ? 2.771 -29.938 -7.117 1 98.69 237 ILE B N 1
ATOM 3676 C CA . ILE B 1 237 ? 3.691 -30.297 -6.043 1 98.69 237 ILE B CA 1
ATOM 3677 C C . ILE B 1 237 ? 2.924 -30.422 -4.73 1 98.69 237 ILE B C 1
ATOM 3679 O O . ILE B 1 237 ? 2.275 -29.484 -4.281 1 98.69 237 ILE B O 1
ATOM 3683 N N . THR B 1 238 ? 2.938 -31.562 -4.129 1 96.62 238 THR B N 1
ATOM 3684 C CA . THR B 1 238 ? 2.18 -31.797 -2.906 1 96.62 238 THR B CA 1
ATOM 3685 C C . THR B 1 238 ? 2.859 -32.875 -2.049 1 96.62 238 THR B C 1
ATOM 3687 O O . THR B 1 238 ? 3.668 -33.656 -2.549 1 96.62 238 THR B O 1
ATOM 3690 N N . ARG B 1 239 ? 2.553 -32.875 -0.722 1 91.56 239 ARG B N 1
ATOM 3691 C CA . ARG B 1 239 ? 3.084 -33.875 0.201 1 91.56 239 ARG B CA 1
ATOM 3692 C C . ARG B 1 239 ? 2.453 -35.219 -0.046 1 91.56 239 ARG B C 1
ATOM 3694 O O . ARG B 1 239 ? 1.312 -35.312 -0.506 1 91.56 239 ARG B O 1
#

Secondary structure (DSSP, 8-state):
-EEEEEE-HHHHB-TTSTT-B-HHHHHHHHHHHHH--SEEEEEE--HHHHHHHHHH-S-TTT-HHHHHHHHHHHHHHHHHHHHHTT--EEE--GGGGGT-SHHHHHHHHTT-EEEEE-EEEE-TTSSSEEEE-HHHHHHHHGGG--SEEEEEESSSS--SS-TTSSPPPSEE-HHHHHHHHHHHHTTS---TTT-HHHHHHHHHHHHHTT-EEEEEETTSHHHHHHHHTT---SEEE--/-EEEEEE-HHHHB-TTSTT-B-HHHHHHHHHHHHH--SEEEEEE--HHHHHHHHHH-S-TTT-HHHHHHHHHHHHHHHHHHHHHTT--EEE--GGGGGT-SHHHHHHHHTT-EEEEE-EEEE-TTSSSEEEE-HHHHHHHHGGG--SEEEEEESSSS--SS-TTSSPPPSEE-HHHHHHHHHHHHTTS---TTT-HHHHHHHHHHHHHTT-EEEEEETTSHHHHHHHHTT---SEEE--

Nearest PDB structures (foldseek):
  7n9d-assembly1_B  TM=8.504E-01  e=2.945E-19  Methanomethylophilus alvi
  7lnw-assembly1_A  TM=8.089E-01  e=1.440E-18  Methanomethylophilus alvi
  7lnv-assembly2_A-2  TM=8.290E-01  e=2.152E-17  Methanomethylophilus alvi
  7lnu-assembly1_A  TM=8.041E-01  e=4.622E-17  Methanomethylophilus alvi
  7lnt-assembly1_A  TM=7.872E-01  e=2.029E-17  Methanomethylophilus alvi

InterPro domains:
  IPR001048 Aspartate/glutamate/uridylate kinase [PF00696] (1-216)
  IPR024192 Fosfomycin resistance kinase, FomA-type [NF040647] (4-237)
  IPR024192 Fosfomycin resistance kinase, FomA-type [PIRSF016496] (1-238)
  IPR024192 Fosfomycin resistance kinase, FomA-type [cd04241] (2-237)
  IPR036393 Acetylglutamate kinase-like superfamily [G3DSA:3.40.1160.10] (1-238)
  IPR036393 Acetylglutamate kinase-like superfamily [SSF53633] (2-238)

Radius of gyration: 23.89 Å; Cα contacts (8 Å, |Δi|>4): 1031; chains: 2; bounding box: 48×72×53 Å

Organism: Methanopyrus kandleri (strain AV19 / DSM 6324 / JCM 9639 / NBRC 100938) (NCBI:txid190192)